Protein AF-0000000078756073 (afdb_homodimer)

Sequence (544 aa):
MAKLLISSIESFDTPELEPYRTLRQVDEHEQAGIFVATNAKVVQRLLASRFGVISVLLTKEWFAAIESALRSRVEDEIIVYIGDKVLLEKITGYHVHQGALAVGKILAQPNIDTLLASSSRPLLVAAVEGIASAENLGAIVRSCAAFGAHFLIVGETCVSPFQRRSVSGSMGSIFEMPIVRSENLLATISRLRAHGVRCLATDLSPDAKKLSAVDLCGDVCFVFGAEGPGLSDAVISACDEIVEIPMPSHMNSLNVAAAAAVFLYEAVRQREMAKLLISSIESFDTPELEPYRTLRQVDEHEQAGIFVATNAKVVQRLLASRFGVISVLLTKEWFAAIESALRSRVEDEIIVYIGDKVLLEKITGYHVHQGALAVGKILAQPNIDTLLASSSRPLLVAAVEGIASAENLGAIVRSCAAFGAHFLIVGETCVSPFQRRSVSGSMGSIFEMPIVRSENLLATISRLRAHGVRCLATDLSPDAKKLSAVDLCGDVCFVFGAEGPGLSDAVISACDEIVEIPMPSHMNSLNVAAAAAVFLYEAVRQRE

pLDDT: mean 91.68, std 8.89, range [47.03, 98.94]

Radius of gyration: 24.16 Å; Cα contacts (8 Å, |Δi|>4): 1203; chains: 2; bounding box: 54×58×61 Å

Foldseek 3Di:
DAQEAEDEDPDLDDPVLVCLQPLVPQVVQVVVQKFKAQALLLVLLCLVFPWEWAEKFFEPVSCVVCVVSVVVPNVHHYYYYYYDQVSSCVNNVDNSVHGMMTMTGHDDADDPVVLLVPDDPPAEEEEEEQAEDLLLLLLLLLLCLVLVHQEYEYEPNYDDCRRRNNSVSVSNSPRVHHYHYDDHVLVVLVVCVVSVAAEEFEADDPQAAELLPDDLQHHYYYYWYYDPPIDDPSNNVSGPGYHYHDDPDPDGDDRRSVVSNVNSVSNSVNND/DAQEAEDEDPDLDDPVLVCLQPLVPQVVQVVVQKFKAQALLLVLLCLVFPWEWAEKFFEPVSCVVCVVSVVVNNVYHYYYYYYDQVSSCVNNVDNSVHGMMTMTGHDDADDPVVLLVPDDPPAAEEEEEQAEDLLLLLLLLLLCLVLVHQEYEYEPNYDDCRRRNNSVNVSNSPRVHHYHYDPHVLVVLVVCVVSVAAEEFEADDPQAAELLPDDLQHHYYYYWYYDPPIDDPSNNVSGPGYHYHDDPDPDGDDRRSVVSNVNSVSSSVNND

Solvent-accessible surface area (backbone atoms only — not comparable to full-atom values): 27976 Å² total; per-residue (Å²): 117,21,57,68,48,77,39,76,52,89,65,83,80,48,75,87,48,44,72,52,53,40,66,84,45,46,66,60,32,52,74,71,40,30,32,43,34,64,33,44,68,27,34,52,43,44,55,71,37,85,54,49,46,49,33,36,43,25,22,66,70,50,42,68,73,42,41,69,52,53,36,67,34,54,89,31,69,30,38,34,36,33,32,52,70,67,54,51,22,65,40,50,70,37,87,58,80,50,52,26,32,27,36,31,42,61,73,81,66,63,55,65,66,56,50,66,70,70,50,71,78,59,39,39,35,39,32,39,35,41,38,69,50,36,51,42,52,7,30,34,40,18,35,36,39,20,51,50,34,64,36,39,37,40,20,62,66,30,55,58,71,57,29,41,55,5,33,50,44,14,60,29,31,64,65,75,42,54,57,32,76,30,87,45,47,65,60,50,48,50,52,41,43,75,71,64,31,46,32,32,24,52,40,89,51,94,81,31,40,48,48,91,75,53,86,53,64,51,34,35,28,45,35,40,30,16,83,87,76,36,58,51,69,69,55,47,68,67,28,76,44,42,29,22,77,83,45,86,30,88,47,87,64,63,52,60,30,24,46,47,31,34,55,45,47,51,34,48,61,65,64,102,117,21,58,68,49,76,40,77,52,87,66,82,77,49,74,90,48,43,71,51,52,42,66,83,45,45,67,60,33,51,75,72,39,30,32,46,31,65,33,44,67,27,35,52,43,44,55,72,35,86,53,51,45,48,32,36,42,23,23,66,71,51,43,67,72,43,41,68,50,53,37,67,34,53,91,32,69,30,37,34,36,32,31,52,70,67,54,51,22,66,40,49,71,38,88,58,80,53,49,26,32,27,35,33,43,61,72,80,68,60,56,65,68,56,49,66,69,69,50,71,79,60,40,39,34,38,32,39,35,40,39,68,49,34,50,41,51,8,32,35,42,18,34,36,38,20,52,52,34,63,36,39,36,39,20,63,65,30,54,57,70,56,29,41,56,5,33,51,43,14,60,29,32,65,64,74,40,53,56,31,76,31,85,46,48,66,61,52,49,52,52,41,41,74,71,66,29,46,32,32,22,51,40,91,50,95,80,31,40,49,49,90,74,54,87,52,63,51,35,34,27,44,36,40,30,16,84,87,77,37,56,53,69,71,54,48,68,68,29,75,44,42,30,22,77,84,43,85,28,89,47,86,64,63,53,61,32,24,46,48,31,35,55,46,47,53,33,48,60,66,62,102

Organism: Turneriella parva (strain ATCC BAA-1111 / DSM 21527 / NCTC 11395 / H) (NCBI:txid869212)

Nearest PDB structures (foldseek):
  3nk7-assembly1_B  TM=8.217E-01  e=8.363E-16  Streptomyces actuosus
  3nk7-assembly1_A  TM=7.939E-01  e=4.586E-16  Streptomyces actuosus
  3nk6-assembly1_A  TM=8.265E-01  e=1.797E-15  Streptomyces actuosus
  3gyq-assembly1_B  TM=7.542E-01  e=1.357E-14  Streptomyces cyaneus
  7edc-assembly1_A-2  TM=8.573E-01  e=3.769E-12  Escherichia coli

InterPro domains:
  IPR001537 tRNA/rRNA methyltransferase, SpoU type [PF00588] (125-265)
  IPR004441 RNA methyltransferase TrmH [PTHR46429] (42-271)
  IPR029026 tRNA (guanine-N1-)-methyltransferase, N-terminal [G3DSA:3.40.1280.10] (108-272)
  IPR029028 Alpha/beta knot methyltransferases [SSF75217] (118-271)
  IPR029064 Ribosomal protein eL30-like superfamily [G3DSA:3.30.1330.30] (8-106)
  IPR029064 Ribosomal protein eL30-like superfamily [SSF55315] (9-106)

Secondary structure (DSSP, 8-state):
---EEEEE---S--GGGHHHH-TT-HHHHHHTTEEEE-SHHHHHHHHTSSS-EEEEEE-HHHHHHHHHHHHT-TT--EEEEE--HHHHHHHHSS--SS-EEEEEEPPPPPPHHHHHHHSPSSPEEEEESS---HHHHHHHHHHHHHTT-SEEEE-TTSPPTTSHHHHHHTTTGGGTS-EEE-S-HHHHHHHHHHTTPEEEEE---TTPEEGGGS--SSSEEEEE-BTTTBS-HHHHHHSSEEEE----SS-----HHHHHHHHHHHHHHHH-/---EEEEE---S--GGGHHHH-TT-HHHHHHTTEEEE-SHHHHHHHHTSSS-EEEEEE-HHHHHHHHHHHHT-TT--EEEEE--HHHHHHHHSS--SS-EEEEEEPPPPPPHHHHHHHSPSSPEEEEESS---HHHHHHHHHHHHHTT-SEEEE-TTSPPTTSHHHHHHTTTGGGTS-EEE-S-HHHHHHHHHHTTPEEEEE---TTPEEGGGS--SSSEEEEE-BTTTBS-HHHHHHSSEEEE----SS-----HHHHHHHHHHHHHHHH-

Structure (mmCIF, N/CA/C/O backbone):
data_AF-0000000078756073-model_v1
#
loop_
_entity.id
_entity.type
_entity.pdbx_description
1 polymer 'tRNA/rRNA methyltransferase (SpoU)'
#
loop_
_atom_site.group_PDB
_atom_site.id
_atom_site.type_symbol
_atom_site.label_atom_id
_atom_site.label_alt_id
_atom_site.label_comp_id
_atom_site.label_asym_id
_atom_site.label_entity_id
_atom_site.label_seq_id
_atom_site.pdbx_PDB_ins_code
_atom_site.Cartn_x
_atom_site.Cartn_y
_atom_site.Cartn_z
_atom_site.occupancy
_atom_site.B_iso_or_equiv
_atom_site.auth_seq_id
_atom_site.auth_comp_id
_atom_site.auth_asym_id
_atom_site.auth_atom_id
_atom_site.pdbx_PDB_model_num
ATOM 1 N N . MET A 1 1 ? -7.629 -25.094 -31.062 1 47.44 1 MET A N 1
ATOM 2 C CA . MET A 1 1 ? -8.383 -23.891 -30.734 1 47.44 1 MET A CA 1
ATOM 3 C C . MET A 1 1 ? -9.289 -24.125 -29.531 1 47.44 1 MET A C 1
ATOM 5 O O . MET A 1 1 ? -9.797 -25.234 -29.344 1 47.44 1 MET A O 1
ATOM 9 N N . ALA A 1 2 ? -9.07 -23.172 -28.469 1 57 2 ALA A N 1
ATOM 10 C CA . ALA A 1 2 ? -9.875 -23.484 -27.297 1 57 2 ALA A CA 1
ATOM 11 C C . ALA A 1 2 ? -11.359 -23.5 -27.625 1 57 2 ALA A C 1
ATOM 13 O O . ALA A 1 2 ? -11.812 -22.797 -28.531 1 57 2 ALA A O 1
ATOM 14 N N . LYS A 1 3 ? -12.062 -24.469 -27.141 1 70.44 3 LYS A N 1
ATOM 15 C CA . LYS A 1 3 ? -13.516 -24.547 -27.219 1 70.44 3 LYS A CA 1
ATOM 16 C C . LYS A 1 3 ? -14.164 -23.438 -26.391 1 70.44 3 LYS A C 1
ATOM 18 O O . LYS A 1 3 ? -14.086 -23.438 -25.156 1 70.44 3 LYS A O 1
ATOM 23 N N . LEU A 1 4 ? -14.398 -22.219 -27.109 1 75.56 4 LEU A N 1
ATOM 24 C CA . LEU A 1 4 ? -15.109 -21.109 -26.484 1 75.56 4 LEU A CA 1
ATOM 25 C C . LEU A 1 4 ? -16.625 -21.297 -26.625 1 75.56 4 LEU A C 1
ATOM 27 O O . LEU A 1 4 ? -17.125 -21.562 -27.719 1 75.56 4 LEU A O 1
ATOM 31 N N . LEU A 1 5 ? -17.266 -21.469 -25.516 1 79.5 5 LEU A N 1
ATOM 32 C CA . LEU A 1 5 ? -18.734 -21.438 -25.516 1 79.5 5 LEU A CA 1
ATOM 33 C C . LEU A 1 5 ? -19.25 -20.016 -25.328 1 79.5 5 LEU A C 1
ATOM 35 O O . LEU A 1 5 ? -19.328 -19.531 -24.203 1 79.5 5 LEU A O 1
ATOM 39 N N . ILE A 1 6 ? -19.547 -19.344 -26.453 1 79.69 6 ILE A N 1
ATOM 40 C CA . ILE A 1 6 ? -19.891 -17.922 -26.438 1 79.69 6 ILE A CA 1
ATOM 41 C C . ILE A 1 6 ? -21.406 -17.766 -26.25 1 79.69 6 ILE A C 1
ATOM 43 O O . ILE A 1 6 ? -22.188 -18.422 -26.938 1 79.69 6 ILE A O 1
ATOM 47 N N . SER A 1 7 ? -21.781 -17.109 -25.172 1 78.94 7 SER A N 1
ATOM 48 C CA . SER A 1 7 ? -23.188 -16.844 -24.906 1 78.94 7 SER A CA 1
ATOM 49 C C . SER A 1 7 ? -23.438 -15.352 -24.688 1 78.94 7 SER A C 1
ATOM 51 O O . SER A 1 7 ? -22.766 -14.719 -23.875 1 78.94 7 SER A O 1
ATOM 53 N N . SER A 1 8 ? -24.297 -14.805 -25.453 1 79.56 8 SER A N 1
ATOM 54 C CA . SER A 1 8 ? -24.781 -13.453 -25.188 1 79.56 8 SER A CA 1
ATOM 55 C C . SER A 1 8 ? -25.797 -13.445 -24.047 1 79.56 8 SER A C 1
ATOM 57 O O . SER A 1 8 ? -26.75 -14.219 -24.078 1 79.56 8 SER A O 1
ATOM 59 N N . ILE A 1 9 ? -25.453 -12.719 -23.078 1 78.5 9 ILE A N 1
ATOM 60 C CA . ILE A 1 9 ? -26.375 -12.727 -21.953 1 78.5 9 ILE A CA 1
ATOM 61 C C . ILE A 1 9 ? -27.328 -11.547 -22.031 1 78.5 9 ILE A C 1
ATOM 63 O O . ILE A 1 9 ? -26.922 -10.438 -22.391 1 78.5 9 ILE A O 1
ATOM 67 N N . GLU A 1 10 ? -28.594 -11.961 -22 1 72.75 10 GLU A N 1
ATOM 68 C CA . GLU A 1 10 ? -29.625 -10.938 -22.016 1 72.75 10 GLU A CA 1
ATOM 69 C C . GLU A 1 10 ? -30.297 -10.789 -20.656 1 72.75 10 GLU A C 1
ATOM 71 O O . GLU A 1 10 ? -31.047 -9.844 -20.422 1 72.75 10 GLU A O 1
ATOM 76 N N . SER A 1 11 ? -30.031 -11.852 -19.859 1 69.06 11 SER A N 1
ATOM 77 C CA . SER A 1 11 ? -30.688 -11.797 -18.547 1 69.06 11 SER A CA 1
ATOM 78 C C . SER A 1 11 ? -29.672 -11.859 -17.422 1 69.06 11 SER A C 1
ATOM 80 O O . SER A 1 11 ? -28.625 -12.484 -17.562 1 69.06 11 SER A O 1
ATOM 82 N N . PHE A 1 12 ? -30 -11.242 -16.281 1 67.5 12 PHE A N 1
ATOM 83 C CA . PHE A 1 12 ? -29.188 -11.094 -15.078 1 67.5 12 PHE A CA 1
ATOM 84 C C . PHE A 1 12 ? -29.219 -12.375 -14.25 1 67.5 12 PHE A C 1
ATOM 86 O O . PHE A 1 12 ? -28.266 -12.656 -13.508 1 67.5 12 PHE A O 1
ATOM 93 N N . ASP A 1 13 ? -30.094 -13.234 -14.461 1 71.94 13 ASP A N 1
ATOM 94 C CA . ASP A 1 13 ? -30.359 -14.227 -13.422 1 71.94 13 ASP A CA 1
ATOM 95 C C . ASP A 1 13 ? -29.938 -15.625 -13.875 1 71.94 13 ASP A C 1
ATOM 97 O O . ASP A 1 13 ? -30.453 -16.625 -13.375 1 71.94 13 ASP A O 1
ATOM 101 N N . THR A 1 14 ? -29 -15.75 -14.695 1 75.81 14 THR A N 1
ATOM 102 C CA . THR A 1 14 ? -28.531 -17.078 -15.07 1 75.81 14 THR A CA 1
ATOM 103 C C . THR A 1 14 ? -27.625 -17.656 -13.992 1 75.81 14 THR A C 1
ATOM 105 O O . THR A 1 14 ? -26.703 -17 -13.531 1 75.81 14 THR A O 1
ATOM 108 N N . PRO A 1 15 ? -27.922 -18.859 -13.492 1 80.06 15 PRO A N 1
ATOM 109 C CA . PRO A 1 15 ? -27.188 -19.469 -12.383 1 80.06 15 PRO A CA 1
ATOM 110 C C . PRO A 1 15 ? -25.672 -19.484 -12.625 1 80.06 15 PRO A C 1
ATOM 112 O O . PRO A 1 15 ? -24.891 -19.328 -11.688 1 80.06 15 PRO A O 1
ATOM 115 N N . GLU A 1 16 ? -25.344 -19.578 -13.891 1 80.5 16 GLU A N 1
ATOM 116 C CA . GLU A 1 16 ? -23.938 -19.688 -14.25 1 80.5 16 GLU A CA 1
ATOM 117 C C . GLU A 1 16 ? -23.188 -18.391 -13.969 1 80.5 16 GLU A C 1
ATOM 119 O O . GLU A 1 16 ? -21.969 -18.391 -13.875 1 80.5 16 GLU A O 1
ATOM 124 N N . LEU A 1 17 ? -23.953 -17.359 -13.75 1 88.5 17 LEU A N 1
ATOM 125 C CA . LEU A 1 17 ? -23.344 -16.047 -13.523 1 88.5 17 LEU A CA 1
ATOM 126 C C . LEU A 1 17 ? -23.188 -15.766 -12.031 1 88.5 17 LEU A C 1
ATOM 128 O O . LEU A 1 17 ? -22.766 -14.672 -11.641 1 88.5 17 LEU A O 1
ATOM 132 N N . GLU A 1 18 ? -23.453 -16.734 -11.242 1 88.38 18 GLU A N 1
ATOM 133 C CA . GLU A 1 18 ? -23.484 -16.594 -9.789 1 88.38 18 GLU A CA 1
ATOM 134 C C . GLU A 1 18 ? -22.141 -16.062 -9.266 1 88.38 18 GLU A C 1
ATOM 136 O O . GLU A 1 18 ? -22.109 -15.141 -8.453 1 88.38 18 GLU A O 1
ATOM 141 N N . PRO A 1 19 ? -21.031 -16.609 -9.781 1 88.94 19 PRO A N 1
ATOM 142 C CA . PRO A 1 19 ? -19.75 -16.109 -9.25 1 88.94 19 PRO A CA 1
ATOM 143 C C . PRO A 1 19 ? -19.562 -14.617 -9.492 1 88.94 19 PRO A C 1
ATOM 145 O O . PRO A 1 19 ? -18.859 -13.953 -8.727 1 88.94 19 PRO A O 1
ATOM 148 N N . TYR A 1 20 ? -20.188 -14.078 -10.484 1 89.12 20 TYR A N 1
ATOM 149 C CA . TYR A 1 20 ? -20.062 -12.664 -10.82 1 89.12 20 TYR A CA 1
ATOM 150 C C . TYR A 1 20 ? -21.031 -11.828 -9.984 1 89.12 20 TYR A C 1
ATOM 152 O O . TYR A 1 20 ? -20.844 -10.609 -9.859 1 89.12 20 TYR A O 1
ATOM 160 N N . ARG A 1 21 ? -22 -12.469 -9.422 1 86 21 ARG A N 1
ATOM 161 C CA . ARG A 1 21 ? -23 -11.773 -8.625 1 86 21 ARG A CA 1
ATOM 162 C C . ARG A 1 21 ? -22.625 -11.758 -7.148 1 86 21 ARG A C 1
ATOM 164 O O . ARG A 1 21 ? -23.141 -10.953 -6.379 1 86 21 ARG A O 1
ATOM 171 N N . THR A 1 22 ? -21.75 -12.703 -6.832 1 86.38 22 THR A N 1
ATOM 172 C CA . THR A 1 22 ? -21.422 -12.883 -5.422 1 86.38 22 THR A CA 1
ATOM 173 C C . THR A 1 22 ? -19.969 -12.477 -5.148 1 86.38 22 THR A C 1
ATOM 175 O O . THR A 1 22 ? -19.266 -13.164 -4.41 1 86.38 22 THR A O 1
ATOM 178 N N . LEU A 1 23 ? -19.562 -11.43 -5.734 1 82.56 23 LEU A N 1
ATOM 179 C CA . LEU A 1 23 ? -18.188 -10.969 -5.645 1 82.56 23 LEU A CA 1
ATOM 180 C C . LEU A 1 23 ? -17.797 -10.688 -4.195 1 82.56 23 LEU A C 1
ATOM 182 O O . LEU A 1 23 ? -16.609 -10.742 -3.84 1 82.56 23 LEU A O 1
ATOM 186 N N . ARG A 1 24 ? -18.766 -10.477 -3.357 1 78.5 24 ARG A N 1
ATOM 187 C CA . ARG A 1 24 ? -18.5 -10.125 -1.965 1 78.5 24 ARG A CA 1
ATOM 188 C C . ARG A 1 24 ? -18.422 -11.375 -1.094 1 78.5 24 ARG A C 1
ATOM 190 O O . ARG A 1 24 ? -17.984 -11.312 0.058 1 78.5 24 ARG A O 1
ATOM 197 N N . GLN A 1 25 ? -18.828 -12.492 -1.665 1 83.56 25 GLN A N 1
ATOM 198 C CA . GLN A 1 25 ? -18.812 -13.75 -0.926 1 83.56 25 GLN A CA 1
ATOM 199 C C . GLN A 1 25 ? -17.469 -14.469 -1.095 1 83.56 25 GLN A C 1
ATOM 201 O O . GLN A 1 25 ? -17.406 -15.555 -1.666 1 83.56 25 GLN A O 1
ATOM 206 N N . VAL A 1 26 ? -16.5 -13.977 -0.505 1 83.12 26 VAL A N 1
ATOM 207 C CA . VAL A 1 26 ? -15.117 -14.383 -0.695 1 83.12 26 VAL A CA 1
ATOM 208 C C . VAL A 1 26 ? -14.914 -15.797 -0.148 1 83.12 26 VAL A C 1
ATOM 210 O O . VAL A 1 26 ? -14.234 -16.609 -0.771 1 83.12 26 VAL A O 1
ATOM 213 N N . ASP A 1 27 ? -15.484 -16.016 0.942 1 86.06 27 ASP A N 1
ATOM 214 C CA . ASP A 1 27 ? -15.336 -17.328 1.576 1 86.06 27 ASP A CA 1
ATOM 215 C C . ASP A 1 27 ? -15.938 -18.438 0.705 1 86.06 27 ASP A C 1
ATOM 217 O O . ASP A 1 27 ? -15.359 -19.516 0.578 1 86.06 27 ASP A O 1
ATOM 221 N N . GLU A 1 28 ? -17.031 -18.125 0.15 1 88.19 28 GLU A N 1
ATOM 222 C CA . GLU A 1 28 ? -17.703 -19.109 -0.71 1 88.19 28 GLU A CA 1
ATOM 223 C C . GLU A 1 28 ? -16.844 -19.422 -1.941 1 88.19 28 GLU A C 1
ATOM 225 O O . GLU A 1 28 ? -16.766 -20.562 -2.371 1 88.19 28 GLU A O 1
ATOM 230 N N . HIS A 1 29 ? -16.266 -18.453 -2.51 1 92.5 29 HIS A N 1
ATOM 231 C CA . HIS A 1 29 ? -15.406 -18.656 -3.67 1 92.5 29 HIS A CA 1
ATOM 232 C C . HIS A 1 29 ? -14.203 -19.516 -3.318 1 92.5 29 HIS A C 1
ATOM 234 O O . HIS A 1 29 ? -13.867 -20.453 -4.055 1 92.5 29 HIS A O 1
ATOM 240 N N . GLU A 1 30 ? -13.633 -19.172 -2.23 1 89.31 30 GLU A N 1
ATOM 241 C CA . GLU A 1 30 ? -12.477 -19.938 -1.791 1 89.31 30 GLU A CA 1
ATOM 242 C C . GLU A 1 30 ? -12.836 -21.406 -1.562 1 89.31 30 GLU A C 1
ATOM 244 O O . GLU A 1 30 ? -12.078 -22.312 -1.929 1 89.31 30 GLU A O 1
ATOM 249 N N . GLN A 1 31 ? -13.93 -21.609 -0.914 1 91.12 31 GLN A N 1
ATOM 250 C CA . GLN A 1 31 ? -14.391 -22.969 -0.65 1 91.12 31 GLN A CA 1
ATOM 251 C C . GLN A 1 31 ? -14.656 -23.734 -1.95 1 91.12 31 GLN A C 1
ATOM 253 O O . GLN A 1 31 ? -14.422 -24.938 -2.033 1 91.12 31 GLN A O 1
ATOM 258 N N . ALA A 1 32 ? -15.109 -23.047 -2.902 1 93.75 32 ALA A N 1
ATOM 259 C CA . ALA A 1 32 ? -15.406 -23.641 -4.199 1 93.75 32 ALA A CA 1
ATOM 260 C C . ALA A 1 32 ? -14.141 -23.797 -5.035 1 93.75 32 ALA A C 1
ATOM 262 O O . ALA A 1 32 ? -14.18 -24.375 -6.125 1 93.75 32 ALA A O 1
ATOM 263 N N . GLY A 1 33 ? -13.008 -23.281 -4.531 1 95.12 33 GLY A N 1
ATOM 264 C CA . GLY A 1 33 ? -11.742 -23.391 -5.234 1 95.12 33 GLY A CA 1
ATOM 265 C C . GLY A 1 33 ? -11.633 -22.469 -6.426 1 95.12 33 GLY A C 1
ATOM 266 O O . GLY A 1 33 ? -10.961 -22.781 -7.406 1 95.12 33 GLY A O 1
ATOM 267 N N . ILE A 1 34 ? -12.422 -21.328 -6.309 1 96.19 34 ILE A N 1
ATOM 268 C CA . ILE A 1 34 ? -12.398 -20.406 -7.434 1 96.19 34 ILE A CA 1
ATOM 269 C C . ILE A 1 34 ? -12.039 -19 -6.945 1 96.19 34 ILE A C 1
ATOM 271 O O . ILE A 1 34 ? -12.031 -18.75 -5.738 1 96.19 34 ILE A O 1
ATOM 275 N N . PHE A 1 35 ? -11.641 -18.141 -7.852 1 95.75 35 PHE A N 1
ATOM 276 C CA . PHE A 1 35 ? -11.461 -16.719 -7.605 1 95.75 35 PHE A CA 1
ATOM 277 C C . PHE A 1 35 ? -11.992 -15.898 -8.773 1 95.75 35 PHE A C 1
ATOM 279 O O . PHE A 1 35 ? -12.242 -16.438 -9.852 1 95.75 35 PHE A O 1
ATOM 286 N N . VAL A 1 36 ? -12.227 -14.633 -8.539 1 94.19 36 VAL A N 1
ATOM 287 C CA . VAL A 1 36 ? -12.734 -13.758 -9.586 1 94.19 36 VAL A CA 1
ATOM 288 C C . VAL A 1 36 ? -11.742 -12.625 -9.844 1 94.19 36 VAL A C 1
ATOM 290 O O . VAL A 1 36 ? -11.281 -11.969 -8.906 1 94.19 36 VAL A O 1
ATOM 293 N N . ALA A 1 37 ? -11.359 -12.5 -11.086 1 94.25 37 ALA A N 1
ATOM 294 C CA . ALA A 1 37 ? -10.586 -11.344 -11.555 1 94.25 37 ALA A CA 1
ATOM 295 C C . ALA A 1 37 ? -11.508 -10.258 -12.094 1 94.25 37 ALA A C 1
ATOM 297 O O . ALA A 1 37 ? -12.391 -10.523 -12.914 1 94.25 37 ALA A O 1
ATOM 298 N N . THR A 1 38 ? -11.312 -9.023 -11.711 1 89.69 38 THR A N 1
ATOM 299 C CA . THR A 1 38 ? -12.328 -8.016 -11.984 1 89.69 38 THR A CA 1
ATOM 300 C C . THR A 1 38 ? -11.758 -6.879 -12.828 1 89.69 38 THR A C 1
ATOM 302 O O . THR A 1 38 ? -12.422 -5.871 -13.062 1 89.69 38 THR A O 1
ATOM 305 N N . ASN A 1 39 ? -10.562 -6.871 -13.273 1 85.19 39 ASN A N 1
ATOM 306 C CA . ASN A 1 39 ? -10 -5.855 -14.156 1 85.19 39 ASN A CA 1
ATOM 307 C C . ASN A 1 39 ? -9.391 -6.473 -15.406 1 85.19 39 ASN A C 1
ATOM 309 O O . ASN A 1 39 ? -8.906 -7.609 -15.367 1 85.19 39 ASN A O 1
ATOM 313 N N . ALA A 1 40 ? -9.461 -5.668 -16.469 1 87.38 40 ALA A N 1
ATOM 314 C CA . ALA A 1 40 ? -9.078 -6.164 -17.797 1 87.38 40 ALA A CA 1
ATOM 315 C C . ALA A 1 40 ? -7.629 -6.645 -17.797 1 87.38 40 ALA A C 1
ATOM 317 O O . ALA A 1 40 ? -7.316 -7.691 -18.359 1 87.38 40 ALA A O 1
ATOM 318 N N . LYS A 1 41 ? -6.758 -5.91 -17.172 1 88.38 41 LYS A N 1
ATOM 319 C CA . LYS A 1 41 ? -5.348 -6.281 -17.141 1 88.38 41 LYS A CA 1
ATOM 320 C C . LYS A 1 41 ? -5.141 -7.59 -16.375 1 88.38 41 LYS A C 1
ATOM 322 O O . LYS A 1 41 ? -4.352 -8.438 -16.797 1 88.38 41 LYS A O 1
ATOM 327 N N . VAL A 1 42 ? -5.859 -7.762 -15.297 1 93.25 42 VAL A N 1
ATOM 328 C CA . VAL A 1 42 ? -5.762 -8.969 -14.484 1 93.25 42 VAL A CA 1
ATOM 329 C C . VAL A 1 42 ? -6.316 -10.164 -15.258 1 93.25 42 VAL A C 1
ATOM 331 O O . VAL A 1 42 ? -5.73 -11.25 -15.234 1 93.25 42 VAL A O 1
ATOM 334 N N . VAL A 1 43 ? -7.406 -9.945 -15.977 1 94.38 43 VAL A N 1
ATOM 335 C CA . VAL A 1 43 ? -8 -11 -16.781 1 94.38 43 VAL A CA 1
ATOM 336 C C . VAL A 1 43 ? -7.02 -11.438 -17.875 1 94.38 43 VAL A C 1
ATOM 338 O O . VAL A 1 43 ? -6.832 -12.633 -18.109 1 94.38 43 VAL A O 1
ATOM 341 N N . GLN A 1 44 ? -6.41 -10.508 -18.469 1 93.12 44 GLN A N 1
ATOM 342 C CA . GLN A 1 44 ? -5.438 -10.82 -19.516 1 93.12 44 GLN A CA 1
ATOM 343 C C . GLN A 1 44 ? -4.273 -11.633 -18.953 1 93.12 44 GLN A C 1
ATOM 345 O O . GLN A 1 44 ? -3.834 -12.602 -19.578 1 93.12 44 GLN A O 1
ATOM 350 N N . ARG A 1 45 ? -3.807 -11.242 -17.828 1 93.56 45 ARG A N 1
ATOM 351 C CA . ARG A 1 45 ? -2.707 -11.969 -17.188 1 93.56 45 ARG A CA 1
ATOM 352 C C . ARG A 1 45 ? -3.141 -13.367 -16.766 1 93.56 45 ARG A C 1
ATOM 354 O O . ARG A 1 45 ? -2.352 -14.312 -16.828 1 93.56 45 ARG A O 1
ATOM 361 N N . LEU A 1 46 ? -4.355 -13.43 -16.328 1 95.81 46 LEU A N 1
ATOM 362 C CA . LEU A 1 46 ? -4.914 -14.734 -15.992 1 95.81 46 LEU A CA 1
ATOM 363 C C . LEU A 1 46 ? -4.93 -15.656 -17.203 1 95.81 46 LEU A C 1
ATOM 365 O O . LEU A 1 46 ? -4.504 -16.812 -17.125 1 95.81 46 LEU A O 1
ATOM 369 N N . LEU A 1 47 ? -5.316 -15.133 -18.344 1 95 47 LEU A N 1
ATOM 370 C CA . LEU A 1 47 ? -5.406 -15.906 -19.578 1 95 47 LEU A CA 1
ATOM 371 C C . LEU A 1 47 ? -4.023 -16.344 -20.047 1 95 47 LEU A C 1
ATOM 373 O O . LEU A 1 47 ? -3.883 -17.359 -20.719 1 95 47 LEU A O 1
ATOM 377 N N . ALA A 1 48 ? -3.041 -15.617 -19.672 1 93.69 48 ALA A N 1
ATOM 378 C CA . ALA A 1 48 ? -1.67 -15.93 -20.078 1 93.69 48 ALA A CA 1
ATOM 379 C C . ALA A 1 48 ? -0.99 -16.828 -19.047 1 93.69 48 ALA A C 1
ATOM 381 O O . ALA A 1 48 ? 0.152 -17.25 -19.234 1 93.69 48 ALA A O 1
ATOM 382 N N . SER A 1 49 ? -1.625 -17.078 -17.984 1 94.25 49 SER A N 1
ATOM 383 C CA . SER A 1 49 ? -1.027 -17.812 -16.859 1 94.25 49 SER A CA 1
ATOM 384 C C . SER A 1 49 ? -1.345 -19.312 -16.953 1 94.25 49 SER A C 1
ATOM 386 O O . SER A 1 49 ? -2.004 -19.75 -17.891 1 94.25 49 SER A O 1
ATOM 388 N N . ARG A 1 50 ? -0.858 -20.031 -15.953 1 91.88 50 ARG A N 1
ATOM 389 C CA . ARG A 1 50 ? -1.09 -21.469 -15.898 1 91.88 50 ARG A CA 1
ATOM 390 C C . ARG A 1 50 ? -2.385 -21.781 -15.164 1 91.88 50 ARG A C 1
ATOM 392 O O . ARG A 1 50 ? -2.779 -22.953 -15.062 1 91.88 50 ARG A O 1
ATOM 399 N N . PHE A 1 51 ? -3.041 -20.766 -14.656 1 95.44 51 PHE A N 1
ATOM 400 C CA . PHE A 1 51 ? -4.273 -21 -13.906 1 95.44 51 PHE A CA 1
ATOM 401 C C . PHE A 1 51 ? -5.41 -21.391 -14.844 1 95.44 51 PHE A C 1
ATOM 403 O O . PHE A 1 51 ? -5.531 -20.828 -15.938 1 95.44 51 PHE A O 1
ATOM 410 N N . GLY A 1 52 ? -6.211 -22.312 -14.391 1 95.25 52 GLY A N 1
ATOM 411 C CA . GLY A 1 52 ? -7.406 -22.641 -15.148 1 95.25 52 GLY A CA 1
ATOM 412 C C . GLY A 1 52 ? -8.43 -21.516 -15.172 1 95.25 52 GLY A C 1
ATOM 413 O O . GLY A 1 52 ? -8.602 -20.812 -14.18 1 95.25 52 GLY A O 1
ATOM 414 N N . VAL A 1 53 ? -9.078 -21.391 -16.312 1 95.88 53 VAL A N 1
ATOM 415 C CA . VAL A 1 53 ? -10.117 -20.375 -16.469 1 95.88 53 VAL A CA 1
ATOM 416 C C . VAL A 1 53 ? -11.461 -21.047 -16.719 1 95.88 53 VAL A C 1
ATOM 418 O O . VAL A 1 53 ? -11.57 -21.906 -17.609 1 95.88 53 VAL A O 1
ATOM 421 N N . ILE A 1 54 ? -12.414 -20.625 -15.938 1 94.81 54 ILE A N 1
ATOM 422 C CA . ILE A 1 54 ? -13.727 -21.25 -16.031 1 94.81 54 ILE A CA 1
ATOM 423 C C . ILE A 1 54 ? -14.625 -20.438 -16.969 1 94.81 54 ILE A C 1
ATOM 425 O O . ILE A 1 54 ? -15.289 -21 -17.844 1 94.81 54 ILE A O 1
ATOM 429 N N . SER A 1 55 ? -14.656 -19.188 -16.781 1 94.5 55 SER A N 1
ATOM 430 C CA . SER A 1 55 ? -15.531 -18.328 -17.578 1 94.5 55 SER A CA 1
ATOM 431 C C . SER A 1 55 ? -15.031 -16.891 -17.578 1 94.5 55 SER A C 1
ATOM 433 O O . SER A 1 55 ? -14.211 -16.5 -16.734 1 94.5 55 SER A O 1
ATOM 435 N N . VAL A 1 56 ? -15.516 -16.172 -18.594 1 93.88 56 VAL A N 1
ATOM 436 C CA . VAL A 1 56 ? -15.273 -14.734 -18.672 1 93.88 56 VAL A CA 1
ATOM 437 C C . VAL A 1 56 ? -16.578 -13.992 -18.922 1 93.88 56 VAL A C 1
ATOM 439 O O . VAL A 1 56 ? -17.5 -14.539 -19.547 1 93.88 56 VAL A O 1
ATOM 442 N N . LEU A 1 57 ? -16.672 -12.859 -18.344 1 92.5 57 LEU A N 1
ATOM 443 C CA . LEU A 1 57 ? -17.781 -11.93 -18.531 1 92.5 57 LEU A CA 1
ATOM 444 C C . LEU A 1 57 ? -17.297 -10.586 -19.047 1 92.5 57 LEU A C 1
ATOM 446 O O . LEU A 1 57 ? -16.562 -9.875 -18.344 1 92.5 57 LEU A O 1
ATOM 450 N N . LEU A 1 58 ? -17.719 -10.305 -20.297 1 91.88 58 LEU A N 1
ATOM 451 C CA . LEU A 1 58 ? -17.109 -9.102 -20.875 1 91.88 58 LEU A CA 1
ATOM 452 C C . LEU A 1 58 ? -18.047 -8.453 -21.891 1 91.88 58 LEU A C 1
ATOM 454 O O . LEU A 1 58 ? -19.047 -9.047 -22.281 1 91.88 58 LEU A O 1
ATOM 458 N N . THR A 1 59 ? -17.734 -7.258 -22.141 1 90.44 59 THR A N 1
ATOM 459 C CA . THR A 1 59 ? -18.422 -6.559 -23.234 1 90.44 59 THR A CA 1
ATOM 460 C C . THR A 1 59 ? -17.922 -7.047 -24.594 1 90.44 59 THR A C 1
ATOM 462 O O . THR A 1 59 ? -16.891 -7.715 -24.672 1 90.44 59 THR A O 1
ATOM 465 N N . LYS A 1 60 ? -18.656 -6.625 -25.578 1 90.12 60 LYS A N 1
ATOM 466 C CA . LYS A 1 60 ? -18.281 -7.012 -26.938 1 90.12 60 LYS A CA 1
ATOM 467 C C . LYS A 1 60 ? -16.906 -6.445 -27.312 1 90.12 60 LYS A C 1
ATOM 469 O O . LYS A 1 60 ? -16.125 -7.113 -27.969 1 90.12 60 LYS A O 1
ATOM 474 N N . GLU A 1 61 ? -16.672 -5.234 -26.906 1 89.81 61 GLU A N 1
ATOM 475 C CA . GLU A 1 61 ? -15.406 -4.566 -27.188 1 89.81 61 GLU A CA 1
ATOM 476 C C . GLU A 1 61 ? -14.242 -5.312 -26.547 1 89.81 61 GLU A C 1
ATOM 478 O O . GLU A 1 61 ? -13.211 -5.539 -27.188 1 89.81 61 GLU A O 1
ATOM 483 N N . TRP A 1 62 ? -14.453 -5.719 -25.391 1 89.69 62 TRP A N 1
ATOM 484 C CA . TRP A 1 62 ? -13.383 -6.414 -24.688 1 89.69 62 TRP A CA 1
ATOM 485 C C . TRP A 1 62 ? -13.172 -7.812 -25.266 1 89.69 62 TRP A C 1
ATOM 487 O O . TRP A 1 62 ? -12.039 -8.305 -25.312 1 89.69 62 TRP A O 1
ATOM 497 N N . PHE A 1 63 ? -14.258 -8.43 -25.609 1 90.75 63 PHE A N 1
ATOM 498 C CA . PHE A 1 63 ? -14.125 -9.742 -26.219 1 90.75 63 PHE A CA 1
ATOM 499 C C . PHE A 1 63 ? -13.219 -9.68 -27.438 1 90.75 63 PHE A C 1
ATOM 501 O O . PHE A 1 63 ? -12.328 -10.523 -27.609 1 90.75 63 PHE A O 1
ATOM 508 N N . ALA A 1 64 ? -13.453 -8.695 -28.188 1 91.38 64 ALA A N 1
ATOM 509 C CA . ALA A 1 64 ? -12.641 -8.539 -29.391 1 91.38 64 ALA A CA 1
ATOM 510 C C . ALA A 1 64 ? -11.164 -8.352 -29.031 1 91.38 64 ALA A C 1
ATOM 512 O O . ALA A 1 64 ? -10.281 -8.867 -29.719 1 91.38 64 ALA A O 1
ATOM 513 N N . ALA A 1 65 ? -10.93 -7.668 -28.016 1 90.75 65 ALA A N 1
ATOM 514 C CA . ALA A 1 65 ? -9.57 -7.328 -27.609 1 90.75 65 ALA A CA 1
ATOM 515 C C . ALA A 1 65 ? -8.844 -8.547 -27.047 1 90.75 65 ALA A C 1
ATOM 517 O O . ALA A 1 65 ? -7.621 -8.664 -27.172 1 90.75 65 ALA A O 1
ATOM 518 N N . ILE A 1 66 ? -9.586 -9.492 -26.438 1 91.88 66 ILE A N 1
ATOM 519 C CA . ILE A 1 66 ? -8.867 -10.547 -25.734 1 91.88 66 ILE A CA 1
ATOM 520 C C . ILE A 1 66 ? -9.195 -11.898 -26.359 1 91.88 66 ILE A C 1
ATOM 522 O O . ILE A 1 66 ? -8.828 -12.945 -25.828 1 91.88 66 ILE A O 1
ATOM 526 N N . GLU A 1 67 ? -9.875 -11.898 -27.438 1 91.56 67 GLU A N 1
ATOM 527 C CA . GLU A 1 67 ? -10.305 -13.141 -28.078 1 91.56 67 GLU A CA 1
ATOM 528 C C . GLU A 1 67 ? -9.117 -14.047 -28.391 1 91.56 67 GLU A C 1
ATOM 530 O O . GLU A 1 67 ? -9.18 -15.258 -28.188 1 91.56 67 GLU A O 1
ATOM 535 N N . SER A 1 68 ? -8.117 -13.477 -28.938 1 92.75 68 SER A N 1
ATOM 536 C CA . SER A 1 68 ? -6.934 -14.266 -29.266 1 92.75 68 SER A CA 1
ATOM 537 C C . SER A 1 68 ? -6.375 -14.969 -28.031 1 92.75 68 SER A C 1
ATOM 539 O O . SER A 1 68 ? -5.977 -16.125 -28.094 1 92.75 68 SER A O 1
ATOM 541 N N . ALA A 1 69 ? -6.324 -14.25 -26.953 1 92.31 69 ALA A N 1
ATOM 542 C CA . ALA A 1 69 ? -5.84 -14.82 -25.703 1 92.31 69 ALA A CA 1
ATOM 543 C C . ALA A 1 69 ? -6.75 -15.953 -25.219 1 92.31 69 ALA A C 1
ATOM 545 O O . ALA A 1 69 ? -6.27 -16.969 -24.719 1 92.31 69 ALA A O 1
ATOM 546 N N . LEU A 1 70 ? -7.996 -15.781 -25.406 1 92.69 70 LEU A N 1
ATOM 547 C CA . LEU A 1 70 ? -8.969 -16.797 -25.031 1 92.69 70 LEU A CA 1
ATOM 548 C C . LEU A 1 70 ? -8.773 -18.078 -25.859 1 92.69 70 LEU A C 1
ATOM 550 O O . LEU A 1 70 ? -8.781 -19.172 -25.312 1 92.69 70 LEU A O 1
ATOM 554 N N . ARG A 1 71 ? -8.57 -17.875 -27.047 1 91.25 71 ARG A N 1
ATOM 555 C CA . ARG A 1 71 ? -8.469 -19 -27.953 1 91.25 71 ARG A CA 1
ATOM 556 C C . ARG A 1 71 ? -7.145 -19.734 -27.766 1 91.25 71 ARG A C 1
ATOM 558 O O . ARG A 1 71 ? -7.031 -20.922 -28.109 1 91.25 71 ARG A O 1
ATOM 565 N N . SER A 1 72 ? -6.227 -19.031 -27.234 1 90.06 72 SER A N 1
ATOM 566 C CA . SER A 1 72 ? -4.93 -19.656 -26.969 1 90.06 72 SER A CA 1
ATOM 567 C C . SER A 1 72 ? -5.008 -20.641 -25.812 1 90.06 72 SER A C 1
ATOM 569 O O . SER A 1 72 ? -4.113 -21.469 -25.625 1 90.06 72 SER A O 1
ATOM 571 N N . ARG A 1 73 ? -6.133 -20.531 -25.062 1 90.38 73 ARG A N 1
ATOM 572 C CA . ARG A 1 73 ? -6.344 -21.406 -23.906 1 90.38 73 ARG A CA 1
ATOM 573 C C . ARG A 1 73 ? -6.957 -22.734 -24.328 1 90.38 73 ARG A C 1
ATOM 575 O O . ARG A 1 73 ? -8.086 -23.047 -23.938 1 90.38 73 ARG A O 1
ATOM 582 N N . VAL A 1 74 ? -6.234 -23.562 -24.953 1 78.88 74 VAL A N 1
ATOM 583 C CA . VAL A 1 74 ? -6.754 -24.766 -25.578 1 78.88 74 VAL A CA 1
ATOM 584 C C . VAL A 1 74 ? -7.094 -25.812 -24.516 1 78.88 74 VAL A C 1
ATOM 586 O O . VAL A 1 74 ? -7.957 -26.672 -24.734 1 78.88 74 VAL A O 1
ATOM 589 N N . GLU A 1 75 ? -6.539 -25.75 -23.359 1 77.81 75 GLU A N 1
ATOM 590 C CA . GLU A 1 75 ? -6.75 -26.766 -22.328 1 77.81 75 GLU A CA 1
ATOM 591 C C . GLU A 1 75 ? -7.977 -26.453 -21.484 1 77.81 75 GLU A C 1
ATOM 593 O O . GLU A 1 75 ? -8.484 -27.328 -20.766 1 77.81 75 GLU A O 1
ATOM 598 N N . ASP A 1 76 ? -8.477 -25.25 -21.594 1 82.5 76 ASP A N 1
ATOM 599 C CA . ASP A 1 76 ? -9.609 -24.812 -20.797 1 82.5 76 ASP A CA 1
ATOM 600 C C . ASP A 1 76 ? -10.906 -24.844 -21.609 1 82.5 76 ASP A C 1
ATOM 602 O O . ASP A 1 76 ? -10.906 -24.547 -22.797 1 82.5 76 ASP A O 1
ATOM 606 N N . GLU A 1 77 ? -11.922 -25.359 -21.031 1 89 77 GLU A N 1
ATOM 607 C CA . GLU A 1 77 ? -13.266 -25.062 -21.516 1 89 77 GLU A CA 1
ATOM 608 C C . GLU A 1 77 ? -13.805 -23.781 -20.875 1 89 77 GLU A C 1
ATOM 610 O O . GLU A 1 77 ? -14.273 -23.797 -19.734 1 89 77 GLU A O 1
ATOM 615 N N . ILE A 1 78 ? -13.703 -22.75 -21.688 1 92.62 78 ILE A N 1
ATOM 616 C CA . ILE A 1 78 ? -14.039 -21.453 -21.109 1 92.62 78 ILE A CA 1
ATOM 617 C C . ILE A 1 78 ? -15.406 -21 -21.594 1 92.62 78 ILE A C 1
ATOM 619 O O . ILE A 1 78 ? -15.68 -21.016 -22.797 1 92.62 78 ILE A O 1
ATOM 623 N N . ILE A 1 79 ? -16.281 -20.719 -20.719 1 93.06 79 ILE A N 1
ATOM 624 C CA . ILE A 1 79 ? -17.562 -20.109 -21.078 1 93.06 79 ILE A CA 1
ATOM 625 C C . ILE A 1 79 ? -17.406 -18.609 -21.188 1 93.06 79 ILE A C 1
ATOM 627 O O . ILE A 1 79 ? -16.875 -17.953 -20.297 1 93.06 79 ILE A O 1
ATOM 631 N N . VAL A 1 80 ? -17.859 -18.078 -22.359 1 93.44 80 VAL A N 1
ATOM 632 C CA . VAL A 1 80 ? -17.734 -16.656 -22.609 1 93.44 80 VAL A CA 1
ATOM 633 C C . VAL A 1 80 ? -19.109 -15.984 -22.547 1 93.44 80 VAL A C 1
ATOM 635 O O . VAL A 1 80 ? -19.969 -16.25 -23.391 1 93.44 80 VAL A O 1
ATOM 638 N N . TYR A 1 81 ? -19.219 -15.156 -21.531 1 92.12 81 TYR A N 1
ATOM 639 C CA . TYR A 1 81 ? -20.438 -14.359 -21.406 1 92.12 81 TYR A CA 1
ATOM 640 C C . TYR A 1 81 ? -20.219 -12.945 -21.922 1 92.12 81 TYR A C 1
ATOM 642 O O . TYR A 1 81 ? -19.359 -12.219 -21.438 1 92.12 81 TYR A O 1
ATOM 650 N N . ILE A 1 82 ? -21.062 -12.586 -22.906 1 91.38 82 ILE A N 1
ATOM 651 C CA . ILE A 1 82 ? -20.953 -11.258 -23.5 1 91.38 82 ILE A CA 1
ATOM 652 C C . ILE A 1 82 ? -22.203 -10.438 -23.172 1 91.38 82 ILE A C 1
ATOM 654 O O . ILE A 1 82 ? -23.328 -10.914 -23.359 1 91.38 82 ILE A O 1
ATOM 658 N N . GLY A 1 83 ? -22.016 -9.289 -22.578 1 87.69 83 GLY A N 1
ATOM 659 C CA . GLY A 1 83 ? -23.094 -8.367 -22.281 1 87.69 83 GLY A CA 1
ATOM 660 C C . GLY A 1 83 ? -22.688 -6.91 -22.406 1 87.69 83 GLY A C 1
ATOM 661 O O . GLY A 1 83 ? -21.516 -6.605 -22.609 1 87.69 83 GLY A O 1
ATOM 662 N N . ASP A 1 84 ? -23.703 -6.051 -22.375 1 86.94 84 ASP A N 1
ATOM 663 C CA . ASP A 1 84 ? -23.359 -4.633 -22.406 1 86.94 84 ASP A CA 1
ATOM 664 C C . ASP A 1 84 ? -22.938 -4.129 -21.031 1 86.94 84 ASP A C 1
ATOM 666 O O . ASP A 1 84 ? -23.047 -4.848 -20.047 1 86.94 84 ASP A O 1
ATOM 670 N N . LYS A 1 85 ? -22.359 -2.984 -21.094 1 85.25 85 LYS A N 1
ATOM 671 C CA . LYS A 1 85 ? -21.781 -2.418 -19.875 1 85.25 85 LYS A CA 1
ATOM 672 C C . LYS A 1 85 ? -22.828 -2.303 -18.766 1 85.25 85 LYS A C 1
ATOM 674 O O . LYS A 1 85 ? -22.547 -2.574 -17.609 1 85.25 85 LYS A O 1
ATOM 679 N N . VAL A 1 86 ? -23.953 -1.911 -19.109 1 84.88 86 VAL A N 1
ATOM 680 C CA . VAL A 1 86 ? -25.047 -1.715 -18.156 1 84.88 86 VAL A CA 1
ATOM 681 C C . VAL A 1 86 ? -25.406 -3.047 -17.5 1 84.88 86 VAL A C 1
ATOM 683 O O . VAL A 1 86 ? -25.578 -3.121 -16.281 1 84.88 86 VAL A O 1
ATOM 686 N N . LEU A 1 87 ? -25.531 -3.996 -18.312 1 84.75 87 LEU A N 1
ATOM 687 C CA . LEU A 1 87 ? -25.859 -5.324 -17.797 1 84.75 87 LEU A CA 1
ATOM 688 C C . LEU A 1 87 ? -24.75 -5.84 -16.875 1 84.75 87 LEU A C 1
ATOM 690 O O . LEU A 1 87 ? -25.031 -6.426 -15.836 1 84.75 87 LEU A O 1
ATOM 694 N N . LEU A 1 88 ? -23.5 -5.742 -17.281 1 85.94 88 LEU A N 1
ATOM 695 C CA . LEU A 1 88 ? -22.391 -6.184 -16.453 1 85.94 88 LEU A CA 1
ATOM 696 C C . LEU A 1 88 ? -22.406 -5.508 -15.086 1 85.94 88 LEU A C 1
ATOM 698 O O . LEU A 1 88 ? -22.156 -6.152 -14.062 1 85.94 88 LEU A O 1
ATOM 702 N N . GLU A 1 89 ? -22.703 -4.25 -15.078 1 84.75 89 GLU A N 1
ATOM 703 C CA . GLU A 1 89 ? -22.781 -3.504 -13.828 1 84.75 89 GLU A CA 1
ATOM 704 C C . GLU A 1 89 ? -23.922 -4.012 -12.945 1 84.75 89 GLU A C 1
ATOM 706 O O . GLU A 1 89 ? -23.781 -4.074 -11.719 1 84.75 89 GLU A O 1
ATOM 711 N N . LYS A 1 90 ? -24.984 -4.281 -13.547 1 82.19 90 LYS A N 1
ATOM 712 C CA . LYS A 1 90 ? -26.109 -4.832 -12.805 1 82.19 90 LYS A CA 1
ATOM 713 C C . LYS A 1 90 ? -25.766 -6.184 -12.188 1 82.19 90 LYS A C 1
ATOM 715 O O . LYS A 1 90 ? -26.141 -6.473 -11.055 1 82.19 90 LYS A O 1
ATOM 720 N N . ILE A 1 91 ? -25.094 -6.949 -12.938 1 81.56 91 ILE A N 1
ATOM 721 C CA . ILE A 1 91 ? -24.719 -8.289 -12.5 1 81.56 91 ILE A CA 1
ATOM 722 C C . ILE A 1 91 ? -23.719 -8.188 -11.344 1 81.56 91 ILE A C 1
ATOM 724 O O . ILE A 1 91 ? -23.859 -8.891 -10.336 1 81.56 91 ILE A O 1
ATOM 728 N N . THR A 1 92 ? -22.766 -7.344 -11.445 1 82 92 THR A N 1
ATOM 729 C CA . THR A 1 92 ? -21.656 -7.305 -10.492 1 82 92 THR A CA 1
ATOM 730 C C . THR A 1 92 ? -21.984 -6.379 -9.32 1 82 92 THR A C 1
ATOM 732 O O . THR A 1 92 ? -21.438 -6.535 -8.227 1 82 92 THR A O 1
ATOM 735 N N . GLY A 1 93 ? -22.891 -5.328 -9.609 1 72.56 93 GLY A N 1
ATOM 736 C CA . GLY A 1 93 ? -23.188 -4.312 -8.609 1 72.56 93 GLY A CA 1
ATOM 737 C C . GLY A 1 93 ? -22.109 -3.252 -8.5 1 72.56 93 GLY A C 1
ATOM 738 O O . GLY A 1 93 ? -22.094 -2.471 -7.547 1 72.56 93 GLY A O 1
ATOM 739 N N . TYR A 1 94 ? -21.141 -3.262 -9.281 1 69.31 94 TYR A N 1
ATOM 740 C CA . TYR A 1 94 ? -20.047 -2.307 -9.234 1 69.31 94 TYR A CA 1
ATOM 741 C C . TYR A 1 94 ? -19.891 -1.587 -10.57 1 69.31 94 TYR A C 1
ATOM 743 O O . TYR A 1 94 ? -20.359 -2.07 -11.602 1 69.31 94 TYR A O 1
ATOM 751 N N . HIS A 1 95 ? -19.609 -0.261 -10.336 1 60.88 95 HIS A N 1
ATOM 752 C CA . HIS A 1 95 ? -19.25 0.422 -11.57 1 60.88 95 HIS A CA 1
ATOM 753 C C . HIS A 1 95 ? -18.078 -0.285 -12.266 1 60.88 95 HIS A C 1
ATOM 755 O O . HIS A 1 95 ? -17.031 -0.504 -11.656 1 60.88 95 HIS A O 1
ATOM 761 N N . VAL A 1 96 ? -18.438 -1.276 -12.953 1 53.88 96 VAL A N 1
ATOM 762 C CA . VAL A 1 96 ? -17.422 -2.131 -13.562 1 53.88 96 VAL A CA 1
ATOM 763 C C . VAL A 1 96 ? -16.5 -1.293 -14.453 1 53.88 96 VAL A C 1
ATOM 765 O O . VAL A 1 96 ? -16.922 -0.833 -15.523 1 53.88 96 VAL A O 1
ATOM 768 N N . HIS A 1 97 ? -15.758 -0.404 -14.008 1 53.16 97 HIS A N 1
ATOM 769 C CA . HIS A 1 97 ? -14.836 0.362 -14.844 1 53.16 97 HIS A CA 1
ATOM 770 C C . HIS A 1 97 ? -14.305 -0.48 -15.992 1 53.16 97 HIS A C 1
ATOM 772 O O . HIS A 1 97 ? -14.164 0.014 -17.109 1 53.16 97 HIS A O 1
ATOM 778 N N . GLN A 1 98 ? -13.609 -1.763 -15.711 1 59 98 GLN A N 1
ATOM 779 C CA . GLN A 1 98 ? -12.898 -2.23 -16.891 1 59 98 GLN A CA 1
ATOM 780 C C . GLN A 1 98 ? -13.586 -3.455 -17.5 1 59 98 GLN A C 1
ATOM 782 O O . GLN A 1 98 ? -13.008 -4.141 -18.344 1 59 98 GLN A O 1
ATOM 787 N N . GLY A 1 99 ? -14.68 -3.5 -17.641 1 69.38 99 GLY A N 1
ATOM 788 C CA . GLY A 1 99 ? -15.578 -4.246 -18.5 1 69.38 99 GLY A CA 1
ATOM 789 C C . GLY A 1 99 ? -15.172 -5.695 -18.672 1 69.38 99 GLY A C 1
ATOM 790 O O . GLY A 1 99 ? -15.766 -6.418 -19.484 1 69.38 99 GLY A O 1
ATOM 791 N N . ALA A 1 100 ? -14.195 -6.176 -17.984 1 89.31 100 ALA A N 1
ATOM 792 C CA . ALA A 1 100 ? -13.875 -7.59 -18.156 1 89.31 100 ALA A CA 1
ATOM 793 C C . ALA A 1 100 ? -13.656 -8.281 -16.812 1 89.31 100 ALA A C 1
ATOM 795 O O . ALA A 1 100 ? -12.922 -7.766 -15.961 1 89.31 100 ALA A O 1
ATOM 796 N N . LEU A 1 101 ? -14.344 -9.391 -16.609 1 93.5 101 LEU A N 1
ATOM 797 C CA . LEU A 1 101 ? -14.18 -10.242 -15.438 1 93.5 101 LEU A CA 1
ATOM 798 C C . LEU A 1 101 ? -13.914 -11.688 -15.844 1 93.5 101 LEU A C 1
ATOM 800 O O . LEU A 1 101 ? -14.242 -12.094 -16.953 1 93.5 101 LEU A O 1
ATOM 804 N N . ALA A 1 102 ? -13.344 -12.383 -14.938 1 95.06 102 ALA A N 1
ATOM 805 C CA . ALA A 1 102 ? -13.094 -13.797 -15.195 1 95.06 102 ALA A CA 1
ATOM 806 C C . ALA A 1 102 ? -13.133 -14.609 -13.898 1 95.06 102 ALA A C 1
ATOM 808 O O . ALA A 1 102 ? -12.773 -14.102 -12.836 1 95.06 102 ALA A O 1
ATOM 809 N N . VAL A 1 103 ? -13.648 -15.781 -14.039 1 95.62 103 VAL A N 1
ATOM 810 C CA . VAL A 1 103 ? -13.586 -16.766 -12.961 1 95.62 103 VAL A CA 1
ATOM 811 C C . VAL A 1 103 ? -12.469 -17.766 -13.234 1 95.62 103 VAL A C 1
ATOM 813 O O . VAL A 1 103 ? -12.445 -18.406 -14.289 1 95.62 103 VAL A O 1
ATOM 816 N N . GLY A 1 104 ? -11.562 -17.828 -12.336 1 96.44 104 GLY A N 1
ATOM 817 C CA . GLY A 1 104 ? -10.469 -18.781 -12.445 1 96.44 104 GLY A CA 1
ATOM 818 C C . GLY A 1 104 ? -10.5 -19.844 -11.359 1 96.44 104 GLY A C 1
ATOM 819 O O . GLY A 1 104 ? -11.266 -19.734 -10.398 1 96.44 104 GLY A O 1
ATOM 820 N N . LYS A 1 105 ? -9.688 -20.891 -11.539 1 96.12 105 LYS A N 1
ATOM 821 C CA . LYS A 1 105 ? -9.523 -21.969 -10.57 1 96.12 105 LYS A CA 1
ATOM 822 C C . LYS A 1 105 ? -8.273 -21.766 -9.719 1 96.12 105 LYS A C 1
ATOM 824 O O . LYS A 1 105 ? -7.207 -21.438 -10.242 1 96.12 105 LYS A O 1
ATOM 829 N N . ILE A 1 106 ? -8.453 -21.938 -8.414 1 94.62 106 ILE A N 1
ATOM 830 C CA . ILE A 1 106 ? -7.293 -21.875 -7.531 1 94.62 106 ILE A CA 1
ATOM 831 C C . ILE A 1 106 ? -6.43 -23.109 -7.711 1 94.62 106 ILE A C 1
ATOM 833 O O . ILE A 1 106 ? -6.938 -24.234 -7.676 1 94.62 106 ILE A O 1
ATOM 837 N N . LEU A 1 107 ? -5.148 -22.922 -7.914 1 91.81 107 LEU A N 1
ATOM 838 C CA . LEU A 1 107 ? -4.223 -24.047 -8.086 1 91.81 107 LEU A CA 1
ATOM 839 C C . LEU A 1 107 ? -3.914 -24.703 -6.75 1 91.81 107 LEU A C 1
ATOM 841 O O . LEU A 1 107 ? -4.016 -24.078 -5.699 1 91.81 107 LEU A O 1
ATOM 845 N N . ALA A 1 108 ? -3.527 -25.953 -6.93 1 90.44 108 ALA A N 1
ATOM 846 C CA . ALA A 1 108 ? -3.047 -26.656 -5.746 1 90.44 108 ALA A CA 1
ATOM 847 C C . ALA A 1 108 ? -1.819 -25.969 -5.156 1 90.44 108 ALA A C 1
ATOM 849 O O . ALA A 1 108 ? -0.981 -25.438 -5.891 1 90.44 108 ALA A O 1
ATOM 850 N N . GLN A 1 109 ? -1.761 -26.016 -3.926 1 88.31 109 GLN A N 1
ATOM 851 C CA . GLN A 1 109 ? -0.634 -25.391 -3.236 1 88.31 109 GLN A CA 1
ATOM 852 C C . GLN A 1 109 ? 0.672 -26.109 -3.559 1 88.31 109 GLN A C 1
ATOM 854 O O . GLN A 1 109 ? 0.706 -27.344 -3.641 1 88.31 109 GLN A O 1
ATOM 859 N N . PRO A 1 110 ? 1.657 -25.375 -3.768 1 92.88 110 PRO A N 1
ATOM 860 C CA . PRO A 1 110 ? 2.945 -26.031 -3.992 1 92.88 110 PRO A CA 1
ATOM 861 C C . PRO A 1 110 ? 3.561 -26.578 -2.707 1 92.88 110 PRO A C 1
ATOM 863 O O . PRO A 1 110 ? 3.244 -26.109 -1.614 1 92.88 110 PRO A O 1
ATOM 866 N N . ASN A 1 111 ? 4.352 -27.594 -2.92 1 94.25 111 ASN A N 1
ATOM 867 C CA . ASN A 1 111 ? 5.117 -28.156 -1.81 1 94.25 111 ASN A CA 1
ATOM 868 C C . ASN A 1 111 ? 6.348 -27.297 -1.497 1 94.25 111 ASN A C 1
ATOM 870 O O . ASN A 1 111 ? 7.203 -27.109 -2.361 1 94.25 111 ASN A O 1
ATOM 874 N N . ILE A 1 112 ? 6.402 -26.875 -0.286 1 96.12 112 ILE A N 1
ATOM 875 C CA . ILE A 1 112 ? 7.457 -25.953 0.093 1 96.12 112 ILE A CA 1
ATOM 876 C C . ILE A 1 112 ? 8.82 -26.609 -0.068 1 96.12 112 ILE A C 1
ATOM 878 O O . ILE A 1 112 ? 9.789 -25.969 -0.469 1 96.12 112 ILE A O 1
ATOM 882 N N . ASP A 1 113 ? 8.898 -27.906 0.234 1 95.5 113 ASP A N 1
ATOM 883 C CA . ASP A 1 113 ? 10.164 -28.625 0.097 1 95.5 113 ASP A CA 1
ATOM 884 C C . ASP A 1 113 ? 10.602 -28.688 -1.363 1 95.5 113 ASP A C 1
ATOM 886 O O . ASP A 1 113 ? 11.789 -28.547 -1.663 1 95.5 113 ASP A O 1
ATOM 890 N N . THR A 1 114 ? 9.664 -28.922 -2.191 1 96.12 114 THR A N 1
ATOM 891 C CA . THR A 1 114 ? 9.961 -28.938 -3.619 1 96.12 114 THR A CA 1
ATOM 892 C C . THR A 1 114 ? 10.438 -27.578 -4.094 1 96.12 114 THR A C 1
ATOM 894 O O . THR A 1 114 ? 11.391 -27.469 -4.875 1 96.12 114 THR A O 1
ATOM 897 N N . LEU A 1 115 ? 9.805 -26.531 -3.611 1 96.94 115 LEU A N 1
ATOM 898 C CA . LEU A 1 115 ? 10.195 -25.188 -3.975 1 96.94 115 LEU A CA 1
ATOM 899 C C . LEU A 1 115 ? 11.609 -24.875 -3.506 1 96.94 115 LEU A C 1
ATOM 901 O O . LEU A 1 115 ? 12.414 -24.312 -4.254 1 96.94 115 LEU A O 1
ATOM 905 N N . LEU A 1 116 ? 11.883 -25.266 -2.273 1 96.56 116 LEU A N 1
ATOM 906 C CA . LEU A 1 116 ? 13.195 -25.016 -1.696 1 96.56 116 LEU A CA 1
ATOM 907 C C . LEU A 1 116 ? 14.281 -25.75 -2.477 1 96.56 116 LEU A C 1
ATOM 909 O O . LEU A 1 116 ? 15.375 -25.219 -2.686 1 96.56 116 LEU A O 1
ATOM 913 N N . ALA A 1 117 ? 13.938 -26.938 -2.975 1 94.5 117 ALA A N 1
ATOM 914 C CA . ALA A 1 117 ? 14.906 -27.781 -3.66 1 94.5 117 ALA A CA 1
ATOM 915 C C . ALA A 1 117 ? 15.102 -27.328 -5.105 1 94.5 117 ALA A C 1
ATOM 917 O O . ALA A 1 117 ? 16.203 -27.453 -5.652 1 94.5 117 ALA A O 1
ATOM 918 N N . SER A 1 118 ? 14.109 -26.781 -5.699 1 94.88 118 SER A N 1
ATOM 919 C CA . SER A 1 118 ? 14.156 -26.516 -7.133 1 94.88 118 SER A CA 1
ATOM 920 C C . SER A 1 118 ? 14.516 -25.062 -7.426 1 94.88 118 SER A C 1
ATOM 922 O O . SER A 1 118 ? 14.859 -24.719 -8.562 1 94.88 118 SER A O 1
ATOM 924 N N . SER A 1 119 ? 14.492 -24.234 -6.43 1 95.19 119 SER A N 1
ATOM 925 C CA . SER A 1 119 ? 14.742 -22.812 -6.648 1 95.19 119 SER A CA 1
ATOM 926 C C . SER A 1 119 ? 16.234 -22.516 -6.715 1 95.19 119 SER A C 1
ATOM 928 O O . SER A 1 119 ? 17.031 -23.109 -5.98 1 95.19 119 SER A O 1
ATOM 930 N N . SER A 1 120 ? 16.547 -21.625 -7.641 1 94.88 120 SER A N 1
ATOM 931 C CA . SER A 1 120 ? 17.938 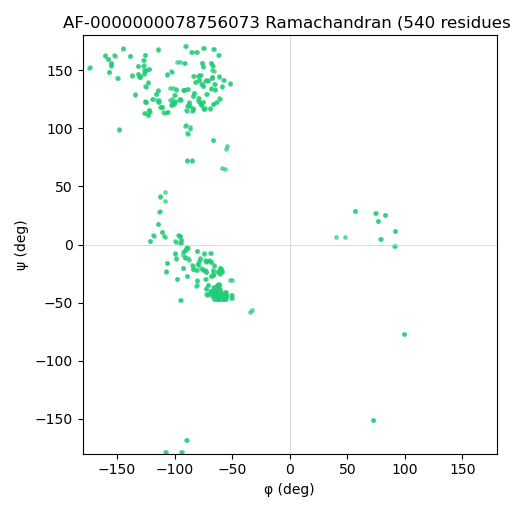-21.172 -7.715 1 94.88 120 SER A CA 1
ATOM 932 C C . SER A 1 120 ? 18.312 -20.359 -6.488 1 94.88 120 SER A C 1
ATOM 934 O O . SER A 1 120 ? 17.5 -19.609 -5.953 1 94.88 120 SER A O 1
ATOM 936 N N . ARG A 1 121 ? 19.578 -20.531 -6.074 1 95.62 121 ARG A N 1
ATOM 937 C CA . ARG A 1 121 ? 20.094 -19.797 -4.914 1 95.62 121 ARG A CA 1
ATOM 938 C C . ARG A 1 121 ? 20.969 -18.625 -5.344 1 95.62 121 ARG A C 1
ATOM 940 O O . ARG A 1 121 ? 21.547 -18.656 -6.426 1 95.62 121 ARG A O 1
ATOM 947 N N . PRO A 1 122 ? 21.031 -17.469 -4.578 1 97.69 122 PRO A N 1
ATOM 948 C CA . PRO A 1 122 ? 20.438 -17.344 -3.238 1 97.69 122 PRO A CA 1
ATOM 949 C C . PRO A 1 122 ? 18.938 -17.156 -3.266 1 97.69 122 PRO A C 1
ATOM 951 O O . PRO A 1 122 ? 18.422 -16.438 -4.125 1 97.69 122 PRO A O 1
ATOM 954 N N . LEU A 1 123 ? 18.25 -17.719 -2.246 1 98.25 123 LEU A N 1
ATOM 955 C CA . LEU A 1 123 ? 16.797 -17.625 -2.133 1 98.25 123 LEU A CA 1
ATOM 956 C C . LEU A 1 123 ? 16.359 -16.25 -1.628 1 98.25 123 LEU A C 1
ATOM 958 O O . LEU A 1 123 ? 17.016 -15.688 -0.749 1 98.25 123 LEU A O 1
ATOM 962 N N . LEU A 1 124 ? 15.375 -15.773 -2.195 1 98.25 124 LEU A N 1
ATOM 963 C CA . LEU A 1 124 ? 14.633 -14.617 -1.699 1 98.25 124 LEU A CA 1
ATOM 964 C C . LEU A 1 124 ? 13.156 -14.969 -1.507 1 98.25 124 LEU A C 1
ATOM 966 O O . LEU A 1 124 ? 12.438 -15.203 -2.48 1 98.25 124 LEU A O 1
ATOM 970 N N . VAL A 1 125 ? 12.734 -15 -0.246 1 98.56 125 VAL A N 1
ATOM 971 C CA . VAL A 1 125 ? 11.383 -15.43 0.108 1 98.56 125 VAL A CA 1
ATOM 972 C C . VAL A 1 125 ? 10.758 -14.422 1.068 1 98.56 125 VAL A C 1
ATOM 974 O O . VAL A 1 125 ? 11.461 -13.656 1.729 1 98.56 125 VAL A O 1
ATOM 977 N N . ALA A 1 126 ? 9.469 -14.352 1.062 1 98.81 126 ALA A N 1
ATOM 978 C CA . ALA A 1 126 ? 8.719 -13.578 2.047 1 98.81 126 ALA A CA 1
ATOM 979 C C . ALA A 1 126 ? 7.656 -14.43 2.725 1 98.81 126 ALA A C 1
ATOM 981 O O . ALA A 1 126 ? 7.141 -15.383 2.129 1 98.81 126 ALA A O 1
ATOM 982 N N . ALA A 1 127 ? 7.41 -14.148 3.92 1 98.94 127 ALA A N 1
ATOM 983 C CA . ALA A 1 127 ? 6.332 -14.75 4.699 1 98.94 127 ALA A CA 1
ATOM 984 C C . ALA A 1 127 ? 5.52 -13.68 5.426 1 98.94 127 ALA A C 1
ATOM 986 O O . ALA A 1 127 ? 6.059 -12.641 5.816 1 98.94 127 ALA A O 1
ATOM 987 N N . VAL A 1 128 ? 4.23 -13.969 5.551 1 98.81 128 VAL A N 1
ATOM 988 C CA . VAL A 1 128 ? 3.381 -12.961 6.191 1 98.81 128 VAL A CA 1
ATOM 989 C C . VAL A 1 128 ? 2.535 -13.625 7.277 1 98.81 128 VAL A C 1
ATOM 991 O O . VAL A 1 128 ? 2.082 -14.758 7.121 1 98.81 128 VAL A O 1
ATOM 994 N N . GLU A 1 129 ? 2.332 -12.875 8.328 1 98.75 129 GLU A N 1
ATOM 995 C CA . GLU A 1 129 ? 1.495 -13.266 9.461 1 98.75 129 GLU A CA 1
ATOM 996 C C . GLU A 1 129 ? 0.408 -12.227 9.727 1 98.75 129 GLU A C 1
ATOM 998 O O . GLU A 1 129 ? 0.704 -11.047 9.922 1 98.75 129 GLU A O 1
ATOM 1003 N N . GLY A 1 130 ? -0.791 -12.672 9.695 1 97.88 130 GLY A N 1
ATOM 1004 C CA . GLY A 1 130 ? -1.879 -11.867 10.234 1 97.88 130 GLY A CA 1
ATOM 1005 C C . GLY A 1 130 ? -2.297 -10.734 9.312 1 97.88 130 GLY A C 1
ATOM 1006 O O . GLY A 1 130 ? -2.924 -9.773 9.758 1 97.88 130 GLY A O 1
ATOM 1007 N N . ILE A 1 131 ? -1.987 -10.797 8.047 1 97.88 131 ILE A N 1
ATOM 1008 C CA . ILE A 1 131 ? -2.402 -9.742 7.125 1 97.88 131 ILE A CA 1
ATOM 1009 C C . ILE A 1 131 ? -3.916 -9.797 6.93 1 97.88 131 ILE A C 1
ATOM 1011 O O . ILE A 1 131 ? -4.441 -10.766 6.367 1 97.88 131 ILE A O 1
ATOM 1015 N N . ALA A 1 132 ? -4.598 -8.773 7.312 1 94.62 132 ALA A N 1
ATOM 1016 C CA . ALA A 1 132 ? -6.059 -8.75 7.258 1 94.62 132 ALA A CA 1
ATOM 1017 C C . ALA A 1 132 ? -6.543 -8.039 5.996 1 94.62 132 ALA A C 1
ATOM 1019 O O . ALA A 1 132 ? -7.621 -8.336 5.484 1 94.62 132 ALA A O 1
ATOM 1020 N N . SER A 1 133 ? -5.812 -7.125 5.5 1 94.69 133 SER A N 1
ATOM 1021 C CA . SER A 1 133 ? -6.199 -6.352 4.324 1 94.69 133 SER A CA 1
ATOM 1022 C C . SER A 1 133 ? -5.84 -7.09 3.037 1 94.69 133 SER A C 1
ATOM 1024 O O . SER A 1 133 ? -4.66 -7.277 2.732 1 94.69 133 SER A O 1
ATOM 1026 N N . ALA A 1 134 ? -6.879 -7.414 2.279 1 95.06 134 ALA A N 1
ATOM 1027 C CA . ALA A 1 134 ? -6.664 -8.078 0.997 1 95.06 134 ALA A CA 1
ATOM 1028 C C . ALA A 1 134 ? -5.863 -7.195 0.047 1 95.06 134 ALA A C 1
ATOM 1030 O O . ALA A 1 134 ? -5.031 -7.691 -0.72 1 95.06 134 ALA A O 1
ATOM 1031 N N . GLU A 1 135 ? -6.051 -5.941 0.12 1 93.94 135 GLU A N 1
ATOM 1032 C CA . GLU A 1 135 ? -5.312 -4.988 -0.704 1 93.94 135 GLU A CA 1
ATOM 1033 C C . GLU A 1 135 ? -3.822 -5.02 -0.382 1 93.94 135 GLU A C 1
ATOM 1035 O O . GLU A 1 135 ? -2.986 -5.035 -1.288 1 93.94 135 GLU A O 1
ATOM 1040 N N . ASN A 1 136 ? -3.555 -5.062 0.9 1 96.69 136 ASN A N 1
ATOM 1041 C CA . ASN A 1 136 ? -2.158 -5.137 1.316 1 96.69 136 ASN A CA 1
ATOM 1042 C C . ASN A 1 136 ? -1.511 -6.449 0.874 1 96.69 136 ASN A C 1
ATOM 1044 O O . ASN A 1 136 ? -0.376 -6.453 0.394 1 96.69 136 ASN A O 1
ATOM 1048 N N . LEU A 1 137 ? -2.273 -7.492 1.082 1 97.94 137 LEU A N 1
ATOM 1049 C CA . LEU A 1 137 ? -1.725 -8.781 0.666 1 97.94 137 LEU A CA 1
ATOM 1050 C C . LEU A 1 137 ? -1.453 -8.789 -0.835 1 97.94 137 LEU A C 1
ATOM 1052 O O . LEU A 1 137 ? -0.393 -9.242 -1.274 1 97.94 137 LEU A O 1
ATOM 1056 N N . GLY A 1 138 ? -2.389 -8.305 -1.617 1 97.06 138 GLY A N 1
ATOM 1057 C CA . GLY A 1 138 ? -2.168 -8.195 -3.051 1 97.06 138 GLY A CA 1
ATOM 1058 C C . GLY A 1 138 ? -0.941 -7.371 -3.402 1 97.06 138 GLY A C 1
ATOM 1059 O O . GLY A 1 138 ? -0.162 -7.754 -4.277 1 97.06 138 GLY A O 1
ATOM 1060 N N . ALA A 1 139 ? -0.77 -6.254 -2.736 1 97.31 139 ALA A N 1
ATOM 1061 C CA . ALA A 1 139 ? 0.379 -5.387 -2.984 1 97.31 139 ALA A CA 1
ATOM 1062 C C . ALA A 1 139 ? 1.684 -6.082 -2.609 1 97.31 139 ALA A C 1
ATOM 1064 O O . ALA A 1 139 ? 2.705 -5.902 -3.277 1 97.31 139 ALA A O 1
ATOM 1065 N N . ILE A 1 140 ? 1.657 -6.855 -1.564 1 98.5 140 ILE A N 1
ATOM 1066 C CA . ILE A 1 140 ? 2.832 -7.621 -1.155 1 98.5 140 ILE A CA 1
ATOM 1067 C C . ILE A 1 140 ? 3.18 -8.648 -2.23 1 98.5 140 ILE A C 1
ATOM 1069 O O . ILE A 1 140 ? 4.344 -8.789 -2.605 1 98.5 140 ILE A O 1
ATOM 1073 N N . VAL A 1 141 ? 2.168 -9.336 -2.73 1 97.44 141 VAL A N 1
ATOM 1074 C CA . VAL A 1 141 ? 2.369 -10.289 -3.818 1 97.44 141 VAL A CA 1
ATOM 1075 C C . VAL A 1 141 ? 3.027 -9.586 -5.004 1 97.44 141 VAL A C 1
ATOM 1077 O O . VAL A 1 141 ? 3.994 -10.094 -5.578 1 97.44 141 VAL A O 1
ATOM 1080 N N . ARG A 1 142 ? 2.498 -8.469 -5.32 1 96.56 142 ARG A N 1
ATOM 1081 C CA . ARG A 1 142 ? 3.008 -7.691 -6.441 1 96.56 142 ARG A CA 1
ATOM 1082 C C . ARG A 1 142 ? 4.477 -7.34 -6.238 1 96.56 142 ARG A C 1
ATOM 1084 O O . ARG A 1 142 ? 5.285 -7.469 -7.164 1 96.56 142 ARG A O 1
ATOM 1091 N N . SER A 1 143 ? 4.832 -6.914 -5.059 1 97.62 143 SER A N 1
ATOM 1092 C CA . SER A 1 143 ? 6.219 -6.586 -4.75 1 97.62 143 SER A CA 1
ATOM 1093 C C . SER A 1 143 ? 7.109 -7.824 -4.828 1 97.62 143 SER A C 1
ATOM 1095 O O . SER A 1 143 ? 8.219 -7.762 -5.355 1 97.62 143 SER A O 1
ATOM 1097 N N . CYS A 1 144 ? 6.625 -8.93 -4.273 1 97.5 144 CYS A N 1
ATOM 1098 C CA . CYS A 1 144 ? 7.387 -10.172 -4.336 1 97.5 144 CYS A CA 1
ATOM 1099 C C . CYS A 1 144 ? 7.688 -10.555 -5.777 1 97.5 144 CYS A C 1
ATOM 1101 O O . CYS A 1 144 ? 8.828 -10.867 -6.117 1 97.5 144 CYS A O 1
ATOM 1103 N N . ALA A 1 145 ? 6.684 -10.492 -6.59 1 96.25 145 ALA A N 1
ATOM 1104 C CA . ALA A 1 145 ? 6.852 -10.844 -8 1 96.25 145 ALA A CA 1
ATOM 1105 C C . ALA A 1 145 ? 7.816 -9.883 -8.688 1 96.25 145 ALA A C 1
ATOM 1107 O O . ALA A 1 145 ? 8.719 -10.312 -9.414 1 96.25 145 ALA A O 1
ATOM 1108 N N . ALA A 1 146 ? 7.625 -8.625 -8.453 1 95.81 146 ALA A N 1
ATOM 1109 C CA . ALA A 1 146 ? 8.422 -7.59 -9.109 1 95.81 146 ALA A CA 1
ATOM 1110 C C . ALA A 1 146 ? 9.898 -7.727 -8.758 1 95.81 146 ALA A C 1
ATOM 1112 O O . ALA A 1 146 ? 10.773 -7.543 -9.609 1 95.81 146 ALA A O 1
ATOM 1113 N N . PHE A 1 147 ? 10.156 -8.078 -7.512 1 97 147 PHE A N 1
ATOM 1114 C CA . PHE A 1 147 ? 11.539 -8.102 -7.035 1 97 147 PHE A CA 1
ATOM 1115 C C . PHE A 1 147 ? 12.125 -9.5 -7.16 1 97 147 PHE A C 1
ATOM 1117 O O . PHE A 1 147 ? 13.258 -9.75 -6.738 1 97 147 PHE A O 1
ATOM 1124 N N . GLY A 1 148 ? 11.367 -10.406 -7.676 1 95.5 148 GLY A N 1
ATOM 1125 C CA . GLY A 1 148 ? 11.898 -11.711 -8.023 1 95.5 148 GLY A CA 1
ATOM 1126 C C . GLY A 1 148 ? 11.961 -12.664 -6.84 1 95.5 148 GLY A C 1
ATOM 1127 O O . GLY A 1 148 ? 12.867 -13.5 -6.758 1 95.5 148 GLY A O 1
ATOM 1128 N N . ALA A 1 149 ? 11.109 -12.461 -5.832 1 96.88 149 ALA A N 1
ATOM 1129 C CA . ALA A 1 149 ? 11.008 -13.469 -4.785 1 96.88 149 ALA A CA 1
ATOM 1130 C C . ALA A 1 149 ? 10.617 -14.828 -5.363 1 96.88 149 ALA A C 1
ATOM 1132 O O . ALA A 1 149 ? 9.805 -14.906 -6.285 1 96.88 149 ALA A O 1
ATOM 1133 N N . HIS A 1 150 ? 11.195 -15.836 -4.816 1 97.44 150 HIS A N 1
ATOM 1134 C CA . HIS A 1 150 ? 10.969 -17.172 -5.352 1 97.44 150 HIS A CA 1
ATOM 1135 C C . HIS A 1 150 ? 9.547 -17.641 -5.051 1 97.44 150 HIS A C 1
ATOM 1137 O O . HIS A 1 150 ? 8.914 -18.297 -5.887 1 97.44 150 HIS A O 1
ATOM 1143 N N . PHE A 1 151 ? 9.078 -17.391 -3.852 1 97.81 151 PHE A N 1
ATOM 1144 C CA . PHE A 1 151 ? 7.703 -17.688 -3.461 1 97.81 151 PHE A CA 1
ATOM 1145 C C . PHE A 1 151 ? 7.305 -16.891 -2.229 1 97.81 151 PHE A C 1
ATOM 1147 O O . PHE A 1 151 ? 8.156 -16.281 -1.571 1 97.81 151 PHE A O 1
ATOM 1154 N N . LEU A 1 152 ? 6.023 -16.781 -1.979 1 98.44 152 LEU A N 1
ATOM 1155 C CA . LEU A 1 152 ? 5.449 -16.125 -0.811 1 98.44 152 LEU A CA 1
ATOM 1156 C C . LEU A 1 152 ? 4.723 -17.141 0.079 1 98.44 152 LEU A C 1
ATOM 1158 O O . LEU A 1 152 ? 3.969 -17.969 -0.414 1 98.44 152 LEU A O 1
ATOM 1162 N N . ILE A 1 153 ? 5.031 -17.031 1.356 1 98.81 153 ILE A N 1
ATOM 1163 C CA . ILE A 1 153 ? 4.344 -17.859 2.346 1 98.81 153 ILE A CA 1
ATOM 1164 C C . ILE A 1 153 ? 3.283 -17.016 3.062 1 98.81 153 ILE A C 1
ATOM 1166 O O . ILE A 1 153 ? 3.598 -15.984 3.66 1 98.81 153 ILE A O 1
ATOM 1170 N N . VAL A 1 154 ? 2.047 -17.5 2.961 1 98.56 154 VAL A N 1
ATOM 1171 C CA . VAL A 1 154 ? 0.931 -16.812 3.607 1 98.56 154 VAL A CA 1
ATOM 1172 C C . VAL A 1 154 ? 0.481 -17.609 4.832 1 98.56 154 VAL A C 1
ATOM 1174 O O . VAL A 1 154 ? -0.032 -18.719 4.707 1 98.56 154 VAL A O 1
ATOM 1177 N N . GLY A 1 155 ? 0.683 -17.016 5.98 1 98.44 155 GLY A N 1
ATOM 1178 C CA . GLY A 1 155 ? 0.36 -17.688 7.227 1 98.44 155 GLY A CA 1
ATOM 1179 C C . GLY A 1 155 ? -1.127 -17.938 7.406 1 98.44 155 GLY A C 1
ATOM 1180 O O . GLY A 1 155 ? -1.948 -17.328 6.711 1 98.44 155 GLY A O 1
ATOM 1181 N N . GLU A 1 156 ? -1.456 -18.734 8.383 1 97.38 156 GLU A N 1
ATOM 1182 C CA . GLU A 1 156 ? -2.809 -19.25 8.586 1 97.38 156 GLU A CA 1
ATOM 1183 C C . GLU A 1 156 ? -3.742 -18.156 9.094 1 97.38 156 GLU A C 1
ATOM 1185 O O . GLU A 1 156 ? -4.965 -18.281 9.023 1 97.38 156 GLU A O 1
ATOM 1190 N N . THR A 1 157 ? -3.232 -17.094 9.531 1 96.94 157 THR A N 1
ATOM 1191 C CA . THR A 1 157 ? -4.059 -16.047 10.117 1 96.94 157 THR A CA 1
ATOM 1192 C C . THR A 1 157 ? -4.324 -14.938 9.102 1 96.94 157 THR A C 1
ATOM 1194 O O . THR A 1 157 ? -4.977 -13.945 9.414 1 96.94 157 THR A O 1
ATOM 1197 N N . CYS A 1 158 ? -3.848 -15.094 7.867 1 97.44 158 CYS A N 1
ATOM 1198 C CA . CYS A 1 158 ? -3.979 -14.078 6.828 1 97.44 158 CYS A CA 1
ATOM 1199 C C . CYS A 1 158 ? -5.242 -14.297 6.004 1 97.44 158 CYS A C 1
ATOM 1201 O O . CYS A 1 158 ? -5.777 -15.406 5.965 1 97.44 158 CYS A O 1
ATOM 1203 N N . VAL A 1 159 ? -5.699 -13.219 5.406 1 96.19 159 VAL A N 1
ATOM 1204 C CA . VAL A 1 159 ? -6.719 -13.344 4.367 1 96.19 159 VAL A CA 1
ATOM 1205 C C . VAL A 1 159 ? -6.168 -14.164 3.201 1 96.19 159 VAL A C 1
ATOM 1207 O O . VAL A 1 159 ? -4.949 -14.328 3.072 1 96.19 159 VAL A O 1
ATOM 1210 N N . SER A 1 160 ? -7.082 -14.625 2.389 1 95.38 160 SER A N 1
ATOM 1211 C CA . SER A 1 160 ? -6.66 -15.43 1.248 1 95.38 160 SER A CA 1
ATOM 1212 C C . SER A 1 160 ? -6.062 -14.562 0.148 1 95.38 160 SER A C 1
ATOM 1214 O O . SER A 1 160 ? -6.625 -13.523 -0.208 1 95.38 160 SER A O 1
ATOM 1216 N N . PRO A 1 161 ? -4.957 -15.008 -0.431 1 96 161 PRO A N 1
ATOM 1217 C CA . PRO A 1 161 ? -4.387 -14.281 -1.569 1 96 161 PRO A CA 1
ATOM 1218 C C . PRO A 1 161 ? -5.258 -14.375 -2.822 1 96 161 PRO A C 1
ATOM 1220 O O . PRO A 1 161 ? -5.027 -13.648 -3.793 1 96 161 PRO A O 1
ATOM 1223 N N . PHE A 1 162 ? -6.289 -15.18 -2.766 1 95.56 162 PHE A N 1
ATOM 1224 C CA . PHE A 1 162 ? -7.109 -15.391 -3.953 1 95.56 162 PHE A CA 1
ATOM 1225 C C . PHE A 1 162 ? -8.484 -14.766 -3.773 1 95.56 162 PHE A C 1
ATOM 1227 O O . PHE A 1 162 ? -9.383 -14.984 -4.59 1 95.56 162 PHE A O 1
ATOM 1234 N N . GLN A 1 163 ? -8.578 -14.016 -2.738 1 94.31 163 GLN A N 1
ATOM 1235 C CA . GLN A 1 163 ? -9.766 -13.164 -2.684 1 94.31 163 GLN A CA 1
ATOM 1236 C C . GLN A 1 163 ? -9.727 -12.094 -3.775 1 94.31 163 GLN A C 1
ATOM 1238 O O . GLN A 1 163 ? -8.648 -11.656 -4.18 1 94.31 163 GLN A O 1
ATOM 1243 N N . ARG A 1 164 ? -10.906 -11.727 -4.207 1 91.19 164 ARG A N 1
ATOM 1244 C CA . ARG A 1 164 ? -11.055 -10.836 -5.355 1 91.19 164 ARG A CA 1
ATOM 1245 C C . ARG A 1 164 ? -10.188 -9.594 -5.199 1 91.19 164 ARG A C 1
ATOM 1247 O O . ARG A 1 164 ? -9.492 -9.195 -6.141 1 91.19 164 ARG A O 1
ATOM 1254 N N . ARG A 1 165 ? -10.219 -9 -4.035 1 92.38 165 ARG A N 1
ATOM 1255 C CA . ARG A 1 165 ? -9.492 -7.75 -3.82 1 92.38 165 ARG A CA 1
ATOM 1256 C C . ARG A 1 165 ? -7.988 -7.988 -3.803 1 92.38 165 ARG A C 1
ATOM 1258 O O . ARG A 1 165 ? -7.215 -7.125 -4.219 1 92.38 165 ARG A O 1
ATOM 1265 N N . SER A 1 166 ? -7.555 -9.148 -3.264 1 95.44 166 SER A N 1
ATOM 1266 C CA . SER A 1 166 ? -6.141 -9.5 -3.309 1 95.44 166 SER A CA 1
ATOM 1267 C C . SER A 1 166 ? -5.672 -9.727 -4.742 1 95.44 166 SER A C 1
ATOM 1269 O O . SER A 1 166 ? -4.613 -9.234 -5.145 1 95.44 166 SER A O 1
ATOM 1271 N N . VAL A 1 167 ? -6.492 -10.422 -5.469 1 95.25 167 VAL A N 1
ATOM 1272 C CA . VAL A 1 167 ? -6.18 -10.703 -6.867 1 95.25 167 VAL A CA 1
ATOM 1273 C C . VAL A 1 167 ? -6.078 -9.391 -7.645 1 95.25 167 VAL A C 1
ATOM 1275 O O . VAL A 1 167 ? -5.109 -9.172 -8.375 1 95.25 167 VAL A O 1
ATOM 1278 N N . SER A 1 168 ? -7.008 -8.555 -7.43 1 92.06 168 SER A N 1
ATOM 1279 C CA . SER A 1 168 ? -7.016 -7.258 -8.102 1 92.06 168 SER A CA 1
ATOM 1280 C C . SER A 1 168 ? -5.824 -6.406 -7.672 1 92.06 168 SER A C 1
ATOM 1282 O O . SER A 1 168 ? -5.152 -5.801 -8.516 1 92.06 168 SER A O 1
ATOM 1284 N N . GLY A 1 169 ? -5.559 -6.406 -6.363 1 92.25 169 GLY A N 1
ATOM 1285 C CA . GLY A 1 169 ? -4.469 -5.613 -5.816 1 92.25 169 GLY A CA 1
ATOM 1286 C C . GLY A 1 169 ? -3.102 -6.09 -6.266 1 92.25 169 GLY A C 1
ATOM 1287 O O . GLY A 1 169 ? -2.154 -5.301 -6.328 1 92.25 169 GLY A O 1
ATOM 1288 N N . SER A 1 170 ? -2.98 -7.348 -6.594 1 95 170 SER A N 1
ATOM 1289 C CA . SER A 1 170 ? -1.726 -7.902 -7.086 1 95 170 SER A CA 1
ATOM 1290 C C . SER A 1 170 ? -1.505 -7.551 -8.555 1 95 170 SER A C 1
ATOM 1292 O O . SER A 1 170 ? -0.422 -7.777 -9.094 1 95 170 SER A O 1
ATOM 1294 N N . MET A 1 171 ? -2.588 -7.035 -9.172 1 92.5 171 MET A N 1
ATOM 1295 C CA . MET A 1 171 ? -2.594 -6.742 -10.602 1 92.5 171 MET A CA 1
ATOM 1296 C C . MET A 1 171 ? -2.256 -7.992 -11.414 1 92.5 171 MET A C 1
ATOM 1298 O O . MET A 1 171 ? -1.575 -7.906 -12.438 1 92.5 171 MET A O 1
ATOM 1302 N N . GLY A 1 172 ? -2.592 -9.141 -10.875 1 92.62 172 GLY A N 1
ATOM 1303 C CA . GLY A 1 172 ? -2.426 -10.398 -11.578 1 92.62 172 GLY A CA 1
ATOM 1304 C C . GLY A 1 172 ? -1.077 -11.047 -11.328 1 92.62 172 GLY A C 1
ATOM 1305 O O . GLY A 1 172 ? -0.814 -12.156 -11.812 1 92.62 172 GLY A O 1
ATOM 1306 N N . SER A 1 173 ? -0.218 -10.398 -10.531 1 94.06 173 SER A N 1
ATOM 1307 C CA . SER A 1 173 ? 1.08 -10.992 -10.227 1 94.06 173 SER A CA 1
ATOM 1308 C C . SER A 1 173 ? 0.925 -12.266 -9.414 1 94.06 173 SER A C 1
ATOM 1310 O O . SER A 1 173 ? 1.848 -13.086 -9.352 1 94.06 173 SER A O 1
ATOM 1312 N N . ILE A 1 174 ? -0.22 -12.453 -8.82 1 94.56 174 ILE A N 1
ATOM 1313 C CA . ILE A 1 174 ? -0.538 -13.641 -8.031 1 94.56 174 ILE A CA 1
ATOM 1314 C C . ILE A 1 174 ? -0.454 -14.883 -8.922 1 94.56 174 ILE A C 1
ATOM 1316 O O . ILE A 1 174 ? -0.266 -15.992 -8.422 1 94.56 174 ILE A O 1
ATOM 1320 N N . PHE A 1 175 ? -0.531 -14.688 -10.25 1 94.62 175 PHE A N 1
ATOM 1321 C CA . PHE A 1 175 ? -0.521 -15.812 -11.172 1 94.62 175 PHE A CA 1
ATOM 1322 C C . PHE A 1 175 ? 0.904 -16.156 -11.594 1 94.62 175 PHE A C 1
ATOM 1324 O O . PHE A 1 175 ? 1.134 -17.172 -12.258 1 94.62 175 PHE A O 1
ATOM 1331 N N . GLU A 1 176 ? 1.913 -15.398 -11.148 1 91 176 GLU A N 1
ATOM 1332 C CA . GLU A 1 176 ? 3.262 -15.508 -11.703 1 91 176 GLU A CA 1
ATOM 1333 C C . GLU A 1 176 ? 4.207 -16.188 -10.711 1 91 176 GLU A C 1
ATOM 1335 O O . GLU A 1 176 ? 5.25 -16.719 -11.102 1 91 176 GLU A O 1
ATOM 1340 N N . MET A 1 177 ? 3.881 -16.156 -9.461 1 90.56 177 MET A N 1
ATOM 1341 C CA . MET A 1 177 ? 4.789 -16.734 -8.484 1 90.56 177 MET A CA 1
ATOM 1342 C C . MET A 1 177 ? 4.059 -17.734 -7.598 1 90.56 177 MET A C 1
ATOM 1344 O O . MET A 1 177 ? 2.852 -17.625 -7.383 1 90.56 177 MET A O 1
ATOM 1348 N N . PRO A 1 178 ? 4.801 -18.703 -7.051 1 95.69 178 PRO A N 1
ATOM 1349 C CA . PRO A 1 178 ? 4.18 -19.672 -6.129 1 95.69 178 PRO A CA 1
ATOM 1350 C C . PRO A 1 178 ? 3.758 -19.031 -4.809 1 95.69 178 PRO A C 1
ATOM 1352 O O . PRO A 1 178 ? 4.5 -18.219 -4.246 1 95.69 178 PRO A O 1
ATOM 1355 N N . ILE A 1 179 ? 2.59 -19.344 -4.418 1 97 179 ILE A N 1
ATOM 1356 C CA . ILE A 1 179 ? 2.07 -18.938 -3.113 1 97 179 ILE A CA 1
ATOM 1357 C C . ILE A 1 179 ? 1.871 -20.172 -2.236 1 97 179 ILE A C 1
ATOM 1359 O O . ILE A 1 179 ? 1.143 -21.094 -2.607 1 97 179 ILE A O 1
ATOM 1363 N N . VAL A 1 180 ? 2.5 -20.172 -1.13 1 97.44 180 VAL A N 1
ATOM 1364 C CA . VAL A 1 180 ? 2.359 -21.266 -0.17 1 97.44 180 VAL A CA 1
ATOM 1365 C C . VAL A 1 180 ? 1.446 -20.828 0.975 1 97.44 180 VAL A C 1
ATOM 1367 O O . VAL A 1 180 ? 1.748 -19.875 1.688 1 97.44 180 VAL A O 1
ATOM 1370 N N . ARG A 1 181 ? 0.412 -21.516 1.128 1 96.12 181 ARG A N 1
ATOM 1371 C CA . ARG A 1 181 ? -0.447 -21.281 2.285 1 96.12 181 ARG A CA 1
ATOM 1372 C C . ARG A 1 181 ? -0.014 -22.156 3.465 1 96.12 181 ARG A C 1
ATOM 1374 O O . ARG A 1 181 ? -0.125 -23.375 3.416 1 96.12 181 ARG A O 1
ATOM 1381 N N . SER A 1 182 ? 0.399 -21.484 4.457 1 97.56 182 SER A N 1
ATOM 1382 C CA . SER A 1 182 ? 0.905 -22.219 5.609 1 97.56 182 SER A CA 1
ATOM 1383 C C . SER A 1 182 ? -0.199 -22.484 6.629 1 97.56 182 SER A C 1
ATOM 1385 O O . SER A 1 182 ? -0.941 -21.562 6.992 1 97.56 182 SER A O 1
ATOM 1387 N N . GLU A 1 183 ? -0.294 -23.719 7.102 1 96 183 GLU A N 1
ATOM 1388 C CA . GLU A 1 183 ? -1.227 -24.047 8.172 1 96 183 GLU A CA 1
ATOM 1389 C C . GLU A 1 183 ? -0.627 -23.75 9.547 1 96 183 GLU A C 1
ATOM 1391 O O . GLU A 1 183 ? -1.35 -23.688 10.539 1 96 183 GLU A O 1
ATOM 1396 N N . ASN A 1 184 ? 0.616 -23.688 9.539 1 97.94 184 ASN A N 1
ATOM 1397 C CA . ASN A 1 184 ? 1.391 -23.375 10.734 1 97.94 184 ASN A CA 1
ATOM 1398 C C . ASN A 1 184 ? 2.674 -22.625 10.383 1 97.94 184 ASN A C 1
ATOM 1400 O O . ASN A 1 184 ? 3.703 -23.234 10.109 1 97.94 184 ASN A O 1
ATOM 1404 N N . LEU A 1 185 ? 2.613 -21.328 10.531 1 98.62 185 LEU A N 1
ATOM 1405 C CA . LEU A 1 185 ? 3.713 -20.484 10.078 1 98.62 185 LEU A CA 1
ATOM 1406 C C . LEU A 1 185 ? 4.988 -20.781 10.867 1 98.62 185 LEU A C 1
ATOM 1408 O O . LEU A 1 185 ? 6.082 -20.781 10.305 1 98.62 185 LEU A O 1
ATOM 1412 N N . LEU A 1 186 ? 4.855 -21.078 12.156 1 98.62 186 LEU A N 1
ATOM 1413 C CA . LEU A 1 186 ? 6.012 -21.375 12.992 1 98.62 186 LEU A CA 1
ATOM 1414 C C . LEU A 1 186 ? 6.742 -22.609 12.477 1 98.62 186 LEU A C 1
ATOM 1416 O O . LEU A 1 186 ? 7.969 -22.609 12.367 1 98.62 186 LEU A O 1
ATOM 1420 N N . ALA A 1 187 ? 5.969 -23.609 12.172 1 98.25 187 ALA A N 1
ATOM 1421 C CA . ALA A 1 187 ? 6.547 -24.828 11.625 1 98.25 187 ALA A CA 1
ATOM 1422 C C . ALA A 1 187 ? 7.203 -24.562 10.273 1 98.25 187 ALA A C 1
ATOM 1424 O O . ALA A 1 187 ? 8.25 -25.141 9.969 1 98.25 187 ALA A O 1
ATOM 1425 N N . THR A 1 188 ? 6.594 -23.75 9.484 1 98.56 188 THR A N 1
ATOM 1426 C CA . THR A 1 188 ? 7.129 -23.406 8.164 1 98.56 188 THR A CA 1
ATOM 1427 C C . THR A 1 188 ? 8.461 -22.672 8.297 1 98.56 188 THR A C 1
ATOM 1429 O O . THR A 1 188 ? 9.406 -22.953 7.551 1 98.56 188 THR A O 1
ATOM 1432 N N . ILE A 1 189 ? 8.516 -21.734 9.227 1 98.69 189 ILE A N 1
ATOM 1433 C CA . ILE A 1 189 ? 9.742 -20.984 9.477 1 98.69 189 ILE A CA 1
ATOM 1434 C C . ILE A 1 189 ? 10.844 -21.953 9.906 1 98.69 189 ILE A C 1
ATOM 1436 O O . ILE A 1 189 ? 11.977 -21.875 9.414 1 98.69 189 ILE A O 1
ATOM 1440 N N . SER A 1 190 ? 10.477 -22.859 10.789 1 98 190 SER A N 1
ATOM 1441 C CA . SER A 1 190 ? 11.438 -23.875 11.227 1 98 190 SER A CA 1
ATOM 1442 C C . SER A 1 190 ? 11.961 -24.688 10.047 1 98 190 SER A C 1
ATOM 1444 O O . SER A 1 190 ? 13.148 -25 9.984 1 98 190 SER A O 1
ATOM 1446 N N . ARG A 1 191 ? 11.102 -25.031 9.188 1 97.44 191 ARG A N 1
ATOM 1447 C CA . ARG A 1 191 ? 11.469 -25.812 8 1 97.44 191 ARG A CA 1
ATOM 1448 C C . ARG A 1 191 ? 12.422 -25.016 7.113 1 97.44 191 ARG A C 1
ATOM 1450 O O . ARG A 1 191 ? 13.398 -25.562 6.602 1 97.44 191 ARG A O 1
ATOM 1457 N N . LEU A 1 192 ? 12.148 -23.75 6.875 1 98.44 192 LEU A N 1
ATOM 1458 C CA . LEU A 1 192 ? 13.031 -22.891 6.094 1 98.44 192 LEU A CA 1
ATOM 1459 C C . LEU A 1 192 ? 14.43 -22.844 6.695 1 98.44 192 LEU A C 1
ATOM 1461 O O . LEU A 1 192 ? 15.422 -23.016 5.98 1 98.44 192 LEU A O 1
ATOM 1465 N N . ARG A 1 193 ? 14.453 -22.672 7.988 1 98 193 ARG A N 1
ATOM 1466 C CA . ARG A 1 193 ? 15.727 -22.578 8.695 1 98 193 ARG A CA 1
ATOM 1467 C C . ARG A 1 193 ? 16.516 -23.891 8.586 1 98 193 ARG A C 1
ATOM 1469 O O . ARG A 1 193 ? 17.734 -23.875 8.43 1 98 193 ARG A O 1
ATOM 1476 N N . ALA A 1 194 ? 15.766 -24.953 8.664 1 96.5 194 ALA A N 1
ATOM 1477 C CA . ALA A 1 194 ? 16.391 -26.266 8.523 1 96.5 194 ALA A CA 1
ATOM 1478 C C . ALA A 1 194 ? 17.016 -26.438 7.145 1 96.5 194 ALA A C 1
ATOM 1480 O O . ALA A 1 194 ? 17.953 -27.234 6.973 1 96.5 194 ALA A O 1
ATOM 1481 N N . HIS A 1 195 ? 16.562 -25.719 6.18 1 96.75 195 HIS A N 1
ATOM 1482 C CA . HIS A 1 195 ? 17.078 -25.766 4.82 1 96.75 195 HIS A CA 1
ATOM 1483 C C . HIS A 1 195 ? 18.109 -24.672 4.574 1 96.75 195 HIS A C 1
ATOM 1485 O O . HIS A 1 195 ? 18.438 -24.375 3.424 1 96.75 195 HIS A O 1
ATOM 1491 N N . GLY A 1 196 ? 18.516 -23.938 5.594 1 96.88 196 GLY A N 1
ATOM 1492 C CA . GLY A 1 196 ? 19.594 -22.984 5.504 1 96.88 196 GLY A CA 1
ATOM 1493 C C . GLY A 1 196 ? 19.125 -21.578 5.148 1 96.88 196 GLY A C 1
ATOM 1494 O O . GLY A 1 196 ? 19.938 -20.719 4.797 1 96.88 196 GLY A O 1
ATOM 1495 N N . VAL A 1 197 ? 17.828 -21.359 5.199 1 98.56 197 VAL A N 1
ATOM 1496 C CA . VAL A 1 197 ? 17.297 -20.031 4.906 1 98.56 197 VAL A CA 1
ATOM 1497 C C . VAL A 1 197 ? 17.281 -19.188 6.18 1 98.56 197 VAL A C 1
ATOM 1499 O O . VAL A 1 197 ? 16.734 -19.594 7.203 1 98.56 197 VAL A O 1
ATOM 1502 N N . ARG A 1 198 ? 17.984 -18.047 6.098 1 98.75 198 ARG A N 1
ATOM 1503 C CA . ARG A 1 198 ? 17.938 -17.109 7.215 1 98.75 198 ARG A CA 1
ATOM 1504 C C . ARG A 1 198 ? 16.609 -16.359 7.254 1 98.75 198 ARG A C 1
ATOM 1506 O O . ARG A 1 198 ? 16.281 -15.641 6.305 1 98.75 198 ARG A O 1
ATOM 1513 N N . CYS A 1 199 ? 15.836 -16.562 8.328 1 98.88 199 CYS A N 1
ATOM 1514 C CA . CYS A 1 199 ? 14.547 -15.891 8.477 1 98.88 199 CYS A CA 1
ATOM 1515 C C . CYS A 1 199 ? 14.688 -14.617 9.305 1 98.88 199 CYS A C 1
ATOM 1517 O O . CYS A 1 199 ? 15.203 -14.648 10.422 1 98.88 199 CYS A O 1
ATOM 1519 N N . LEU A 1 200 ? 14.258 -13.547 8.75 1 98.88 200 LEU A N 1
ATOM 1520 C CA . LEU A 1 200 ? 14.391 -12.234 9.375 1 98.88 200 LEU A CA 1
ATOM 1521 C C . LEU A 1 200 ? 13.023 -11.68 9.781 1 98.88 200 LEU A C 1
ATOM 1523 O O . LEU A 1 200 ? 12.156 -11.484 8.93 1 98.88 200 LEU A O 1
ATOM 1527 N N . ALA A 1 201 ? 12.844 -11.461 11.078 1 98.69 201 ALA A N 1
ATOM 1528 C CA . ALA A 1 201 ? 11.641 -10.789 11.57 1 98.69 201 ALA A CA 1
ATOM 1529 C C . ALA A 1 201 ? 11.703 -9.289 11.297 1 98.69 201 ALA A C 1
ATOM 1531 O O . ALA A 1 201 ? 12.648 -8.617 11.719 1 98.69 201 ALA A O 1
ATOM 1532 N N . THR A 1 202 ? 10.703 -8.805 10.578 1 97.69 202 THR A N 1
ATOM 1533 C CA . THR A 1 202 ? 10.648 -7.375 10.305 1 97.69 202 THR A CA 1
ATOM 1534 C C . THR A 1 202 ? 9.852 -6.648 11.391 1 97.69 202 THR A C 1
ATOM 1536 O O . THR A 1 202 ? 8.617 -6.699 11.398 1 97.69 202 THR A O 1
ATOM 1539 N N . ASP A 1 203 ? 10.523 -6.035 12.25 1 93.44 203 ASP A N 1
ATOM 1540 C CA . ASP A 1 203 ? 9.875 -5.426 13.406 1 93.44 203 ASP A CA 1
ATOM 1541 C C . ASP A 1 203 ? 10.703 -4.273 13.961 1 93.44 203 ASP A C 1
ATOM 1543 O O . ASP A 1 203 ? 11.914 -4.199 13.727 1 93.44 203 ASP A O 1
ATOM 1547 N N . LEU A 1 204 ? 9.922 -3.404 14.586 1 88.88 204 LEU A N 1
ATOM 1548 C CA . LEU A 1 204 ? 10.586 -2.34 15.328 1 88.88 204 LEU A CA 1
ATOM 1549 C C . LEU A 1 204 ? 10.93 -2.793 16.734 1 88.88 204 LEU A C 1
ATOM 1551 O O . LEU A 1 204 ? 10.055 -3.227 17.484 1 88.88 204 LEU A O 1
ATOM 1555 N N . SER A 1 205 ? 12.18 -2.799 17.047 1 88.12 205 SER A N 1
ATOM 1556 C CA . SER A 1 205 ? 12.656 -3.256 18.344 1 88.12 205 SER A CA 1
ATOM 1557 C C . SER A 1 205 ? 14.023 -2.66 18.672 1 88.12 205 SER A C 1
ATOM 1559 O O . SER A 1 205 ? 14.812 -2.365 17.766 1 88.12 205 SER A O 1
ATOM 1561 N N . PRO A 1 206 ? 14.219 -2.475 19.906 1 88.75 206 PRO A N 1
ATOM 1562 C CA . PRO A 1 206 ? 15.562 -2.027 20.297 1 88.75 206 PRO A CA 1
ATOM 1563 C C . PRO A 1 206 ? 16.656 -3.004 19.875 1 88.75 206 PRO A C 1
ATOM 1565 O O . PRO A 1 206 ? 17.797 -2.602 19.672 1 88.75 206 PRO A O 1
ATOM 1568 N N . ASP A 1 207 ? 16.297 -4.254 19.672 1 92.06 207 ASP A N 1
ATOM 1569 C CA . ASP A 1 207 ? 17.266 -5.293 19.328 1 92.06 207 ASP A CA 1
ATOM 1570 C C . ASP A 1 207 ? 17.359 -5.477 17.812 1 92.06 207 ASP A C 1
ATOM 1572 O O . ASP A 1 207 ? 18.109 -6.32 17.328 1 92.06 207 ASP A O 1
ATOM 1576 N N . ALA A 1 208 ? 16.672 -4.676 17.141 1 95.69 208 ALA A N 1
ATOM 1577 C CA . ALA A 1 208 ? 16.625 -4.855 15.688 1 95.69 208 ALA A CA 1
ATOM 1578 C C . ALA A 1 208 ? 17.891 -4.297 15.023 1 95.69 208 ALA A C 1
ATOM 1580 O O . ALA A 1 208 ? 18.406 -3.264 15.438 1 95.69 208 ALA A O 1
ATOM 1581 N N . LYS A 1 209 ? 18.359 -5.008 14.008 1 97.56 209 LYS A N 1
ATOM 1582 C CA . LYS A 1 209 ? 19.391 -4.473 13.141 1 97.56 209 LYS A CA 1
ATOM 1583 C C . LYS A 1 209 ? 18.797 -3.594 12.039 1 97.56 209 LYS A C 1
ATOM 1585 O O . LYS A 1 209 ? 17.703 -3.873 11.539 1 97.56 209 LYS A O 1
ATOM 1590 N N . LYS A 1 210 ? 19.578 -2.541 11.711 1 96.25 210 LYS A N 1
ATOM 1591 C CA . LYS A 1 210 ? 19.156 -1.723 10.578 1 96.25 210 LYS A CA 1
ATOM 1592 C C . LYS A 1 210 ? 19.203 -2.52 9.273 1 96.25 210 LYS A C 1
ATOM 1594 O O . LYS A 1 210 ? 20.172 -3.25 9.023 1 96.25 210 LYS A O 1
ATOM 1599 N N . LEU A 1 211 ? 18.156 -2.418 8.5 1 97.88 211 LEU A N 1
ATOM 1600 C CA . LEU A 1 211 ? 18.016 -3.156 7.246 1 97.88 211 LEU A CA 1
ATOM 1601 C C . LEU A 1 211 ? 19.25 -2.986 6.371 1 97.88 211 LEU A C 1
ATOM 1603 O O . LEU A 1 211 ? 19.766 -3.961 5.816 1 97.88 211 LEU A O 1
ATOM 1607 N N . SER A 1 212 ? 19.75 -1.763 6.293 1 95.75 212 SER A N 1
ATOM 1608 C CA . SER A 1 212 ? 20.891 -1.461 5.422 1 95.75 212 SER A CA 1
ATOM 1609 C C . SER A 1 212 ? 22.172 -2.115 5.934 1 95.75 212 SER A C 1
ATOM 1611 O O . SER A 1 212 ? 23.156 -2.211 5.199 1 95.75 212 SER A O 1
ATOM 1613 N N . ALA A 1 213 ? 22.156 -2.559 7.141 1 96.75 213 ALA A N 1
ATOM 1614 C CA . ALA A 1 213 ? 23.359 -3.109 7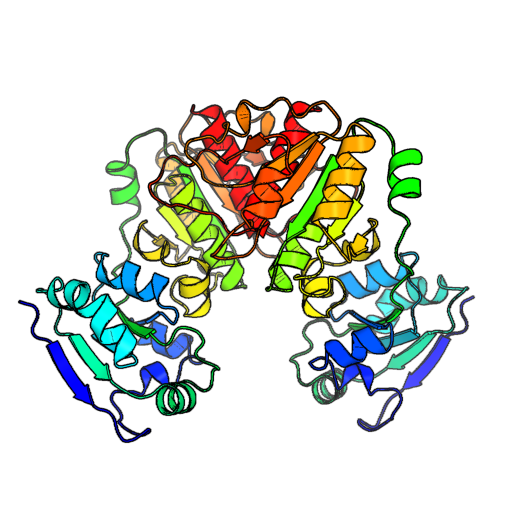.758 1 96.75 213 ALA A CA 1
ATOM 1615 C C . ALA A 1 213 ? 23.344 -4.637 7.727 1 96.75 213 ALA A C 1
ATOM 1617 O O . ALA A 1 213 ? 24.344 -5.281 8.07 1 96.75 213 ALA A O 1
ATOM 1618 N N . VAL A 1 214 ? 22.25 -5.223 7.332 1 98.06 214 VAL A N 1
ATOM 1619 C CA . VAL A 1 214 ? 22.109 -6.672 7.305 1 98.06 214 VAL A CA 1
ATOM 1620 C C . VAL A 1 214 ? 22.594 -7.219 5.961 1 98.06 214 VAL A C 1
ATOM 1622 O O . VAL A 1 214 ? 22.266 -6.664 4.91 1 98.06 214 VAL A O 1
ATOM 1625 N N . ASP A 1 215 ? 23.406 -8.281 6.02 1 98.38 215 ASP A N 1
ATOM 1626 C CA . ASP A 1 215 ? 23.812 -8.945 4.785 1 98.38 215 ASP A CA 1
ATOM 1627 C C . ASP A 1 215 ? 22.672 -9.758 4.184 1 98.38 215 ASP A C 1
ATOM 1629 O O . ASP A 1 215 ? 22.25 -10.773 4.754 1 98.38 215 ASP A O 1
ATOM 1633 N N . LEU A 1 216 ? 22.266 -9.375 3.016 1 98.5 216 LEU A N 1
ATOM 1634 C CA . LEU A 1 216 ? 21.094 -10.008 2.395 1 98.5 216 LEU A CA 1
ATOM 1635 C C . LEU A 1 216 ? 21.5 -10.766 1.136 1 98.5 216 LEU A C 1
ATOM 1637 O O . LEU A 1 216 ? 20.656 -11.094 0.304 1 98.5 216 LEU A O 1
ATOM 1641 N N . CYS A 1 217 ? 22.703 -11.062 0.958 1 98.19 217 CYS A N 1
ATOM 1642 C CA . CYS A 1 217 ? 23.219 -11.688 -0.26 1 98.19 217 CYS A CA 1
ATOM 1643 C C . CYS A 1 217 ? 22.969 -13.188 -0.253 1 98.19 217 CYS A C 1
ATOM 1645 O O . CYS A 1 217 ? 23.031 -13.836 -1.299 1 98.19 217 CYS A O 1
ATOM 1647 N N . GLY A 1 218 ? 22.766 -13.805 0.94 1 98.19 218 GLY A N 1
ATOM 1648 C CA . GLY A 1 218 ? 22.469 -15.227 1.046 1 98.19 218 GLY A CA 1
ATOM 1649 C C . GLY A 1 218 ? 20.984 -15.531 0.994 1 98.19 218 GLY A C 1
ATOM 1650 O O . GLY A 1 218 ? 20.188 -14.688 0.579 1 98.19 218 GLY A O 1
ATOM 1651 N N . ASP A 1 219 ? 20.609 -16.812 1.339 1 98.69 219 ASP A N 1
ATOM 1652 C CA . ASP A 1 219 ? 19.203 -17.219 1.396 1 98.69 219 ASP A CA 1
ATOM 1653 C C . ASP A 1 219 ? 18.469 -16.5 2.529 1 98.69 219 ASP A C 1
ATOM 1655 O O . ASP A 1 219 ? 18.828 -16.656 3.699 1 98.69 219 ASP A O 1
ATOM 1659 N N . VAL A 1 220 ? 17.453 -15.773 2.18 1 98.75 220 VAL A N 1
ATOM 1660 C CA . VAL A 1 220 ? 16.781 -15.016 3.221 1 98.75 220 VAL A CA 1
ATOM 1661 C C . VAL A 1 220 ? 15.266 -15.133 3.041 1 98.75 220 VAL A C 1
ATOM 1663 O O . VAL A 1 220 ? 14.773 -15.273 1.917 1 98.75 220 VAL A O 1
ATOM 1666 N N . CYS A 1 221 ? 14.562 -15.148 4.113 1 98.94 221 CYS A N 1
ATOM 1667 C CA . CYS A 1 221 ? 13.117 -15 4.191 1 98.94 221 CYS A CA 1
ATOM 1668 C C . CYS A 1 221 ? 12.734 -13.828 5.082 1 98.94 221 CYS A C 1
ATOM 1670 O O . CYS A 1 221 ? 13.078 -13.805 6.266 1 98.94 221 CYS A O 1
ATOM 1672 N N . PHE A 1 222 ? 12.141 -12.875 4.492 1 98.94 222 PHE A N 1
ATOM 1673 C CA . PHE A 1 222 ? 11.594 -11.789 5.301 1 98.94 222 PHE A CA 1
ATOM 1674 C C . PHE A 1 222 ? 10.227 -12.164 5.852 1 98.94 222 PHE A C 1
ATOM 1676 O O . PHE A 1 222 ? 9.336 -12.57 5.094 1 98.94 222 PHE A O 1
ATOM 1683 N N . VAL A 1 223 ? 9.984 -11.992 7.137 1 98.94 223 VAL A N 1
ATOM 1684 C CA . VAL A 1 223 ? 8.695 -12.297 7.75 1 98.94 223 VAL A CA 1
ATOM 1685 C C . VAL A 1 223 ? 8.016 -11 8.18 1 98.94 223 VAL A C 1
ATOM 1687 O O . VAL A 1 223 ? 8.539 -10.266 9.023 1 98.94 223 VAL A O 1
ATOM 1690 N N . PHE A 1 224 ? 6.863 -10.742 7.605 1 98.69 224 PHE A N 1
ATOM 1691 C CA . PHE A 1 224 ? 6.125 -9.516 7.875 1 98.69 224 PHE A CA 1
ATOM 1692 C C . PHE A 1 224 ? 4.91 -9.797 8.75 1 98.69 224 PHE A C 1
ATOM 1694 O O . PHE A 1 224 ? 4.258 -10.836 8.609 1 98.69 224 PHE A O 1
ATOM 1701 N N . GLY A 1 225 ? 4.594 -8.859 9.578 1 97.5 225 GLY A N 1
ATOM 1702 C CA . GLY A 1 225 ? 3.521 -9.055 10.539 1 97.5 225 GLY A CA 1
ATOM 1703 C C . GLY A 1 225 ? 2.275 -8.25 10.219 1 97.5 225 GLY A C 1
ATOM 1704 O O . GLY A 1 225 ? 2.227 -7.551 9.203 1 97.5 225 GLY A O 1
ATOM 1705 N N . ALA A 1 226 ? 1.291 -8.398 11.109 1 94.94 226 ALA A N 1
ATOM 1706 C CA . ALA A 1 226 ? -0.039 -7.812 10.977 1 94.94 226 ALA A CA 1
ATOM 1707 C C . ALA A 1 226 ? 0.023 -6.289 11.07 1 94.94 226 ALA A C 1
ATOM 1709 O O . ALA A 1 226 ? 0.922 -5.738 11.703 1 94.94 226 ALA A O 1
ATOM 1710 N N . GLU A 1 227 ? -1.019 -5.664 10.414 1 86.94 227 GLU A N 1
ATOM 1711 C CA . GLU A 1 227 ? -1.217 -4.23 10.594 1 86.94 227 GLU A CA 1
ATOM 1712 C C . GLU A 1 227 ? -1.555 -3.898 12.047 1 86.94 227 GLU A C 1
ATOM 1714 O O . GLU A 1 227 ? -2.473 -4.484 12.625 1 86.94 227 GLU A O 1
ATOM 1719 N N . GLY A 1 228 ? -0.815 -3.078 12.68 1 85.25 228 GLY A N 1
ATOM 1720 C CA . GLY A 1 228 ? -1.038 -2.73 14.078 1 85.25 228 GLY A CA 1
ATOM 1721 C C . GLY A 1 228 ? -0.142 -3.496 15.031 1 85.25 228 GLY A C 1
ATOM 1722 O O . GLY A 1 228 ? 0.923 -3.01 15.414 1 85.25 228 GLY A O 1
ATOM 1723 N N . PRO A 1 229 ? -0.523 -4.77 15.25 1 88.12 229 PRO A N 1
ATOM 1724 C CA . PRO A 1 229 ? 0.2 -5.535 16.266 1 88.12 229 PRO A CA 1
ATOM 1725 C C . PRO A 1 229 ? 1.57 -6.008 15.789 1 88.12 229 PRO A C 1
ATOM 1727 O O . PRO A 1 229 ? 2.438 -6.328 16.609 1 88.12 229 PRO A O 1
ATOM 1730 N N . GLY A 1 230 ? 1.751 -6.059 14.508 1 93.94 230 GLY A N 1
ATOM 1731 C CA . GLY A 1 230 ? 2.996 -6.598 13.984 1 93.94 230 GLY A CA 1
ATOM 1732 C C . GLY A 1 230 ? 3.111 -8.102 14.141 1 93.94 230 GLY A C 1
ATOM 1733 O O . GLY A 1 230 ? 2.117 -8.82 14.016 1 93.94 230 GLY A O 1
ATOM 1734 N N . LEU A 1 231 ? 4.312 -8.547 14.258 1 97.38 231 LEU A N 1
ATOM 1735 C CA . LEU A 1 231 ? 4.574 -9.977 14.406 1 97.38 231 LEU A CA 1
ATOM 1736 C C . LEU A 1 231 ? 4.32 -10.438 15.836 1 97.38 231 LEU A C 1
ATOM 1738 O O . LEU A 1 231 ? 4.613 -9.703 16.781 1 97.38 231 LEU A O 1
ATOM 1742 N N . SER A 1 232 ? 3.828 -11.633 15.938 1 97.38 232 SER A N 1
ATOM 1743 C CA . SER A 1 232 ? 3.709 -12.227 17.266 1 97.38 232 SER A CA 1
ATOM 1744 C C . SER A 1 232 ? 5.078 -12.523 17.859 1 97.38 232 SER A C 1
ATOM 1746 O O . SER A 1 232 ? 6.047 -12.742 17.141 1 97.38 232 SER A O 1
ATOM 1748 N N . ASP A 1 233 ? 5.113 -12.586 19.156 1 96.94 233 ASP A N 1
ATOM 1749 C CA . ASP A 1 233 ? 6.355 -12.906 19.859 1 96.94 233 ASP A CA 1
ATOM 1750 C C . ASP A 1 233 ? 6.875 -14.281 19.453 1 96.94 233 ASP A C 1
ATOM 1752 O O . ASP A 1 233 ? 8.086 -14.492 19.344 1 96.94 233 ASP A O 1
ATOM 1756 N N . ALA A 1 234 ? 5.988 -15.195 19.281 1 98 234 ALA A N 1
ATOM 1757 C CA . ALA A 1 234 ? 6.359 -16.562 18.891 1 98 234 ALA A CA 1
ATOM 1758 C C . ALA A 1 234 ? 7.082 -16.562 17.547 1 98 234 ALA A C 1
ATOM 1760 O O . ALA A 1 234 ? 8.109 -17.234 17.391 1 98 234 ALA A O 1
ATOM 1761 N N . VAL A 1 235 ? 6.625 -15.805 16.609 1 98.44 235 VAL A N 1
ATOM 1762 C CA . VAL A 1 235 ? 7.223 -15.75 15.281 1 98.44 235 VAL A CA 1
ATOM 1763 C C . VAL A 1 235 ? 8.562 -15.016 15.344 1 98.44 235 VAL A C 1
ATOM 1765 O O . VAL A 1 235 ? 9.539 -15.445 14.734 1 98.44 235 VAL A O 1
ATOM 1768 N N . ILE A 1 236 ? 8.562 -13.914 16.078 1 98.19 236 ILE A N 1
ATOM 1769 C CA . ILE A 1 236 ? 9.805 -13.172 16.25 1 98.19 236 ILE A CA 1
ATOM 1770 C C . ILE A 1 236 ? 10.883 -14.086 16.812 1 98.19 236 ILE A C 1
ATOM 1772 O O . ILE A 1 236 ? 12.008 -14.125 16.312 1 98.19 236 ILE A O 1
ATOM 1776 N N . SER A 1 237 ? 10.5 -14.875 17.812 1 97.62 237 SER A N 1
ATOM 1777 C CA . SER A 1 237 ? 11.445 -15.758 18.5 1 97.62 237 SER A CA 1
ATOM 1778 C C . SER A 1 237 ? 11.914 -16.875 17.578 1 97.62 237 SER A C 1
ATOM 1780 O O . SER A 1 237 ? 13.023 -17.391 17.734 1 97.62 237 SER A O 1
ATOM 1782 N N . ALA A 1 238 ? 11.125 -17.234 16.641 1 98.25 238 ALA A N 1
ATOM 1783 C CA . ALA A 1 238 ? 11.445 -18.328 15.719 1 98.25 238 ALA A CA 1
ATOM 1784 C C . ALA A 1 238 ? 12.398 -17.859 14.625 1 98.25 238 ALA A C 1
ATOM 1786 O O . ALA A 1 238 ? 13.008 -18.672 13.93 1 98.25 238 ALA A O 1
ATOM 1787 N N . CYS A 1 239 ? 12.539 -16.578 14.414 1 98.5 239 CYS A N 1
ATOM 1788 C CA . CYS A 1 239 ? 13.375 -16.031 13.359 1 98.5 239 CYS A CA 1
ATOM 1789 C C . CYS A 1 239 ? 14.82 -15.898 13.828 1 98.5 239 CYS A C 1
ATOM 1791 O O . CYS A 1 239 ? 15.109 -16.016 15.023 1 98.5 239 CYS A O 1
ATOM 1793 N N . ASP A 1 240 ? 15.711 -15.695 12.891 1 98.44 240 ASP A N 1
ATOM 1794 C CA . ASP A 1 240 ? 17.141 -15.656 13.18 1 98.44 240 ASP A CA 1
ATOM 1795 C C . ASP A 1 240 ? 17.547 -14.289 13.719 1 98.44 240 ASP A C 1
ATOM 1797 O O . ASP A 1 240 ? 18.484 -14.18 14.516 1 98.44 240 ASP A O 1
ATOM 1801 N N . GLU A 1 241 ? 16.922 -13.25 13.219 1 97.56 241 GLU A N 1
ATOM 1802 C CA . GLU A 1 241 ? 17.234 -11.883 13.609 1 97.56 241 GLU A CA 1
ATOM 1803 C C . GLU A 1 241 ? 16.031 -10.961 13.391 1 97.56 241 GLU A C 1
ATOM 1805 O O . GLU A 1 241 ? 15.125 -11.281 12.625 1 97.56 241 GLU A O 1
ATOM 1810 N N . ILE A 1 242 ? 16.094 -9.875 14.18 1 98.25 242 ILE A N 1
ATOM 1811 C CA . ILE A 1 242 ? 15.109 -8.812 13.992 1 98.25 242 ILE A CA 1
ATOM 1812 C C . ILE A 1 242 ? 15.727 -7.676 13.18 1 98.25 242 ILE A C 1
ATOM 1814 O O . ILE A 1 242 ? 16.844 -7.242 13.461 1 98.25 242 ILE A O 1
ATOM 1818 N N . VAL A 1 243 ? 15.016 -7.289 12.125 1 98.25 243 VAL A N 1
ATOM 1819 C CA . VAL A 1 243 ? 15.523 -6.258 11.227 1 98.25 243 VAL A CA 1
ATOM 1820 C C . VAL A 1 243 ? 14.5 -5.129 11.102 1 98.25 243 VAL A C 1
ATOM 1822 O O . VAL A 1 243 ? 13.305 -5.383 10.977 1 98.25 243 VAL A O 1
ATOM 1825 N N . GLU A 1 244 ? 14.93 -3.91 11.156 1 96.44 244 GLU A N 1
ATOM 1826 C CA . GLU A 1 244 ? 14.031 -2.77 11.039 1 96.44 244 GLU A CA 1
ATOM 1827 C C . GLU A 1 244 ? 14.461 -1.836 9.914 1 96.44 244 GLU A C 1
ATOM 1829 O O . GLU A 1 244 ? 15.633 -1.817 9.531 1 96.44 244 GLU A O 1
ATOM 1834 N N . ILE A 1 245 ? 13.523 -1.185 9.328 1 96.31 245 ILE A N 1
ATOM 1835 C CA . ILE A 1 245 ? 13.797 -0.09 8.406 1 96.31 245 ILE A CA 1
ATOM 1836 C C . ILE A 1 245 ? 14.156 1.171 9.188 1 96.31 245 ILE A C 1
ATOM 1838 O O . ILE A 1 245 ? 13.383 1.625 10.031 1 96.31 245 ILE A O 1
ATOM 1842 N N . PRO A 1 246 ? 15.266 1.646 8.93 1 89.81 246 PRO A N 1
ATOM 1843 C CA . PRO A 1 246 ? 15.586 2.9 9.625 1 89.81 246 PRO A CA 1
ATOM 1844 C C . PRO A 1 246 ? 14.617 4.027 9.258 1 89.81 246 PRO A C 1
ATOM 1846 O O . PRO A 1 246 ? 14.414 4.312 8.078 1 89.81 246 PRO A O 1
ATOM 1849 N N . MET A 1 247 ? 14.023 4.637 10.203 1 88.81 247 MET A N 1
ATOM 1850 C CA . MET A 1 247 ? 13.125 5.777 10.031 1 88.81 247 MET A CA 1
ATOM 1851 C C . MET A 1 247 ? 13.562 6.949 10.898 1 88.81 247 MET A C 1
ATOM 1853 O O . MET A 1 247 ? 13.516 6.867 12.133 1 88.81 247 MET A O 1
ATOM 1857 N N . PRO A 1 248 ? 13.969 7.934 10.258 1 84.81 248 PRO A N 1
ATOM 1858 C CA . PRO A 1 248 ? 14.5 9.07 11 1 84.81 248 PRO A CA 1
ATOM 1859 C C . PRO A 1 248 ? 13.43 9.789 11.828 1 84.81 248 PRO A C 1
ATOM 1861 O O . PRO A 1 248 ? 13.758 10.555 12.734 1 84.81 248 PRO A O 1
ATOM 1864 N N . SER A 1 249 ? 12.234 9.648 11.477 1 78.94 249 SER A N 1
ATOM 1865 C CA . SER A 1 249 ? 11.164 10.367 12.156 1 78.94 249 SER A CA 1
ATOM 1866 C C . SER A 1 249 ? 10.602 9.555 13.32 1 78.94 249 SER A C 1
ATOM 1868 O O . SER A 1 249 ? 11.023 8.422 13.555 1 78.94 249 SER A O 1
ATOM 1870 N N . HIS A 1 250 ? 9.766 10.266 14.078 1 73.94 250 HIS A N 1
ATOM 1871 C CA . HIS A 1 250 ? 9.133 9.648 15.234 1 73.94 250 HIS A CA 1
ATOM 1872 C C . HIS A 1 250 ? 8.023 8.695 14.812 1 73.94 250 HIS A C 1
ATOM 1874 O O . HIS A 1 250 ? 7.469 7.969 15.648 1 73.94 250 HIS A O 1
ATOM 1880 N N . MET A 1 251 ? 7.824 8.766 13.609 1 69.5 251 MET A N 1
ATOM 1881 C CA . MET A 1 251 ? 6.766 7.867 13.164 1 69.5 251 MET A CA 1
ATOM 1882 C C . MET A 1 251 ? 7.227 6.414 13.219 1 69.5 251 MET A C 1
ATOM 1884 O O . MET A 1 251 ? 8.359 6.102 12.852 1 69.5 251 MET A O 1
ATOM 1888 N N . ASN A 1 252 ? 6.219 5.605 13.648 1 70.38 252 ASN A N 1
ATOM 1889 C CA . ASN A 1 252 ? 6.715 4.324 14.141 1 70.38 252 ASN A CA 1
ATOM 1890 C C . ASN A 1 252 ? 6.383 3.188 13.18 1 70.38 252 ASN A C 1
ATOM 1892 O O . ASN A 1 252 ? 6.57 2.014 13.5 1 70.38 252 ASN A O 1
ATOM 1896 N N . SER A 1 253 ? 5.848 3.527 12.047 1 85.69 253 SER A N 1
ATOM 1897 C CA . SER A 1 253 ? 5.715 2.32 11.242 1 85.69 253 SER A CA 1
ATOM 1898 C C . SER A 1 253 ? 5.211 2.648 9.836 1 85.69 253 SER A C 1
ATOM 1900 O O . SER A 1 253 ? 4.602 3.699 9.617 1 85.69 253 SER A O 1
ATOM 1902 N N . LEU A 1 254 ? 5.559 1.849 8.898 1 95 254 LEU A N 1
ATOM 1903 C CA . LEU A 1 254 ? 5.09 1.928 7.523 1 95 254 LEU A CA 1
ATOM 1904 C C . LEU A 1 254 ? 3.898 1.001 7.301 1 95 254 LEU A C 1
ATOM 1906 O O . LEU A 1 254 ? 3.617 0.133 8.133 1 95 254 LEU A O 1
ATOM 1910 N N . ASN A 1 255 ? 3.09 1.333 6.25 1 95.56 255 ASN A N 1
ATOM 1911 C CA . ASN A 1 255 ? 2.18 0.323 5.723 1 95.56 255 ASN A CA 1
ATOM 1912 C C . ASN A 1 255 ? 2.91 -0.981 5.41 1 95.56 255 ASN A C 1
ATOM 1914 O O . ASN A 1 255 ? 4.012 -0.964 4.859 1 95.56 255 ASN A O 1
ATOM 1918 N N . VAL A 1 256 ? 2.311 -2.072 5.73 1 97.5 256 VAL A N 1
ATOM 1919 C CA . VAL A 1 256 ? 3.014 -3.35 5.664 1 97.5 256 VAL A CA 1
ATOM 1920 C C . VAL A 1 256 ? 3.426 -3.639 4.223 1 97.5 256 VAL A C 1
ATOM 1922 O O . VAL A 1 256 ? 4.484 -4.223 3.979 1 97.5 256 VAL A O 1
ATOM 1925 N N . ALA A 1 257 ? 2.562 -3.322 3.24 1 98.06 257 ALA A N 1
ATOM 1926 C CA . ALA A 1 257 ? 2.928 -3.527 1.842 1 98.06 257 ALA A CA 1
ATOM 1927 C C . ALA A 1 257 ? 4.102 -2.641 1.444 1 98.06 257 ALA A C 1
ATOM 1929 O O . ALA A 1 257 ? 4.984 -3.066 0.693 1 98.06 257 ALA A O 1
ATOM 1930 N N . ALA A 1 258 ? 4.109 -1.423 1.942 1 97.94 258 ALA A N 1
ATOM 1931 C CA . ALA A 1 258 ? 5.234 -0.517 1.719 1 97.94 258 ALA A CA 1
ATOM 1932 C C . ALA A 1 258 ? 6.512 -1.063 2.346 1 97.94 258 ALA A C 1
ATOM 1934 O O . ALA A 1 258 ? 7.578 -1.03 1.727 1 97.94 258 ALA A O 1
ATOM 1935 N N . ALA A 1 259 ? 6.406 -1.579 3.57 1 98.12 259 ALA A N 1
ATOM 1936 C CA . ALA A 1 259 ? 7.559 -2.16 4.258 1 98.12 259 ALA A CA 1
ATOM 1937 C C . ALA A 1 259 ? 8.117 -3.346 3.477 1 98.12 259 ALA A C 1
ATOM 1939 O O . ALA A 1 259 ? 9.336 -3.463 3.309 1 98.12 259 ALA A O 1
ATOM 1940 N N . ALA A 1 260 ? 7.23 -4.188 3.02 1 98.62 260 ALA A N 1
ATOM 1941 C CA . ALA A 1 260 ? 7.656 -5.359 2.254 1 98.62 260 ALA A CA 1
ATOM 1942 C C . ALA A 1 260 ? 8.445 -4.945 1.016 1 98.62 260 ALA A C 1
ATOM 1944 O O . ALA A 1 260 ? 9.484 -5.535 0.705 1 98.62 260 ALA A O 1
ATOM 1945 N N . ALA A 1 261 ? 7.961 -3.92 0.32 1 98.44 261 ALA A N 1
ATOM 1946 C CA . ALA A 1 261 ? 8.641 -3.439 -0.881 1 98.44 261 ALA A CA 1
ATOM 1947 C C . ALA A 1 261 ? 10.047 -2.943 -0.554 1 98.44 261 ALA A C 1
ATOM 1949 O O . ALA A 1 261 ? 10.992 -3.207 -1.299 1 98.44 261 ALA A O 1
ATOM 1950 N N . VAL A 1 262 ? 10.195 -2.275 0.563 1 98.56 262 VAL A N 1
ATOM 1951 C CA . VAL A 1 262 ? 11.484 -1.726 0.975 1 98.56 262 VAL A CA 1
ATOM 1952 C C . VAL A 1 262 ? 12.461 -2.861 1.266 1 98.56 262 VAL A C 1
ATOM 1954 O O . VAL A 1 262 ? 13.609 -2.832 0.811 1 98.56 262 VAL A O 1
ATOM 1957 N N . PHE A 1 263 ? 12.016 -3.861 2.01 1 98.75 263 PHE A N 1
ATOM 1958 C CA . PHE A 1 263 ? 12.867 -4.996 2.348 1 98.75 263 PHE A CA 1
ATOM 1959 C C . PHE A 1 263 ? 13.312 -5.73 1.091 1 98.75 263 PHE A C 1
ATOM 1961 O O . PHE A 1 263 ? 14.492 -6.047 0.937 1 98.75 263 PHE A O 1
ATOM 1968 N N . LEU A 1 264 ? 12.398 -5.988 0.213 1 98.44 264 LEU A N 1
ATOM 1969 C CA . LEU A 1 264 ? 12.695 -6.711 -1.018 1 98.44 264 LEU A CA 1
ATOM 1970 C C . LEU A 1 264 ? 13.633 -5.898 -1.911 1 98.44 264 LEU A C 1
ATOM 1972 O O . LEU A 1 264 ? 14.555 -6.449 -2.512 1 98.44 264 LEU A O 1
ATOM 1976 N N . TYR A 1 265 ? 13.406 -4.59 -1.977 1 98.38 265 TYR A N 1
ATOM 1977 C CA . TYR A 1 265 ? 14.273 -3.701 -2.742 1 98.38 265 TYR A CA 1
ATOM 1978 C C . TYR A 1 265 ? 15.711 -3.779 -2.24 1 98.38 265 TYR A C 1
ATOM 1980 O O . TYR A 1 265 ? 16.656 -3.883 -3.035 1 98.38 265 TYR A O 1
ATOM 1988 N N . GLU A 1 266 ? 15.828 -3.713 -0.919 1 98.5 266 GLU A N 1
ATOM 1989 C CA . GLU A 1 266 ? 17.172 -3.729 -0.342 1 98.5 266 GLU A CA 1
ATOM 1990 C C . GLU A 1 266 ? 17.891 -5.027 -0.672 1 98.5 266 GLU A C 1
ATOM 1992 O O . GLU A 1 266 ? 19.094 -5.016 -0.977 1 98.5 266 GLU A O 1
ATOM 1997 N N . ALA A 1 267 ? 17.172 -6.137 -0.6 1 98.19 267 ALA A N 1
ATOM 1998 C CA . ALA A 1 267 ? 17.781 -7.418 -0.954 1 98.19 267 ALA A CA 1
ATOM 1999 C C . ALA A 1 267 ? 18.266 -7.41 -2.398 1 98.19 267 ALA A C 1
ATOM 2001 O O . ALA A 1 267 ? 19.406 -7.812 -2.68 1 98.19 267 ALA A O 1
ATOM 2002 N N . VAL A 1 268 ? 17.438 -6.898 -3.303 1 96.88 268 VAL A N 1
ATOM 2003 C CA . VAL A 1 268 ? 17.781 -6.867 -4.719 1 96.88 268 VAL A CA 1
ATOM 2004 C C . VAL A 1 268 ? 18.969 -5.926 -4.941 1 96.88 268 VAL A C 1
ATOM 2006 O O . VAL A 1 268 ? 19.891 -6.25 -5.691 1 96.88 268 VAL A O 1
ATOM 2009 N N . ARG A 1 269 ? 18.922 -4.816 -4.289 1 96.94 269 ARG A N 1
ATOM 2010 C CA . ARG A 1 269 ? 20 -3.836 -4.418 1 96.94 269 ARG A CA 1
ATOM 2011 C C . ARG A 1 269 ? 21.344 -4.441 -4.02 1 96.94 269 ARG A C 1
ATOM 2013 O O . ARG A 1 269 ? 22.344 -4.242 -4.707 1 96.94 269 ARG A O 1
ATOM 2020 N N . GLN A 1 270 ? 21.375 -5.223 -2.914 1 97.56 270 GLN A N 1
ATOM 2021 C CA . GLN A 1 270 ? 22.609 -5.805 -2.41 1 97.56 270 GLN A CA 1
ATOM 2022 C C . GLN A 1 270 ? 23.094 -6.938 -3.311 1 97.56 270 GLN A C 1
ATOM 2024 O O . GLN A 1 270 ? 24.281 -7.254 -3.34 1 97.56 270 GLN A O 1
ATOM 2029 N N . ARG A 1 271 ? 22.188 -7.535 -4.047 1 95.81 271 ARG A N 1
ATOM 2030 C CA . ARG A 1 271 ? 22.516 -8.711 -4.844 1 95.81 271 ARG A CA 1
ATOM 2031 C C . ARG A 1 271 ? 22.922 -8.32 -6.262 1 95.81 271 ARG A C 1
ATOM 2033 O O . ARG A 1 271 ? 23.328 -9.172 -7.059 1 95.81 271 ARG A O 1
ATOM 2040 N N . GLU A 1 272 ? 22.797 -6.973 -6.668 1 87.25 272 GLU A N 1
ATOM 2041 C CA . GLU A 1 272 ? 23.234 -6.465 -7.961 1 87.25 272 GLU A CA 1
ATOM 2042 C C . GLU A 1 272 ? 24.75 -6.258 -7.988 1 87.25 272 GLU A C 1
ATOM 2044 O O . GLU A 1 272 ? 25.328 -5.801 -7.004 1 87.25 272 GLU A O 1
ATOM 2049 N N . MET B 1 1 ? -8.094 24.375 31 1 47.03 1 MET B N 1
ATOM 2050 C CA . MET B 1 1 ? -8.758 23.109 30.703 1 47.03 1 MET B CA 1
ATOM 2051 C C . MET B 1 1 ? -9.758 23.281 29.562 1 47.03 1 MET B C 1
ATOM 2053 O O . MET B 1 1 ? -10.359 24.344 29.406 1 47.03 1 MET B O 1
ATOM 2057 N N . ALA B 1 2 ? -9.531 22.344 28.516 1 56.5 2 ALA B N 1
ATOM 2058 C CA . ALA B 1 2 ? -10.422 22.578 27.375 1 56.5 2 ALA B CA 1
ATOM 2059 C C . ALA B 1 2 ? -11.883 22.484 27.797 1 56.5 2 ALA B C 1
ATOM 2061 O O . ALA B 1 2 ? -12.219 21.75 28.719 1 56.5 2 ALA B O 1
ATOM 2062 N N . LYS B 1 3 ? -12.695 23.391 27.359 1 69.19 3 LYS B N 1
ATOM 2063 C CA . LYS B 1 3 ? -14.148 23.344 27.516 1 69.19 3 LYS B CA 1
ATOM 2064 C C . LYS B 1 3 ? -14.75 22.188 26.719 1 69.19 3 LYS B C 1
ATOM 2066 O O . LYS B 1 3 ? -14.727 22.203 25.484 1 69.19 3 LYS B O 1
ATOM 2071 N N . LEU B 1 4 ? -14.859 20.938 27.406 1 73.44 4 LEU B N 1
ATOM 2072 C CA . LEU B 1 4 ? -15.516 19.797 26.797 1 73.44 4 LEU B CA 1
ATOM 2073 C C . LEU B 1 4 ? -17.016 19.859 27 1 73.44 4 LEU B C 1
ATOM 2075 O O . LEU B 1 4 ? -17.5 20.094 28.109 1 73.44 4 LEU B O 1
ATOM 2079 N N . LEU B 1 5 ? -17.734 19.984 25.922 1 77.25 5 LEU B N 1
ATOM 2080 C CA . LEU B 1 5 ? -19.188 19.844 26 1 77.25 5 LEU B CA 1
ATOM 2081 C C . LEU B 1 5 ? -19.609 18.391 25.812 1 77.25 5 LEU B C 1
ATOM 2083 O O . LEU B 1 5 ? -19.688 17.891 24.688 1 77.25 5 LEU B O 1
ATOM 2087 N N . ILE B 1 6 ? -19.797 17.703 26.969 1 79.12 6 ILE B N 1
ATOM 2088 C CA . ILE B 1 6 ? -20.047 16.266 26.953 1 79.12 6 ILE B CA 1
ATOM 2089 C C . ILE B 1 6 ? -21.547 16.016 26.828 1 79.12 6 ILE B C 1
ATOM 2091 O O . ILE B 1 6 ? -22.344 16.609 27.547 1 79.12 6 ILE B O 1
ATOM 2095 N N . SER B 1 7 ? -21.906 15.328 25.766 1 77.19 7 SER B N 1
ATOM 2096 C CA . SER B 1 7 ? -23.312 14.953 25.547 1 77.19 7 SER B CA 1
ATOM 2097 C C . SER B 1 7 ? -23.45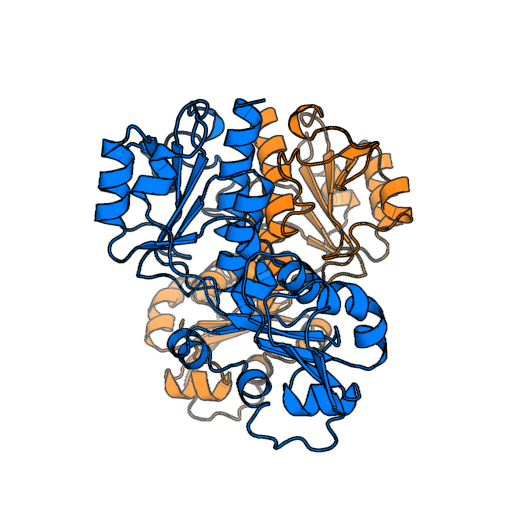3 13.453 25.344 1 77.19 7 SER B C 1
ATOM 2099 O O . SER B 1 7 ? -22.781 12.867 24.5 1 77.19 7 SER B O 1
ATOM 2101 N N . SER B 1 8 ? -24.234 12.844 26.156 1 78.5 8 SER B N 1
ATOM 2102 C CA . SER B 1 8 ? -24.625 11.461 25.906 1 78.5 8 SER B CA 1
ATOM 2103 C C . SER B 1 8 ? -25.688 11.375 24.828 1 78.5 8 SER B C 1
ATOM 2105 O O . SER B 1 8 ? -26.703 12.078 24.875 1 78.5 8 SER B O 1
ATOM 2107 N N . ILE B 1 9 ? -25.328 10.688 23.844 1 77.06 9 ILE B N 1
ATOM 2108 C CA . ILE B 1 9 ? -26.297 10.625 22.75 1 77.06 9 ILE B CA 1
ATOM 2109 C C . ILE B 1 9 ? -27.156 9.375 22.891 1 77.06 9 ILE B C 1
ATOM 2111 O O . ILE B 1 9 ? -26.641 8.297 23.219 1 77.06 9 ILE B O 1
ATOM 2115 N N . GLU B 1 10 ? -28.438 9.695 22.922 1 71.5 10 GLU B N 1
ATOM 2116 C CA . GLU B 1 10 ? -29.391 8.594 22.984 1 71.5 10 GLU B CA 1
ATOM 2117 C C . GLU B 1 10 ? -30.109 8.406 21.656 1 71.5 10 GLU B C 1
ATOM 2119 O O . GLU B 1 10 ? -30.812 7.41 21.469 1 71.5 10 GLU B O 1
ATOM 2124 N N . SER B 1 11 ? -29.969 9.492 20.859 1 68.44 11 SER B N 1
ATOM 2125 C CA . SER B 1 11 ? -30.672 9.391 19.578 1 68.44 11 SER B CA 1
ATOM 2126 C C . SER B 1 11 ? -29.703 9.547 18.406 1 68.44 11 SER B C 1
ATOM 2128 O O . SER B 1 11 ? -28.688 10.234 18.516 1 68.44 11 SER B O 1
ATOM 2130 N N . PHE B 1 12 ? -30.016 8.906 17.25 1 66.75 12 PHE B N 1
ATOM 2131 C CA . PHE B 1 12 ? -29.25 8.828 16.016 1 66.75 12 PHE B CA 1
ATOM 2132 C C . PHE B 1 12 ? -29.406 10.102 15.195 1 66.75 12 PHE B C 1
ATOM 2134 O O . PHE B 1 12 ? -28.547 10.445 14.391 1 66.75 12 PHE B O 1
ATOM 2141 N N . ASP B 1 13 ? -30.328 10.914 15.477 1 70.56 13 ASP B N 1
ATOM 2142 C CA . ASP B 1 13 ? -30.734 11.875 14.445 1 70.56 13 ASP B CA 1
ATOM 2143 C C . ASP B 1 13 ? -30.391 13.297 14.859 1 70.56 13 ASP B C 1
ATOM 2145 O O . ASP B 1 13 ? -30.984 14.258 14.383 1 70.56 13 ASP B O 1
ATOM 2149 N N . THR B 1 14 ? -29.406 13.492 15.641 1 75.06 14 THR B N 1
ATOM 2150 C CA . THR B 1 14 ? -29.031 14.859 15.977 1 75.06 14 THR B CA 1
ATOM 2151 C C . THR B 1 14 ? -28.203 15.484 14.852 1 75.06 14 THR B C 1
ATOM 2153 O O . THR B 1 14 ? -27.266 14.867 14.344 1 75.06 14 THR B O 1
ATOM 2156 N N . PRO B 1 15 ? -28.625 16.656 14.352 1 79.81 15 PRO B N 1
ATOM 2157 C CA . PRO B 1 15 ? -27.969 17.297 13.211 1 79.81 15 PRO B CA 1
ATOM 2158 C C . PRO B 1 15 ? -26.453 17.406 13.375 1 79.81 15 PRO B C 1
ATOM 2160 O O . PRO B 1 15 ? -25.719 17.297 12.398 1 79.81 15 PRO B O 1
ATOM 2163 N N . GLU B 1 16 ? -26.078 17.531 14.625 1 80.62 16 GLU B N 1
ATOM 2164 C CA . GLU B 1 16 ? -24.672 17.75 14.914 1 80.62 16 GLU B CA 1
ATOM 2165 C C . GLU B 1 16 ? -23.844 16.484 14.617 1 80.62 16 GLU B C 1
ATOM 2167 O O . GLU B 1 16 ? -22.625 16.562 14.469 1 80.62 16 GLU B O 1
ATOM 2172 N N . LEU B 1 17 ? -24.547 15.391 14.43 1 88.44 17 LEU B N 1
ATOM 2173 C CA . LEU B 1 17 ? -23.875 14.117 14.188 1 88.44 17 LEU B CA 1
ATOM 2174 C C . LEU B 1 17 ? -23.766 13.836 12.688 1 88.44 17 LEU B C 1
ATOM 2176 O O . LEU B 1 17 ? -23.297 12.773 12.289 1 88.44 17 LEU B O 1
ATOM 2180 N N . GLU B 1 18 ? -24.125 14.789 11.906 1 88.44 18 GLU B N 1
ATOM 2181 C CA . GLU B 1 18 ? -24.203 14.617 10.461 1 88.44 18 GLU B CA 1
ATOM 2182 C C . GLU B 1 18 ? -22.859 14.18 9.883 1 88.44 18 GLU B C 1
ATOM 2184 O O . GLU B 1 18 ? -22.812 13.258 9.07 1 88.44 18 GLU B O 1
ATOM 2189 N N . PRO B 1 19 ? -21.766 14.812 10.352 1 89.31 19 PRO B N 1
ATOM 2190 C CA . PRO B 1 19 ? -20.5 14.406 9.766 1 89.31 19 PRO B CA 1
ATOM 2191 C C . PRO B 1 19 ? -20.172 12.93 10.008 1 89.31 19 PRO B C 1
ATOM 2193 O O . PRO B 1 19 ? -19.469 12.312 9.203 1 89.31 19 PRO B O 1
ATOM 2196 N N . TYR B 1 20 ? -20.719 12.367 11.023 1 89.25 20 TYR B N 1
ATOM 2197 C CA . TYR B 1 20 ? -20.484 10.969 11.359 1 89.25 20 TYR B CA 1
ATOM 2198 C C . TYR B 1 20 ? -21.406 10.055 10.57 1 89.25 20 TYR B C 1
ATOM 2200 O O . TYR B 1 20 ? -21.141 8.859 10.43 1 89.25 20 TYR B O 1
ATOM 2208 N N . ARG B 1 21 ? -22.453 10.617 10.055 1 86.56 21 ARG B N 1
ATOM 2209 C CA . ARG B 1 21 ? -23.438 9.836 9.305 1 86.56 21 ARG B CA 1
ATOM 2210 C C . ARG B 1 21 ? -23.125 9.836 7.816 1 86.56 21 ARG B C 1
ATOM 2212 O O . ARG B 1 21 ? -23.609 8.984 7.074 1 86.56 21 ARG B O 1
ATOM 2219 N N . THR B 1 22 ? -22.328 10.852 7.449 1 86.69 22 THR B N 1
ATOM 2220 C CA . THR B 1 22 ? -22.078 11.039 6.023 1 86.69 22 THR B CA 1
ATOM 2221 C C . THR B 1 22 ? -20.625 10.742 5.691 1 86.69 22 THR B C 1
ATOM 2223 O O . THR B 1 22 ? -20 11.469 4.918 1 86.69 22 THR B O 1
ATOM 2226 N N . LEU B 1 23 ? -20.109 9.719 6.262 1 83.12 23 LEU B N 1
ATOM 2227 C CA . LEU B 1 23 ? -18.703 9.359 6.117 1 83.12 23 LEU B CA 1
ATOM 2228 C C . LEU B 1 23 ? -18.359 9.102 4.652 1 83.12 23 LEU B C 1
ATOM 2230 O O . LEU B 1 23 ? -17.203 9.242 4.25 1 83.12 23 LEU B O 1
ATOM 2234 N N . ARG B 1 24 ? -19.344 8.812 3.855 1 78.81 24 ARG B N 1
ATOM 2235 C CA . ARG B 1 24 ? -19.109 8.484 2.453 1 78.81 24 ARG B CA 1
ATOM 2236 C C . ARG B 1 24 ? -19.172 9.734 1.578 1 78.81 24 ARG B C 1
ATOM 2238 O O . ARG B 1 24 ? -18.781 9.695 0.409 1 78.81 24 ARG B O 1
ATOM 2245 N N . GLN B 1 25 ? -19.641 10.82 2.162 1 83.81 25 GLN B N 1
ATOM 2246 C CA . GLN B 1 25 ? -19.75 12.07 1.425 1 83.81 25 GLN B CA 1
ATOM 2247 C C . GLN B 1 25 ? -18.453 12.891 1.542 1 83.81 25 GLN B C 1
ATOM 2249 O O . GLN B 1 25 ? -18.469 13.984 2.104 1 83.81 25 GLN B O 1
ATOM 2254 N N . VAL B 1 26 ? -17.469 12.469 0.926 1 83.12 26 VAL B N 1
ATOM 2255 C CA . VAL B 1 26 ? -16.125 12.984 1.076 1 83.12 26 VAL B CA 1
ATOM 2256 C C . VAL B 1 26 ? -16.031 14.398 0.501 1 83.12 26 VAL B C 1
ATOM 2258 O O . VAL B 1 26 ? -15.398 15.281 1.082 1 83.12 26 VAL B O 1
ATOM 2261 N N . ASP B 1 27 ? -16.672 14.57 -0.567 1 86.12 27 ASP B N 1
ATOM 2262 C CA . ASP B 1 27 ? -16.656 15.883 -1.218 1 86.12 27 ASP B CA 1
ATOM 2263 C C . ASP B 1 27 ? -17.297 16.938 -0.332 1 86.12 27 ASP B C 1
ATOM 2265 O O . ASP B 1 27 ? -16.812 18.062 -0.241 1 86.12 27 ASP B O 1
ATOM 2269 N N . GLU B 1 28 ? -18.359 16.562 0.266 1 88.19 28 GLU B N 1
ATOM 2270 C CA . GLU B 1 28 ? -19.047 17.5 1.15 1 88.19 28 GLU B CA 1
ATOM 2271 C C . GLU B 1 28 ? -18.188 17.875 2.344 1 88.19 28 GLU B C 1
ATOM 2273 O O . GLU B 1 28 ? -18.172 19.031 2.768 1 88.19 28 GLU B O 1
ATOM 2278 N N . HIS B 1 29 ? -17.5 16.969 2.881 1 92.75 29 HIS B N 1
ATOM 2279 C CA . HIS B 1 29 ? -16.609 17.234 4 1 92.75 29 HIS B CA 1
ATOM 2280 C C . HIS B 1 29 ? -15.492 18.203 3.596 1 92.75 29 HIS B C 1
ATOM 2282 O O . HIS B 1 29 ? -15.195 19.156 4.312 1 92.75 29 HIS B O 1
ATOM 2288 N N . GLU B 1 30 ? -14.945 17.891 2.488 1 89.5 30 GLU B N 1
ATOM 2289 C CA . GLU B 1 30 ? -13.867 18.75 1.996 1 89.5 30 GLU B CA 1
ATOM 2290 C C . GLU B 1 30 ? -14.359 20.172 1.78 1 89.5 30 GLU B C 1
ATOM 2292 O O . GLU B 1 30 ? -13.648 21.125 2.107 1 89.5 30 GLU B O 1
ATOM 2297 N N . GLN B 1 31 ? -15.484 20.297 1.182 1 91.31 31 GLN B N 1
ATOM 2298 C CA . GLN B 1 31 ? -16.062 21.609 0.933 1 91.31 31 GLN B CA 1
ATOM 2299 C C . GLN B 1 31 ? -16.328 22.344 2.24 1 91.31 31 GLN B C 1
ATOM 2301 O O . GLN B 1 31 ? -16.188 23.578 2.309 1 91.31 31 GLN B O 1
ATOM 2306 N N . ALA B 1 32 ? -16.688 21.641 3.219 1 93.88 32 ALA B N 1
ATOM 2307 C CA . ALA B 1 32 ? -16.969 22.219 4.527 1 93.88 32 ALA B CA 1
ATOM 2308 C C . ALA B 1 32 ? -15.688 22.484 5.305 1 93.88 32 ALA B C 1
ATOM 2310 O O . ALA B 1 32 ? -15.719 23.062 6.395 1 93.88 32 ALA B O 1
ATOM 2311 N N . GLY B 1 33 ? -14.547 22.047 4.75 1 95.19 33 GLY B N 1
ATOM 2312 C CA . GLY B 1 33 ? -13.258 22.25 5.391 1 95.19 33 GLY B CA 1
ATOM 2313 C C . GLY B 1 33 ? -13.023 21.344 6.578 1 95.19 33 GLY B C 1
ATOM 2314 O O . GLY B 1 33 ? -12.336 21.719 7.527 1 95.19 33 GLY B O 1
ATOM 2315 N N . ILE B 1 34 ? -13.727 20.156 6.504 1 96.25 34 ILE B N 1
ATOM 2316 C CA . ILE B 1 34 ? -13.578 19.234 7.629 1 96.25 34 ILE B CA 1
ATOM 2317 C C . ILE B 1 34 ? -13.133 17.875 7.125 1 96.25 34 ILE B C 1
ATOM 2319 O O . ILE B 1 34 ? -13.164 17.609 5.918 1 96.25 34 ILE B O 1
ATOM 2323 N N . PHE B 1 35 ? -12.633 17.047 8.008 1 95.81 35 PHE B N 1
ATOM 2324 C CA . PHE B 1 35 ? -12.359 15.633 7.758 1 95.81 35 PHE B CA 1
ATOM 2325 C C . PHE B 1 35 ? -12.773 14.781 8.953 1 95.81 35 PHE B C 1
ATOM 2327 O O . PHE B 1 35 ? -13.016 15.305 10.039 1 95.81 35 PHE B O 1
ATOM 2334 N N . VAL B 1 36 ? -12.922 13.508 8.727 1 94.25 36 VAL B N 1
ATOM 2335 C CA . VAL B 1 36 ? -13.312 12.602 9.797 1 94.25 36 VAL B CA 1
ATOM 2336 C C . VAL B 1 36 ? -12.227 11.547 10.016 1 94.25 36 VAL B C 1
ATOM 2338 O O . VAL B 1 36 ? -11.758 10.922 9.055 1 94.25 36 VAL B O 1
ATOM 2341 N N . ALA B 1 37 ? -11.773 11.453 11.242 1 94.38 37 ALA B N 1
ATOM 2342 C CA . ALA B 1 37 ? -10.906 10.367 11.68 1 94.38 37 ALA B CA 1
ATOM 2343 C C . ALA B 1 37 ? -11.719 9.211 12.258 1 94.38 37 ALA B C 1
ATOM 2345 O O . ALA B 1 37 ? -12.586 9.414 13.109 1 94.38 37 ALA B O 1
ATOM 2346 N N . THR B 1 38 ? -11.445 7.992 11.867 1 90 38 THR B N 1
ATOM 2347 C CA . THR B 1 38 ? -12.367 6.91 12.188 1 90 38 THR B CA 1
ATOM 2348 C C . THR B 1 38 ? -11.68 5.828 13.008 1 90 38 THR B C 1
ATOM 2350 O O . THR B 1 38 ? -12.258 4.77 13.266 1 90 38 THR B O 1
ATOM 2353 N N . ASN B 1 39 ? -10.469 5.922 13.398 1 85.38 39 ASN B N 1
ATOM 2354 C CA . ASN B 1 39 ? -9.805 4.953 14.258 1 85.38 39 ASN B CA 1
ATOM 2355 C C . ASN B 1 39 ? -9.18 5.625 15.484 1 85.38 39 ASN B C 1
ATOM 2357 O O . ASN B 1 39 ? -8.789 6.789 15.422 1 85.38 39 ASN B O 1
ATOM 2361 N N . ALA B 1 40 ? -9.141 4.82 16.562 1 87.56 40 ALA B N 1
ATOM 2362 C CA . ALA B 1 40 ? -8.734 5.352 17.859 1 87.56 40 ALA B CA 1
ATOM 2363 C C . ALA B 1 40 ? -7.324 5.938 17.797 1 87.56 40 ALA B C 1
ATOM 2365 O O . ALA B 1 40 ? -7.062 7.004 18.359 1 87.56 40 ALA B O 1
ATOM 2366 N N . LYS B 1 41 ? -6.43 5.266 17.125 1 88.31 41 LYS B N 1
ATOM 2367 C CA . LYS B 1 41 ? -5.051 5.742 17.031 1 88.31 41 LYS B CA 1
ATOM 2368 C C . LYS B 1 41 ? -4.977 7.062 16.266 1 88.31 41 LYS B C 1
ATOM 2370 O O . LYS B 1 41 ? -4.234 7.965 16.656 1 88.31 41 LYS B O 1
ATOM 2375 N N . VAL B 1 42 ? -5.766 7.164 15.219 1 93.31 42 VAL B N 1
ATOM 2376 C CA . VAL B 1 42 ? -5.797 8.367 14.391 1 93.31 42 VAL B CA 1
ATOM 2377 C C . VAL B 1 42 ? -6.402 9.523 15.188 1 93.31 42 VAL B C 1
ATOM 2379 O O . VAL B 1 42 ? -5.91 10.648 15.133 1 93.31 42 VAL B O 1
ATOM 2382 N N . VAL B 1 43 ? -7.434 9.234 15.961 1 94.44 43 VAL B N 1
ATOM 2383 C CA . VAL B 1 43 ? -8.07 10.25 16.781 1 94.44 43 VAL B CA 1
ATOM 2384 C C . VAL B 1 43 ? -7.082 10.758 17.828 1 94.44 43 VAL B C 1
ATOM 2386 O O . VAL B 1 43 ? -6.977 11.969 18.047 1 94.44 43 VAL B O 1
ATOM 2389 N N . GLN B 1 44 ? -6.375 9.883 18.391 1 93.12 44 GLN B N 1
ATOM 2390 C CA . GLN B 1 44 ? -5.387 10.273 19.391 1 93.12 44 GLN B CA 1
ATOM 2391 C C . GLN B 1 44 ? -4.312 11.172 18.781 1 93.12 44 GLN B C 1
ATOM 2393 O O . GLN B 1 44 ? -3.918 12.172 19.391 1 93.12 44 GLN B O 1
ATOM 2398 N N . ARG B 1 45 ? -3.873 10.805 17.641 1 93.62 45 ARG B N 1
ATOM 2399 C CA . ARG B 1 45 ? -2.859 11.609 16.969 1 93.62 45 ARG B CA 1
ATOM 2400 C C . ARG B 1 45 ? -3.418 12.969 16.562 1 93.62 45 ARG B C 1
ATOM 2402 O O . ARG B 1 45 ? -2.699 13.969 16.578 1 93.62 45 ARG B O 1
ATOM 2409 N N . LEU B 1 46 ? -4.656 12.945 16.172 1 95.75 46 LEU B N 1
ATOM 2410 C CA . LEU B 1 46 ? -5.324 14.203 15.859 1 95.75 46 LEU B CA 1
ATOM 2411 C C . LEU B 1 46 ? -5.355 15.117 17.078 1 95.75 46 LEU B C 1
ATOM 2413 O O . LEU B 1 46 ? -5.023 16.297 16.969 1 95.75 46 LEU B O 1
ATOM 2417 N N . LEU B 1 47 ? -5.652 14.57 18.219 1 95 47 LEU B N 1
ATOM 2418 C CA . LEU B 1 47 ? -5.746 15.344 19.453 1 95 47 LEU B CA 1
ATOM 2419 C C . LEU B 1 47 ? -4.379 15.883 19.859 1 95 47 LEU B C 1
ATOM 2421 O O . LEU B 1 47 ? -4.289 16.922 20.531 1 95 47 LEU B O 1
ATOM 2425 N N . ALA B 1 48 ? -3.363 15.227 19.453 1 93.69 48 ALA B N 1
ATOM 2426 C CA . ALA B 1 48 ? -2.006 15.648 19.781 1 93.69 48 ALA B CA 1
ATOM 2427 C C . ALA B 1 48 ? -1.445 16.594 18.719 1 93.69 48 ALA B C 1
ATOM 2429 O O . ALA B 1 48 ? -0.334 17.109 18.859 1 93.69 48 ALA B O 1
ATOM 2430 N N . SER B 1 49 ? -2.145 16.797 17.703 1 94.12 49 SER B N 1
ATOM 2431 C CA . SER B 1 49 ? -1.654 17.562 16.562 1 94.12 49 SER B CA 1
ATOM 2432 C C . SER B 1 49 ? -2.076 19.031 16.672 1 94.12 49 SER B C 1
ATOM 2434 O O . SER B 1 49 ? -2.719 19.422 17.641 1 94.12 49 SER B O 1
ATOM 2436 N N . ARG B 1 50 ? -1.692 19.797 15.641 1 91.75 50 ARG B N 1
ATOM 2437 C CA . ARG B 1 50 ? -2.033 21.203 15.602 1 91.75 50 ARG B CA 1
ATOM 2438 C C . ARG B 1 50 ? -3.377 21.438 14.922 1 91.75 50 ARG B C 1
ATOM 2440 O O . ARG B 1 50 ? -3.861 22.562 14.844 1 91.75 50 ARG B O 1
ATOM 2447 N N . PHE B 1 51 ? -3.975 20.359 14.445 1 95.44 51 PHE B N 1
ATOM 2448 C CA . PHE B 1 51 ? -5.25 20.5 13.75 1 95.44 51 PHE B CA 1
ATOM 2449 C C . PHE B 1 51 ? -6.375 20.797 14.734 1 95.44 51 PHE B C 1
ATOM 2451 O O . PHE B 1 51 ? -6.406 20.25 15.836 1 95.44 51 PHE B O 1
ATOM 2458 N N . GLY B 1 52 ? -7.266 21.672 14.305 1 95.25 52 GLY B N 1
ATOM 2459 C CA . GLY B 1 52 ? -8.445 21.906 15.117 1 95.25 52 GLY B CA 1
ATOM 2460 C C . GLY B 1 52 ? -9.375 20.719 15.188 1 95.25 52 GLY B C 1
ATOM 2461 O O . GLY B 1 52 ? -9.539 19.984 14.203 1 95.25 52 GLY B O 1
ATOM 2462 N N . VAL B 1 53 ? -9.961 20.531 16.359 1 95.81 53 VAL B N 1
ATOM 2463 C CA . VAL B 1 53 ? -10.906 19.438 16.562 1 95.81 53 VAL B CA 1
ATOM 2464 C C . VAL B 1 53 ? -12.289 20.016 16.875 1 95.81 53 VAL B C 1
ATOM 2466 O O . VAL B 1 53 ? -12.422 20.859 17.766 1 95.81 53 VAL B O 1
ATOM 2469 N N . ILE B 1 54 ? -13.242 19.516 16.141 1 94.88 54 ILE B N 1
ATOM 2470 C CA . ILE B 1 54 ? -14.594 20.031 16.297 1 94.88 54 ILE B CA 1
ATOM 2471 C C . ILE B 1 54 ? -15.383 19.156 17.266 1 94.88 54 ILE B C 1
ATOM 2473 O O . ILE B 1 54 ? -16.047 19.672 18.156 1 94.88 54 ILE B O 1
ATOM 2477 N N . SER B 1 55 ? -15.328 17.891 17.078 1 94.38 55 SER B N 1
ATOM 2478 C CA . SER B 1 55 ? -16.094 16.984 17.906 1 94.38 55 SER B CA 1
ATOM 2479 C C . SER B 1 55 ? -15.492 15.578 17.891 1 94.38 55 SER B C 1
ATOM 2481 O O . SER B 1 55 ? -14.68 15.258 17.016 1 94.38 55 SER B O 1
ATOM 2483 N N . VAL B 1 56 ? -15.875 14.836 18.938 1 93.88 56 VAL B N 1
ATOM 2484 C CA . VAL B 1 56 ? -15.516 13.422 19 1 93.88 56 VAL B CA 1
ATOM 2485 C C . VAL B 1 56 ? -16.766 12.586 19.312 1 93.88 56 VAL B C 1
ATOM 2487 O O . VAL B 1 56 ? -17.688 13.062 19.969 1 93.88 56 VAL B O 1
ATOM 2490 N N . LEU B 1 57 ? -16.781 11.445 18.734 1 92.5 57 LEU B N 1
ATOM 2491 C CA . LEU B 1 57 ? -17.812 10.438 18.969 1 92.5 57 LEU B CA 1
ATOM 2492 C C . LEU B 1 57 ? -17.203 9.133 19.453 1 92.5 57 LEU B C 1
ATOM 2494 O O . LEU B 1 57 ? -16.453 8.484 18.719 1 92.5 57 LEU B O 1
ATOM 2498 N N . LEU B 1 58 ? -17.562 8.812 20.719 1 91.88 58 LEU B N 1
ATOM 2499 C CA . LEU B 1 58 ? -16.844 7.66 21.266 1 91.88 58 LEU B CA 1
ATOM 2500 C C . LEU B 1 58 ? -17.688 6.957 22.328 1 91.88 58 LEU B C 1
ATOM 2502 O O . LEU B 1 58 ? -18.703 7.484 22.766 1 91.88 58 LEU B O 1
ATOM 2506 N N . THR B 1 59 ? -17.266 5.797 22.578 1 90.38 59 THR B N 1
ATOM 2507 C CA . THR B 1 59 ? -17.844 5.059 23.688 1 90.38 59 THR B CA 1
ATOM 2508 C C . THR B 1 59 ? -17.328 5.59 25.031 1 90.38 59 THR B C 1
ATOM 2510 O O . THR B 1 59 ? -16.359 6.332 25.062 1 90.38 59 THR B O 1
ATOM 2513 N N . LYS B 1 60 ? -18 5.113 26.047 1 90.06 60 LYS B N 1
ATOM 2514 C CA . LYS B 1 60 ? -17.594 5.531 27.391 1 90.06 60 LYS B CA 1
ATOM 2515 C C . LYS B 1 60 ? -16.172 5.07 27.703 1 90.06 60 LYS B C 1
ATOM 2517 O O . LYS B 1 60 ? -15.406 5.797 28.328 1 90.06 60 LYS B O 1
ATOM 2522 N N . GLU B 1 61 ? -15.859 3.885 27.281 1 89.81 61 GLU B N 1
ATOM 2523 C CA . GLU B 1 61 ? -14.531 3.312 27.5 1 89.81 61 GLU B CA 1
ATOM 2524 C C . GLU B 1 61 ? -13.453 4.137 26.812 1 89.81 61 GLU B C 1
ATOM 2526 O O . GLU B 1 61 ? -12.414 4.441 27.406 1 89.81 61 GLU B O 1
ATOM 2531 N N . TRP B 1 62 ? -13.75 4.512 25.672 1 89.62 62 TRP B N 1
ATOM 2532 C CA . TRP B 1 62 ? -12.766 5.281 24.922 1 89.62 62 TRP B CA 1
ATOM 2533 C C . TRP B 1 62 ? -12.633 6.691 25.469 1 89.62 62 TRP B C 1
ATOM 2535 O O . TRP B 1 62 ? -11.539 7.266 25.469 1 89.62 62 TRP B O 1
ATOM 2545 N N . PHE B 1 63 ? -13.742 7.234 25.875 1 90.75 63 PHE B N 1
ATOM 2546 C CA . PHE B 1 63 ? -13.68 8.555 26.484 1 90.75 63 PHE B CA 1
ATOM 2547 C C . PHE B 1 63 ? -12.719 8.57 27.656 1 90.75 63 PHE B C 1
ATOM 2549 O O . PHE B 1 63 ? -11.891 9.477 27.781 1 90.75 63 PHE B O 1
ATOM 2556 N N . ALA B 1 64 ? -12.844 7.562 28.406 1 91.31 64 ALA B N 1
ATOM 2557 C CA . ALA B 1 64 ? -11.969 7.469 29.578 1 91.31 64 ALA B CA 1
ATOM 2558 C C . ALA B 1 64 ? -10.5 7.387 29.156 1 91.31 64 ALA B C 1
ATOM 2560 O O . ALA B 1 64 ? -9.633 7.98 29.797 1 91.31 64 ALA B O 1
ATOM 2561 N N . ALA B 1 65 ? -10.258 6.73 28.125 1 90.75 65 ALA B N 1
ATOM 2562 C CA . ALA B 1 65 ? -8.898 6.488 27.672 1 90.75 65 ALA B CA 1
ATOM 2563 C C . ALA B 1 65 ? -8.289 7.754 27.078 1 90.75 65 ALA B C 1
ATOM 2565 O O . ALA B 1 65 ? -7.074 7.961 27.156 1 90.75 65 ALA B O 1
ATOM 2566 N N . ILE B 1 66 ? -9.117 8.641 26.5 1 91.94 66 ILE B N 1
ATOM 2567 C CA . ILE B 1 66 ? -8.508 9.75 25.766 1 91.94 66 ILE B CA 1
ATOM 2568 C C . ILE B 1 66 ? -8.906 11.078 26.422 1 91.94 66 ILE B C 1
ATOM 2570 O O . ILE B 1 66 ? -8.641 12.148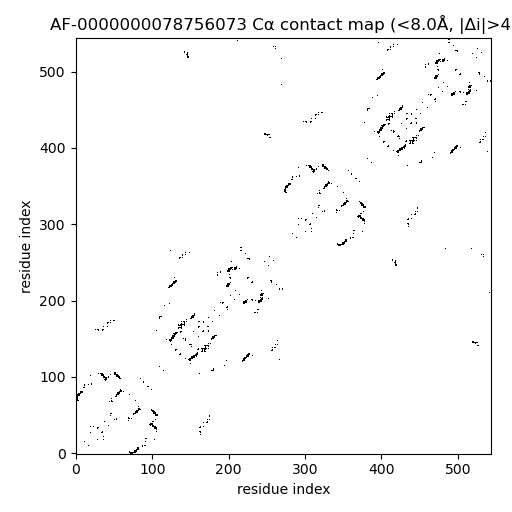 25.875 1 91.94 66 ILE B O 1
ATOM 2574 N N . GLU B 1 67 ? -9.539 11.031 27.516 1 91.62 67 GLU B N 1
ATOM 2575 C CA . GLU B 1 67 ? -10.031 12.234 28.188 1 91.62 67 GLU B CA 1
ATOM 2576 C C . GLU B 1 67 ? -8.898 13.227 28.438 1 91.62 67 GLU B C 1
ATOM 2578 O O . GLU B 1 67 ? -9.07 14.43 28.234 1 91.62 67 GLU B O 1
ATOM 2583 N N . SER B 1 68 ? -7.844 12.727 28.938 1 92.75 68 SER B N 1
ATOM 2584 C CA . SER B 1 68 ? -6.707 13.602 29.203 1 92.75 68 SER B CA 1
ATOM 2585 C C . SER B 1 68 ? -6.262 14.336 27.953 1 92.75 68 SER B C 1
ATOM 2587 O O . SER B 1 68 ? -5.945 15.531 28 1 92.75 68 SER B O 1
ATOM 2589 N N . ALA B 1 69 ? -6.211 13.633 26.875 1 92.38 69 ALA B N 1
ATOM 2590 C CA . ALA B 1 69 ? -5.828 14.234 25.594 1 92.38 69 ALA B CA 1
ATOM 2591 C C . ALA B 1 69 ? -6.836 15.297 25.172 1 92.38 69 ALA B C 1
ATOM 2593 O O . ALA B 1 69 ? -6.461 16.344 24.641 1 92.38 69 ALA B O 1
ATOM 2594 N N . LEU B 1 70 ? -8.062 15.039 25.406 1 92.75 70 LEU B N 1
ATOM 2595 C CA . LEU B 1 70 ? -9.125 15.984 25.078 1 92.75 70 LEU B CA 1
ATOM 2596 C C . LEU B 1 70 ? -8.984 17.266 25.906 1 92.75 70 LEU B C 1
ATOM 2598 O O . LEU B 1 70 ? -9.102 18.359 25.359 1 92.75 70 LEU B O 1
ATOM 2602 N N . ARG B 1 71 ? -8.711 17.078 27.078 1 91.31 71 ARG B N 1
ATOM 2603 C CA . ARG B 1 71 ? -8.648 18.219 27.984 1 91.31 71 ARG B CA 1
ATOM 2604 C C . ARG B 1 71 ? -7.398 19.062 27.734 1 91.31 71 ARG B C 1
ATOM 2606 O O . ARG B 1 71 ? -7.359 20.234 28.078 1 91.31 71 ARG B O 1
ATOM 2613 N N . SER B 1 72 ? -6.453 18.438 27.156 1 90.06 72 SER B N 1
ATOM 2614 C CA . SER B 1 72 ? -5.223 19.156 26.844 1 90.06 72 SER B CA 1
ATOM 2615 C C . SER B 1 72 ? -5.426 20.109 25.672 1 90.06 72 SER B C 1
ATOM 2617 O O . SER B 1 72 ? -4.605 21 25.453 1 90.06 72 SER B O 1
ATOM 2619 N N . ARG B 1 73 ? -6.559 19.906 24.984 1 90.31 73 ARG B N 1
ATOM 2620 C CA . ARG B 1 73 ? -6.883 20.75 23.828 1 90.31 73 ARG B CA 1
ATOM 2621 C C . ARG B 1 73 ? -7.574 22.047 24.281 1 90.31 73 ARG B C 1
ATOM 2623 O O . ARG B 1 73 ? -8.742 22.266 23.953 1 90.31 73 ARG B O 1
ATOM 2630 N N . VAL B 1 74 ? -6.895 22.922 24.844 1 78.88 74 VAL B N 1
ATOM 2631 C CA . VAL B 1 74 ? -7.469 24.094 25.5 1 78.88 74 VAL B CA 1
ATOM 2632 C C . VAL B 1 74 ? -7.93 25.109 24.453 1 78.88 74 VAL B C 1
ATOM 2634 O O . VAL B 1 74 ? -8.844 25.891 24.703 1 78.88 74 VAL B O 1
ATOM 2637 N N . GLU B 1 75 ? -7.434 25.078 23.266 1 76.94 75 GLU B N 1
ATOM 2638 C CA . GLU B 1 75 ? -7.766 26.062 22.25 1 76.94 75 GLU B CA 1
ATOM 2639 C C . GLU B 1 75 ? -9.008 25.656 21.453 1 76.94 75 GLU B C 1
ATOM 2641 O O . GLU B 1 75 ? -9.602 26.484 20.75 1 76.94 75 GLU B O 1
ATOM 2646 N N . ASP B 1 76 ? -9.422 24.438 21.625 1 81.5 76 ASP B N 1
ATOM 2647 C CA . ASP B 1 76 ? -10.555 23.922 20.875 1 81.5 76 ASP B CA 1
ATOM 2648 C C . ASP B 1 76 ? -11.812 23.859 21.75 1 81.5 76 ASP B C 1
ATOM 2650 O O . ASP B 1 76 ? -11.727 23.578 22.938 1 81.5 76 ASP B O 1
ATOM 2654 N N . GLU B 1 77 ? -12.906 24.297 21.219 1 88.75 77 GLU B N 1
ATOM 2655 C CA . GLU B 1 77 ? -14.195 23.891 21.766 1 88.75 77 GLU B CA 1
ATOM 2656 C C . GLU B 1 77 ? -14.672 22.578 21.156 1 88.75 77 GLU B C 1
ATOM 2658 O O . GLU B 1 77 ? -15.211 22.562 20.047 1 88.75 77 GLU B O 1
ATOM 2663 N N . ILE B 1 78 ? -14.43 21.547 21.938 1 92.44 78 ILE B N 1
ATOM 2664 C CA . ILE B 1 78 ? -14.688 20.234 21.375 1 92.44 78 ILE B CA 1
ATOM 2665 C C . ILE B 1 78 ? -16 19.688 21.922 1 92.44 78 ILE B C 1
ATOM 2667 O O . ILE B 1 78 ? -16.203 19.672 23.141 1 92.44 78 ILE B O 1
ATOM 2671 N N . ILE B 1 79 ? -16.891 19.328 21.094 1 92.94 79 ILE B N 1
ATOM 2672 C CA . ILE B 1 79 ? -18.109 18.625 21.5 1 92.94 79 ILE B CA 1
ATOM 2673 C C . ILE B 1 79 ? -17.828 17.141 21.609 1 92.94 79 ILE B C 1
ATOM 2675 O O . ILE B 1 79 ? -17.297 16.531 20.688 1 92.94 79 ILE B O 1
ATOM 2679 N N . VAL B 1 80 ? -18.203 16.594 22.781 1 93.31 80 VAL B N 1
ATOM 2680 C CA . VAL B 1 80 ? -17.953 15.172 23.031 1 93.31 80 VAL B CA 1
ATOM 2681 C C . VAL B 1 80 ? -19.281 14.406 23.031 1 93.31 80 VAL B C 1
ATOM 2683 O O . VAL B 1 80 ? -20.125 14.617 23.906 1 93.31 80 VAL B O 1
ATOM 2686 N N . TYR B 1 81 ? -19.359 13.562 22.031 1 92.06 81 TYR B N 1
ATOM 2687 C CA . TYR B 1 81 ? -20.516 12.672 21.953 1 92.06 81 TYR B CA 1
ATOM 2688 C C . TYR B 1 81 ? -20.172 11.281 22.469 1 92.06 81 TYR B C 1
ATOM 2690 O O . TYR B 1 81 ? -19.281 10.617 21.938 1 92.06 81 TYR B O 1
ATOM 2698 N N . ILE B 1 82 ? -20.969 10.859 23.484 1 91.19 82 ILE B N 1
ATOM 2699 C CA . ILE B 1 82 ? -20.734 9.547 24.062 1 91.19 82 ILE B CA 1
ATOM 2700 C C . ILE B 1 82 ? -21.938 8.641 23.797 1 91.19 82 ILE B C 1
ATOM 2702 O O . ILE B 1 82 ? -23.078 9.031 24.016 1 91.19 82 ILE B O 1
ATOM 2706 N N . GLY B 1 83 ? -21.672 7.504 23.188 1 87.69 83 GLY B N 1
ATOM 2707 C CA . GLY B 1 83 ? -22.703 6.504 22.938 1 87.69 83 GLY B CA 1
ATOM 2708 C C . GLY B 1 83 ? -22.188 5.078 23.047 1 87.69 83 GLY B C 1
ATOM 2709 O O . GLY B 1 83 ? -20.984 4.859 23.188 1 87.69 83 GLY B O 1
ATOM 2710 N N . ASP B 1 84 ? -23.141 4.148 23.047 1 86.88 84 ASP B N 1
ATOM 2711 C CA . ASP B 1 84 ? -22.688 2.76 23.078 1 86.88 84 ASP B CA 1
ATOM 2712 C C . ASP B 1 84 ? -22.297 2.283 21.688 1 86.88 84 ASP B C 1
ATOM 2714 O O . ASP B 1 84 ? -22.5 2.986 20.703 1 86.88 84 ASP B O 1
ATOM 2718 N N . LYS B 1 85 ? -21.625 1.185 21.703 1 85.31 85 LYS B N 1
ATOM 2719 C CA . LYS B 1 85 ? -21.062 0.656 20.469 1 85.31 85 LYS B CA 1
ATOM 2720 C C . LYS B 1 85 ? -22.156 0.461 19.422 1 85.31 85 LYS B C 1
ATOM 2722 O O . LYS B 1 85 ? -21.938 0.748 18.234 1 85.31 85 LYS B O 1
ATOM 2727 N N . VAL B 1 86 ? -23.234 -0.009 19.812 1 84.81 86 VAL B N 1
ATOM 2728 C CA . VAL B 1 86 ? -24.344 -0.287 18.906 1 84.81 86 VAL B CA 1
ATOM 2729 C C . VAL B 1 86 ? -24.828 1.014 18.266 1 84.81 86 VAL B C 1
ATOM 2731 O O . VAL B 1 86 ? -25.062 1.068 17.062 1 84.81 86 VAL B O 1
ATOM 2734 N N . LEU B 1 87 ? -24.984 1.959 19.078 1 84.75 87 LEU B N 1
ATOM 2735 C CA . LEU B 1 87 ? -25.422 3.258 18.578 1 84.75 87 LEU B CA 1
ATOM 2736 C C . LEU B 1 87 ? -24.406 3.848 17.609 1 84.75 87 LEU B C 1
ATOM 2738 O O . LEU B 1 87 ? -24.766 4.406 16.578 1 84.75 87 LEU B O 1
ATOM 2742 N N . LEU B 1 88 ? -23.141 3.836 17.953 1 85.94 88 LEU B N 1
ATOM 2743 C CA . LEU B 1 88 ? -22.078 4.352 17.078 1 85.94 88 LEU B CA 1
ATOM 2744 C C . LEU B 1 88 ? -22.125 3.67 15.711 1 85.94 88 LEU B C 1
ATOM 2746 O O . LEU B 1 88 ? -21.953 4.324 14.68 1 85.94 88 LEU B O 1
ATOM 2750 N N . GLU B 1 89 ? -22.328 2.393 15.711 1 84.81 89 GLU B N 1
ATOM 2751 C CA . GLU B 1 89 ? -22.406 1.636 14.469 1 84.81 89 GLU B CA 1
ATOM 2752 C C . GLU B 1 89 ? -23.609 2.061 13.633 1 84.81 89 GLU B C 1
ATOM 2754 O O . GLU B 1 89 ? -23.531 2.129 12.406 1 84.81 89 GLU B O 1
ATOM 2759 N N . LYS B 1 90 ? -24.672 2.258 14.281 1 82.12 90 LYS B N 1
ATOM 2760 C CA . LYS B 1 90 ? -25.859 2.729 13.586 1 82.12 90 LYS B CA 1
ATOM 2761 C C . LYS B 1 90 ? -25.625 4.098 12.961 1 82.12 90 LYS B C 1
ATOM 2763 O O . LYS B 1 90 ? -26.078 4.355 11.836 1 82.12 90 LYS B O 1
ATOM 2768 N N . ILE B 1 91 ? -24.984 4.91 13.688 1 81.62 91 ILE B N 1
ATOM 2769 C CA . ILE B 1 91 ? -24.719 6.27 13.234 1 81.62 91 ILE B CA 1
ATOM 2770 C C . ILE B 1 91 ? -23.766 6.242 12.031 1 81.62 91 ILE B C 1
ATOM 2772 O O . ILE B 1 91 ? -24 6.926 11.031 1 81.62 91 ILE B O 1
ATOM 2776 N N . THR B 1 92 ? -22.75 5.465 12.086 1 82.12 92 THR B N 1
ATOM 2777 C CA . THR B 1 92 ? -21.688 5.5 11.086 1 82.12 92 THR B CA 1
ATOM 2778 C C . THR B 1 92 ? -22 4.551 9.938 1 82.12 92 THR B C 1
ATOM 2780 O O . THR B 1 92 ? -21.516 4.738 8.82 1 82.12 92 THR B O 1
ATOM 2783 N N . GLY B 1 93 ? -22.812 3.453 10.258 1 72.81 93 GLY B N 1
ATOM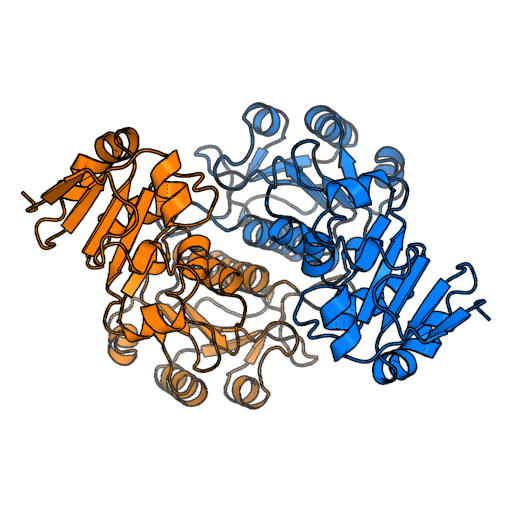 2784 C CA . GLY B 1 93 ? -23.078 2.416 9.273 1 72.81 93 GLY B CA 1
ATOM 2785 C C . GLY B 1 93 ? -21.922 1.439 9.117 1 72.81 93 GLY B C 1
ATOM 2786 O O . GLY B 1 93 ? -21.875 0.682 8.148 1 72.81 93 GLY B O 1
ATOM 2787 N N . TYR B 1 94 ? -20.922 1.524 9.867 1 70 94 TYR B N 1
ATOM 2788 C CA . TYR B 1 94 ? -19.75 0.664 9.773 1 70 94 TYR B CA 1
ATOM 2789 C C . TYR B 1 94 ? -19.484 -0.044 11.094 1 70 94 TYR B C 1
ATOM 2791 O O . TYR B 1 94 ? -19.953 0.4 12.148 1 70 94 TYR B O 1
ATOM 2799 N N . HIS B 1 95 ? -19.125 -1.335 10.836 1 61.19 95 HIS B N 1
ATOM 2800 C CA . HIS B 1 95 ? -18.656 -1.99 12.047 1 61.19 95 HIS B CA 1
ATOM 2801 C C . HIS B 1 95 ? -17.531 -1.201 12.703 1 61.19 95 HIS B C 1
ATOM 2803 O O . HIS B 1 95 ? -16.531 -0.876 12.047 1 61.19 95 HIS B O 1
ATOM 2809 N N . VAL B 1 96 ? -17.922 -0.286 13.461 1 54.44 96 VAL B N 1
ATOM 2810 C CA . VAL B 1 96 ? -16.953 0.635 14.055 1 54.44 96 VAL B CA 1
ATOM 2811 C C . VAL B 1 96 ? -15.938 -0.146 14.883 1 54.44 96 VAL B C 1
ATOM 2813 O O . VAL B 1 96 ? -16.266 -0.654 15.961 1 54.44 96 VAL B O 1
ATOM 2816 N N . HIS B 1 97 ? -15.133 -0.941 14.375 1 53.5 97 HIS B N 1
ATOM 2817 C CA . HIS B 1 97 ? -14.117 -1.643 15.156 1 53.5 97 HIS B CA 1
ATOM 2818 C C . HIS B 1 97 ? -13.602 -0.771 16.297 1 53.5 97 HIS B C 1
ATOM 2820 O O . HIS B 1 97 ? -13.406 -1.253 17.406 1 53.5 97 HIS B O 1
ATOM 2826 N N . GLN B 1 98 ? -13 0.554 16 1 59.41 98 GLN B N 1
ATOM 2827 C CA . GLN B 1 98 ? -12.25 1.049 17.156 1 59.41 98 GLN B CA 1
ATOM 2828 C C . GLN B 1 98 ? -12.984 2.211 17.828 1 59.41 98 GLN B C 1
ATOM 2830 O O . GLN B 1 98 ? -12.438 2.861 18.719 1 59.41 98 GLN B O 1
ATOM 2835 N N . GLY B 1 99 ? -14.125 2.225 17.922 1 68.88 99 GLY B N 1
ATOM 2836 C CA . GLY B 1 99 ? -15.039 2.906 18.828 1 68.88 99 GLY B CA 1
ATOM 2837 C C . GLY B 1 99 ? -14.742 4.387 18.984 1 68.88 99 GLY B C 1
ATOM 2838 O O . GLY B 1 99 ? -15.359 5.074 19.797 1 68.88 99 GLY B O 1
ATOM 2839 N N . ALA B 1 100 ? -13.828 4.945 18.25 1 89.31 100 ALA B N 1
ATOM 2840 C CA . ALA B 1 100 ? -13.617 6.383 18.422 1 89.31 100 ALA B CA 1
ATOM 2841 C C . ALA B 1 100 ? -13.508 7.082 17.062 1 89.31 100 ALA B C 1
ATOM 2843 O O . ALA B 1 100 ? -12.781 6.621 16.172 1 89.31 100 ALA B O 1
ATOM 2844 N N . LEU B 1 101 ? -14.281 8.148 16.891 1 93.5 101 LEU B N 1
ATOM 2845 C CA . LEU B 1 101 ? -14.234 9 15.711 1 93.5 101 LEU B CA 1
ATOM 2846 C C . LEU B 1 101 ? -14.055 10.461 16.109 1 93.5 101 LEU B C 1
ATOM 2848 O O . LEU B 1 101 ? -14.359 10.844 17.234 1 93.5 101 LEU B O 1
ATOM 2852 N N . ALA B 1 102 ? -13.586 11.203 15.172 1 95.06 102 ALA B N 1
ATOM 2853 C CA . ALA B 1 102 ? -13.43 12.641 15.414 1 95.06 102 ALA B CA 1
ATOM 2854 C C . ALA B 1 102 ? -13.578 13.438 14.125 1 95.06 102 ALA B C 1
ATOM 2856 O O . ALA B 1 102 ? -13.227 12.953 13.047 1 95.06 102 ALA B O 1
ATOM 2857 N N . VAL B 1 103 ? -14.18 14.57 14.289 1 95.69 103 VAL B N 1
ATOM 2858 C CA . VAL B 1 103 ? -14.234 15.547 13.203 1 95.69 103 VAL B CA 1
ATOM 2859 C C . VAL B 1 103 ? -13.188 16.625 13.43 1 95.69 103 VAL B C 1
ATOM 2861 O O . VAL B 1 103 ? -13.172 17.281 14.484 1 95.69 103 VAL B O 1
ATOM 2864 N N . GLY B 1 104 ? -12.328 16.766 12.492 1 96.44 104 GLY B N 1
ATOM 2865 C CA . GLY B 1 104 ? -11.312 17.797 12.555 1 96.44 104 GLY B CA 1
ATOM 2866 C C . GLY B 1 104 ? -11.469 18.844 11.469 1 96.44 104 GLY B C 1
ATOM 2867 O O . GLY B 1 104 ? -12.266 18.688 10.539 1 96.44 104 GLY B O 1
ATOM 2868 N N . LYS B 1 105 ? -10.727 19.953 11.609 1 96.12 105 LYS B N 1
ATOM 2869 C CA . LYS B 1 105 ? -10.695 21.047 10.625 1 96.12 105 LYS B CA 1
ATOM 2870 C C . LYS B 1 105 ? -9.469 20.922 9.727 1 96.12 105 LYS B C 1
ATOM 2872 O O . LYS B 1 105 ? -8.359 20.688 10.203 1 96.12 105 LYS B O 1
ATOM 2877 N N . ILE B 1 106 ? -9.719 21.078 8.422 1 94.62 106 ILE B N 1
ATOM 2878 C CA . ILE B 1 106 ? -8.602 21.094 7.488 1 94.62 106 ILE B CA 1
ATOM 2879 C C . ILE B 1 106 ? -7.828 22.406 7.633 1 94.62 106 ILE B C 1
ATOM 2881 O O . ILE B 1 106 ? -8.422 23.484 7.621 1 94.62 106 ILE B O 1
ATOM 2885 N N . LEU B 1 107 ? -6.531 22.328 7.789 1 91.69 107 LEU B N 1
ATOM 2886 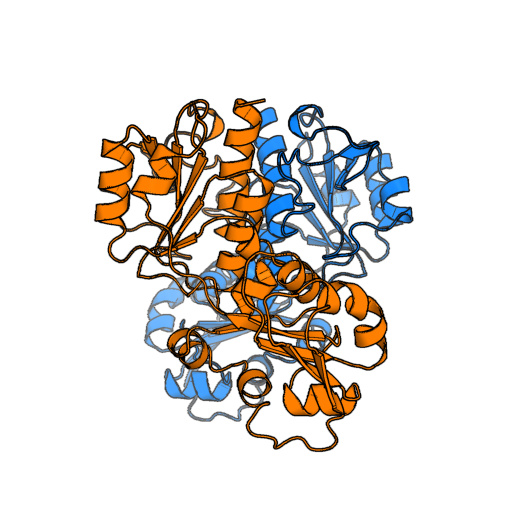C CA . LEU B 1 107 ? -5.688 23.516 7.926 1 91.69 107 LEU B CA 1
ATOM 2887 C C . LEU B 1 107 ? -5.488 24.188 6.578 1 91.69 107 LEU B C 1
ATOM 2889 O O . LEU B 1 107 ? -5.582 23.547 5.527 1 91.69 107 LEU B O 1
ATOM 2893 N N . ALA B 1 108 ? -5.191 25.453 6.746 1 90.38 108 ALA B N 1
ATOM 2894 C CA . ALA B 1 108 ? -4.816 26.188 5.543 1 90.38 108 ALA B CA 1
ATOM 2895 C C . ALA B 1 108 ? -3.566 25.594 4.902 1 90.38 108 ALA B C 1
ATOM 2897 O O . ALA B 1 108 ? -2.66 25.141 5.602 1 90.38 108 ALA B O 1
ATOM 2898 N N . GLN B 1 109 ? -3.57 25.625 3.666 1 88.38 109 GLN B N 1
ATOM 2899 C CA . GLN B 1 109 ? -2.43 25.094 2.93 1 88.38 109 GLN B CA 1
ATOM 2900 C C . GLN B 1 109 ? -1.17 25.922 3.195 1 88.38 109 GLN B C 1
ATOM 2902 O O . GLN B 1 109 ? -1.227 27.141 3.268 1 88.38 109 GLN B O 1
ATOM 2907 N N . PRO B 1 110 ? -0.12 25.25 3.359 1 93 110 PRO B N 1
ATOM 2908 C CA . PRO B 1 110 ? 1.123 26.016 3.529 1 93 110 PRO B CA 1
ATOM 2909 C C . PRO B 1 110 ? 1.637 26.609 2.219 1 93 110 PRO B C 1
ATOM 2911 O O . PRO B 1 110 ? 1.309 26.109 1.14 1 93 110 PRO B O 1
ATOM 2914 N N . ASN B 1 111 ? 2.357 27.672 2.406 1 94.25 111 ASN B N 1
ATOM 2915 C CA . ASN B 1 111 ? 3.029 28.281 1.265 1 94.25 111 ASN B CA 1
ATOM 2916 C C . ASN B 1 111 ? 4.309 27.531 0.898 1 94.25 111 ASN B C 1
ATOM 2918 O O . ASN B 1 111 ? 5.215 27.406 1.724 1 94.25 111 ASN B O 1
ATOM 2922 N N . ILE B 1 112 ? 4.344 27.109 -0.319 1 96.19 112 ILE B N 1
ATOM 2923 C CA . ILE B 1 112 ? 5.449 26.266 -0.744 1 96.19 112 ILE B CA 1
ATOM 2924 C C . ILE B 1 112 ? 6.762 27.031 -0.643 1 96.19 112 ILE B C 1
ATOM 2926 O O . ILE B 1 112 ? 7.797 26.469 -0.285 1 96.19 112 ILE B O 1
ATOM 2930 N N . ASP B 1 113 ? 6.727 28.328 -0.942 1 95.5 113 ASP B N 1
ATOM 2931 C CA . ASP B 1 113 ? 7.934 29.141 -0.861 1 95.5 113 ASP B CA 1
ATOM 2932 C C . ASP B 1 113 ? 8.438 29.234 0.579 1 95.5 113 ASP B C 1
ATOM 2934 O O . ASP B 1 113 ? 9.641 29.188 0.825 1 95.5 113 ASP B O 1
ATOM 2938 N N . THR B 1 114 ? 7.52 29.391 1.447 1 96.12 114 THR B N 1
ATOM 2939 C CA . THR B 1 114 ? 7.875 29.438 2.861 1 96.12 114 THR B CA 1
ATOM 2940 C C . THR B 1 114 ? 8.484 28.109 3.309 1 96.12 114 THR B C 1
ATOM 2942 O O . THR B 1 114 ? 9.469 28.094 4.047 1 96.12 114 THR B O 1
ATOM 2945 N N . LEU B 1 115 ? 7.914 27.031 2.859 1 96.94 115 LEU B N 1
ATOM 2946 C CA . LEU B 1 115 ? 8.422 25.719 3.201 1 96.94 115 LEU B CA 1
ATOM 2947 C C . LEU B 1 115 ? 9.844 25.531 2.666 1 96.94 115 LEU B C 1
ATOM 2949 O O . LEU B 1 115 ? 10.711 25.016 3.377 1 96.94 115 LEU B O 1
ATOM 2953 N N . LEU B 1 116 ? 10.016 25.938 1.426 1 96.56 116 LEU B N 1
ATOM 2954 C CA . LEU B 1 116 ? 11.32 25.797 0.788 1 96.56 116 LEU B CA 1
ATOM 2955 C C . LEU B 1 116 ? 12.383 26.609 1.519 1 96.56 116 LEU B C 1
ATOM 2957 O O . LEU B 1 116 ? 13.516 26.156 1.673 1 96.56 116 LEU B O 1
ATOM 2961 N N . ALA B 1 117 ? 11.953 27.75 2.037 1 94.38 117 ALA B N 1
ATOM 2962 C CA . ALA B 1 117 ? 12.883 28.688 2.68 1 94.38 117 ALA B CA 1
ATOM 2963 C C . ALA B 1 117 ? 13.188 28.25 4.113 1 94.38 117 ALA B C 1
ATOM 2965 O O . ALA B 1 117 ? 14.297 28.453 4.609 1 94.38 117 ALA B O 1
ATOM 2966 N N . SER B 1 118 ? 12.258 27.625 4.746 1 94.81 118 SER B N 1
ATOM 2967 C CA . SER B 1 118 ? 12.391 27.375 6.18 1 94.81 118 SER B CA 1
ATOM 2968 C C . SER B 1 118 ? 12.883 25.953 6.453 1 94.81 118 SER B C 1
ATOM 2970 O O . SER B 1 118 ? 13.312 25.656 7.566 1 94.81 118 SER B O 1
ATOM 2972 N N . SER B 1 119 ? 12.875 25.109 5.461 1 95.25 119 SER B N 1
ATOM 2973 C CA . SER B 1 119 ? 13.25 23.719 5.668 1 95.25 119 SER B CA 1
ATOM 2974 C C . SER B 1 119 ? 14.758 23.547 5.668 1 95.25 119 SER B C 1
ATOM 2976 O O . SER B 1 119 ? 15.469 24.203 4.895 1 95.25 119 SER B O 1
ATOM 2978 N N . SER B 1 120 ? 15.18 22.688 6.582 1 94.88 120 SER B N 1
ATOM 2979 C CA . SER B 1 120 ? 16.594 22.344 6.594 1 94.88 120 SER B CA 1
ATOM 2980 C C . SER B 1 120 ? 16.984 21.547 5.352 1 94.88 120 SER B C 1
ATOM 2982 O O . SER B 1 120 ? 16.203 20.734 4.863 1 94.88 120 SER B O 1
ATOM 2984 N N . ARG B 1 121 ? 18.219 21.812 4.883 1 95.62 121 ARG B N 1
ATOM 2985 C CA . ARG B 1 121 ? 18.719 21.109 3.705 1 95.62 121 ARG B CA 1
ATOM 2986 C C . ARG B 1 121 ? 19.703 20.016 4.098 1 95.62 121 ARG B C 1
ATOM 2988 O O . ARG B 1 121 ? 20.328 20.078 5.156 1 95.62 121 ARG B O 1
ATOM 2995 N N . PRO B 1 122 ? 19.812 18.859 3.326 1 97.75 122 PRO B N 1
ATOM 2996 C CA . PRO B 1 122 ? 19.188 18.703 2.012 1 97.75 122 PRO B CA 1
ATOM 2997 C C . PRO B 1 122 ? 17.703 18.391 2.105 1 97.75 122 PRO B C 1
ATOM 2999 O O . PRO B 1 122 ? 17.281 17.625 2.979 1 97.75 122 PRO B O 1
ATOM 3002 N N . LEU B 1 123 ? 16.922 18.906 1.114 1 98.25 123 LEU B N 1
ATOM 3003 C CA . LEU B 1 123 ? 15.477 18.703 1.064 1 98.25 123 LEU B CA 1
ATOM 3004 C C . LEU B 1 123 ? 15.141 17.297 0.578 1 98.25 123 LEU B C 1
ATOM 3006 O O . LEU B 1 123 ? 15.789 16.781 -0.329 1 98.25 123 LEU B O 1
ATOM 3010 N N . LEU B 1 124 ? 14.219 16.734 1.187 1 98.19 124 LEU B N 1
ATOM 3011 C CA . LEU B 1 124 ? 13.539 15.523 0.723 1 98.19 124 LEU B CA 1
ATOM 3012 C C . LEU B 1 124 ? 12.039 15.758 0.594 1 98.19 124 LEU B C 1
ATOM 3014 O O . LEU B 1 124 ? 11.344 15.93 1.599 1 98.19 124 LEU B O 1
ATOM 3018 N N . VAL B 1 125 ? 11.562 15.758 -0.655 1 98.56 125 VAL B N 1
ATOM 3019 C CA . VAL B 1 125 ? 10.172 16.078 -0.949 1 98.56 125 VAL B CA 1
ATOM 3020 C C . VAL B 1 125 ? 9.578 15.031 -1.881 1 98.56 125 VAL B C 1
ATOM 3022 O O . VAL B 1 125 ? 10.312 14.32 -2.574 1 98.56 125 VAL B O 1
ATOM 3025 N N . ALA B 1 126 ? 8.305 14.867 -1.812 1 98.81 126 ALA B N 1
ATOM 3026 C CA . ALA B 1 126 ? 7.57 14.031 -2.764 1 98.81 126 ALA B CA 1
ATOM 3027 C C . ALA B 1 126 ? 6.414 14.805 -3.393 1 98.81 126 ALA B C 1
ATOM 3029 O O . ALA B 1 126 ? 5.855 15.711 -2.773 1 98.81 126 ALA B O 1
ATOM 3030 N N . ALA B 1 127 ? 6.141 14.5 -4.582 1 98.94 127 ALA B N 1
ATOM 3031 C CA . ALA B 1 127 ? 4.984 15.008 -5.312 1 98.94 127 ALA B CA 1
ATOM 3032 C C . ALA B 1 127 ? 4.227 13.875 -6 1 98.94 127 ALA B C 1
ATOM 3034 O O . ALA B 1 127 ? 4.824 12.883 -6.418 1 98.94 127 ALA B O 1
ATOM 3035 N N . VAL B 1 128 ? 2.91 14.062 -6.066 1 98.81 128 VAL B N 1
ATOM 3036 C CA . VAL B 1 128 ? 2.115 13 -6.668 1 98.81 128 VAL B CA 1
ATOM 3037 C C . VAL B 1 128 ? 1.175 13.586 -7.719 1 98.81 128 VAL B C 1
ATOM 3039 O O . VAL B 1 128 ? 0.643 14.68 -7.539 1 98.81 128 VAL B O 1
ATOM 3042 N N . GLU B 1 129 ? 0.984 12.82 -8.758 1 98.75 129 GLU B N 1
ATOM 3043 C CA . GLU B 1 129 ? 0.073 13.141 -9.852 1 98.75 129 GLU B CA 1
ATOM 3044 C C . GLU B 1 129 ? -0.943 12.023 -10.07 1 98.75 129 GLU B C 1
ATOM 3046 O O . GLU B 1 129 ? -0.567 10.867 -10.273 1 98.75 129 GLU B O 1
ATOM 3051 N N . GLY B 1 130 ? -2.172 12.375 -9.984 1 97.81 130 GLY B N 1
ATOM 3052 C CA . GLY B 1 130 ? -3.219 11.492 -10.469 1 97.81 130 GLY B CA 1
ATOM 3053 C C . GLY B 1 130 ? -3.514 10.336 -9.531 1 97.81 130 GLY B C 1
ATOM 3054 O O . GLY B 1 130 ? -4.094 9.328 -9.945 1 97.81 130 GLY B O 1
ATOM 3055 N N . ILE B 1 131 ? -3.154 10.422 -8.281 1 97.88 131 ILE B N 1
ATOM 3056 C CA . ILE B 1 131 ? -3.449 9.352 -7.34 1 97.88 131 ILE B CA 1
ATOM 3057 C C . ILE B 1 131 ? -4.953 9.289 -7.078 1 97.88 131 ILE B C 1
ATOM 3059 O O . ILE B 1 131 ? -5.527 10.219 -6.5 1 97.88 131 ILE B O 1
ATOM 3063 N N . ALA B 1 132 ? -5.562 8.219 -7.426 1 94.56 132 ALA B N 1
ATOM 3064 C CA . ALA B 1 132 ? -7.012 8.086 -7.305 1 94.56 132 ALA B CA 1
ATOM 3065 C C . ALA B 1 132 ? -7.387 7.336 -6.027 1 94.56 132 ALA B C 1
ATOM 3067 O O . ALA B 1 132 ? -8.461 7.559 -5.465 1 94.56 132 ALA B O 1
ATOM 3068 N N . SER B 1 133 ? -6.574 6.477 -5.566 1 94.69 133 SER B N 1
ATOM 3069 C CA . SER B 1 133 ? -6.848 5.684 -4.371 1 94.69 133 SER B CA 1
ATOM 3070 C C . SER B 1 133 ? -6.492 6.449 -3.104 1 94.69 133 SER B C 1
ATOM 3072 O O . SER B 1 133 ? -5.316 6.727 -2.848 1 94.69 133 SER B O 1
ATOM 3074 N N . ALA B 1 134 ? -7.523 6.707 -2.299 1 95.19 134 ALA B N 1
ATOM 3075 C CA . ALA B 1 134 ? -7.305 7.391 -1.026 1 95.19 134 ALA B CA 1
ATOM 3076 C C . ALA B 1 134 ? -6.395 6.57 -0.113 1 95.19 134 ALA B C 1
ATOM 3078 O O . ALA B 1 134 ? -5.574 7.129 0.616 1 95.19 134 ALA B O 1
ATOM 3079 N N . GLU B 1 135 ? -6.484 5.305 -0.181 1 94 135 GLU B N 1
ATOM 3080 C CA . GLU B 1 135 ? -5.645 4.414 0.609 1 94 135 GLU B CA 1
ATOM 3081 C C . GLU B 1 135 ? -4.176 4.555 0.219 1 94 135 GLU B C 1
ATOM 3083 O O . GLU B 1 135 ? -3.301 4.637 1.086 1 94 135 GLU B O 1
ATOM 3088 N N . ASN B 1 136 ? -3.965 4.609 -1.067 1 96.75 136 ASN B N 1
ATOM 3089 C CA . ASN B 1 136 ? -2.6 4.789 -1.547 1 96.75 136 ASN B CA 1
ATOM 3090 C C . ASN B 1 136 ? -2.033 6.145 -1.136 1 96.75 136 ASN B C 1
ATOM 3092 O O . ASN B 1 136 ? -0.881 6.238 -0.709 1 96.75 136 ASN B O 1
ATOM 3096 N N . LEU B 1 137 ? -2.883 7.133 -1.316 1 97.94 137 LEU B N 1
ATOM 3097 C CA . LEU B 1 137 ? -2.416 8.461 -0.924 1 97.94 137 LEU B CA 1
ATOM 3098 C C . LEU B 1 137 ? -2.08 8.5 0.562 1 97.94 137 LEU B C 1
ATOM 3100 O O . LEU B 1 137 ? -1.039 9.031 0.954 1 97.94 137 LEU B O 1
ATOM 3104 N N . GLY B 1 138 ? -2.938 7.941 1.383 1 97.06 138 GLY B N 1
ATOM 3105 C CA . GLY B 1 138 ? -2.646 7.852 2.805 1 97.06 138 GLY B CA 1
ATOM 3106 C C . GLY B 1 138 ? -1.349 7.125 3.104 1 97.06 138 GLY B C 1
ATOM 3107 O O . GLY B 1 138 ? -0.562 7.57 3.941 1 97.06 138 GLY B O 1
ATOM 3108 N N . ALA B 1 139 ? -1.12 6.023 2.428 1 97.38 139 ALA B N 1
ATOM 3109 C CA . ALA B 1 139 ? 0.1 5.246 2.627 1 97.38 139 ALA B CA 1
ATOM 3110 C C . ALA B 1 139 ? 1.332 6.039 2.197 1 97.38 139 ALA B C 1
ATOM 3112 O O . ALA B 1 139 ? 2.391 5.938 2.82 1 97.38 139 ALA B O 1
ATOM 3113 N N . ILE B 1 140 ? 1.201 6.801 1.148 1 98.5 140 ILE B N 1
ATOM 3114 C CA . ILE B 1 140 ? 2.297 7.648 0.688 1 98.5 140 ILE B CA 1
ATOM 3115 C C . ILE B 1 140 ? 2.613 8.703 1.747 1 98.5 140 ILE B C 1
ATOM 3117 O O . ILE B 1 140 ? 3.779 8.938 2.07 1 98.5 140 ILE B O 1
ATOM 3121 N N . VAL B 1 141 ? 1.571 9.32 2.299 1 97.44 141 VAL B N 1
ATOM 3122 C CA . VAL B 1 141 ? 1.748 10.289 3.377 1 97.44 141 VAL B CA 1
ATOM 3123 C C . VAL B 1 141 ? 2.504 9.641 4.535 1 97.44 141 VAL B C 1
ATOM 3125 O O . VAL B 1 141 ? 3.451 10.219 5.07 1 97.44 141 VAL B O 1
ATOM 3128 N N . ARG B 1 142 ? 2.076 8.484 4.867 1 96.5 142 ARG B N 1
ATOM 3129 C CA . ARG B 1 142 ? 2.689 7.746 5.965 1 96.5 142 ARG B CA 1
ATOM 3130 C C . ARG B 1 142 ? 4.172 7.504 5.703 1 96.5 142 ARG B C 1
ATOM 3132 O O . ARG B 1 142 ? 5.004 7.699 6.59 1 96.5 142 ARG B O 1
ATOM 3139 N N . SER B 1 143 ? 4.504 7.105 4.512 1 97.62 143 SER B N 1
ATOM 3140 C CA . SER B 1 143 ? 5.898 6.883 4.141 1 97.62 143 SER B CA 1
ATOM 3141 C C . SER B 1 143 ? 6.695 8.18 4.18 1 97.62 143 SER B C 1
ATOM 3143 O O . SER B 1 143 ? 7.832 8.203 4.66 1 97.62 143 SER B O 1
ATOM 3145 N N . CYS B 1 144 ? 6.109 9.25 3.646 1 97.5 144 CYS B N 1
ATOM 3146 C CA . CYS B 1 144 ? 6.777 10.539 3.674 1 97.5 144 CYS B CA 1
ATOM 3147 C C . CYS B 1 144 ? 7.109 10.953 5.105 1 97.5 144 CYS B C 1
ATOM 3149 O O . CYS B 1 144 ? 8.242 11.344 5.395 1 97.5 144 CYS B O 1
ATOM 3151 N N . ALA B 1 145 ? 6.152 10.828 5.961 1 96.25 145 ALA B N 1
ATOM 3152 C CA . ALA B 1 145 ? 6.355 11.188 7.363 1 96.25 145 ALA B CA 1
ATOM 3153 C C . ALA B 1 145 ? 7.418 10.305 8.008 1 96.25 145 ALA B C 1
ATOM 3155 O O . ALA B 1 145 ? 8.312 10.797 8.695 1 96.25 145 ALA B O 1
ATOM 3156 N N . ALA B 1 146 ? 7.316 9.031 7.781 1 95.81 146 ALA B N 1
ATOM 3157 C CA . ALA B 1 146 ? 8.219 8.062 8.398 1 95.81 146 ALA B CA 1
ATOM 3158 C C . ALA B 1 146 ? 9.664 8.312 7.977 1 95.81 146 ALA B C 1
ATOM 3160 O O . ALA B 1 146 ? 10.578 8.195 8.797 1 95.81 146 ALA B O 1
ATOM 3161 N N . PHE B 1 147 ? 9.836 8.68 6.727 1 96.94 147 PHE B N 1
ATOM 3162 C CA . PHE B 1 147 ? 11.188 8.805 6.188 1 96.94 147 PHE B CA 1
ATOM 3163 C C . PHE B 1 147 ? 11.672 10.25 6.289 1 96.94 147 PHE B C 1
ATOM 3165 O O . PHE B 1 147 ? 12.766 10.57 5.82 1 96.94 147 PHE B O 1
ATOM 3172 N N . GLY B 1 148 ? 10.875 11.094 6.836 1 95.44 148 GLY B N 1
ATOM 3173 C CA . GLY B 1 148 ? 11.32 12.438 7.16 1 95.44 148 GLY B CA 1
ATOM 3174 C C . GLY B 1 148 ? 11.258 13.383 5.977 1 95.44 148 GLY B C 1
ATOM 3175 O O . GLY B 1 148 ? 12.086 14.289 5.855 1 95.44 148 GLY B O 1
ATOM 3176 N N . ALA B 1 149 ? 10.391 13.117 5.004 1 96.88 149 ALA B N 1
ATOM 3177 C CA . ALA B 1 149 ? 10.156 14.109 3.957 1 96.88 149 ALA B CA 1
ATOM 3178 C C . ALA B 1 149 ? 9.688 15.438 4.555 1 96.88 149 ALA B C 1
ATOM 3180 O O . ALA B 1 149 ? 8.914 15.453 5.512 1 96.88 149 ALA B O 1
ATOM 3181 N N . HIS B 1 150 ? 10.164 16.484 3.982 1 97.44 150 HIS B N 1
ATOM 3182 C CA . HIS B 1 150 ? 9.852 17.797 4.527 1 97.44 150 HIS B CA 1
ATOM 3183 C C . HIS B 1 150 ? 8.391 18.156 4.289 1 97.44 150 HIS B C 1
ATOM 3185 O O . HIS B 1 150 ? 7.75 18.766 5.152 1 97.44 150 HIS B O 1
ATOM 3191 N N . PHE B 1 151 ? 7.895 17.875 3.115 1 97.81 151 PHE B N 1
ATOM 3192 C CA . PHE B 1 151 ? 6.488 18.062 2.785 1 97.81 151 PHE B CA 1
ATOM 3193 C C . PHE B 1 151 ? 6.102 17.234 1.57 1 97.81 151 PHE B C 1
ATOM 3195 O O . PHE B 1 151 ? 6.965 16.688 0.877 1 97.81 151 PHE B O 1
ATOM 3202 N N . LEU B 1 152 ? 4.816 17.031 1.376 1 98.44 152 LEU B N 1
ATOM 3203 C CA . LEU B 1 152 ? 4.242 16.328 0.235 1 98.44 152 LEU B CA 1
ATOM 3204 C C . LEU B 1 152 ? 3.406 17.266 -0.621 1 98.44 152 LEU B C 1
ATOM 3206 O O . LEU B 1 152 ? 2.613 18.062 -0.094 1 98.44 152 LEU B O 1
ATOM 3210 N N . ILE B 1 153 ? 3.66 17.188 -1.914 1 98.81 153 ILE B N 1
ATOM 3211 C CA . ILE B 1 153 ? 2.867 17.953 -2.869 1 98.81 153 ILE B CA 1
ATOM 3212 C C . ILE B 1 153 ? 1.847 17.047 -3.543 1 98.81 153 ILE B C 1
ATOM 3214 O O . ILE B 1 153 ? 2.215 16.047 -4.164 1 98.81 153 ILE B O 1
ATOM 3218 N N . VAL B 1 154 ? 0.585 17.422 -3.381 1 98.56 154 VAL B N 1
ATOM 3219 C CA . VAL B 1 154 ? -0.502 16.656 -3.979 1 98.56 154 VAL B CA 1
ATOM 3220 C C . VAL B 1 154 ? -1.064 17.406 -5.184 1 98.56 154 VAL B C 1
ATOM 3222 O O . VAL B 1 154 ? -1.655 18.469 -5.035 1 98.56 154 VAL B O 1
ATOM 3225 N N . GLY B 1 155 ? -0.871 16.812 -6.328 1 98.44 155 GLY B N 1
ATOM 3226 C CA . GLY B 1 155 ? -1.296 17.453 -7.562 1 98.44 155 GLY B CA 1
ATOM 3227 C C . GLY B 1 155 ? -2.803 17.594 -7.68 1 98.44 155 GLY B C 1
ATOM 3228 O O . GLY B 1 155 ? -3.547 16.922 -6.949 1 98.44 155 GLY B O 1
ATOM 3229 N N . GLU B 1 156 ? -3.234 18.359 -8.641 1 97.38 156 GLU B N 1
ATOM 3230 C CA . GLU B 1 156 ? -4.629 18.766 -8.781 1 97.38 156 GLU B CA 1
ATOM 3231 C C . GLU B 1 156 ? -5.5 17.609 -9.25 1 97.38 156 GLU B C 1
ATOM 3233 O O . GLU B 1 156 ? -6.723 17.656 -9.125 1 97.38 156 GLU B O 1
ATOM 3238 N N . THR B 1 157 ? -4.938 16.594 -9.719 1 96.88 157 THR B N 1
ATOM 3239 C CA . THR B 1 157 ? -5.707 15.484 -10.266 1 96.88 157 THR B CA 1
ATOM 3240 C C . THR B 1 157 ? -5.844 14.367 -9.234 1 96.88 157 THR B C 1
ATOM 3242 O O . THR B 1 157 ? -6.426 13.32 -9.523 1 96.88 157 THR B O 1
ATOM 3245 N N . CYS B 1 158 ? -5.32 14.555 -8.023 1 97.44 158 CYS B N 1
ATOM 3246 C CA . CYS B 1 158 ? -5.328 13.539 -6.98 1 97.44 158 CYS B CA 1
ATOM 3247 C C . CYS B 1 158 ? -6.566 13.664 -6.105 1 97.44 158 CYS B C 1
ATOM 3249 O O . CYS B 1 158 ? -7.18 14.727 -6.039 1 97.44 158 CYS B O 1
ATOM 3251 N N . VAL B 1 159 ? -6.914 12.555 -5.48 1 96.25 159 VAL B N 1
ATOM 3252 C CA . VAL B 1 159 ? -7.895 12.609 -4.398 1 96.25 159 VAL B CA 1
ATOM 3253 C C . VAL B 1 159 ? -7.355 13.469 -3.258 1 96.25 159 VAL B C 1
ATOM 3255 O O . VAL B 1 159 ? -6.148 13.727 -3.178 1 96.25 159 VAL B O 1
ATOM 3258 N N . SER B 1 160 ? -8.273 13.867 -2.414 1 95.44 160 SER B N 1
ATOM 3259 C CA . SER B 1 160 ? -7.863 14.711 -1.293 1 95.44 160 SER B CA 1
ATOM 3260 C C . SER B 1 160 ? -7.148 13.891 -0.222 1 95.44 160 SER B C 1
ATOM 3262 O O . SER B 1 160 ? -7.617 12.812 0.156 1 95.44 160 SER B O 1
ATOM 3264 N N . PRO B 1 161 ? -6.055 14.414 0.313 1 96.06 161 PRO B N 1
ATOM 3265 C CA . PRO B 1 161 ? -5.387 13.742 1.426 1 96.06 161 PRO B CA 1
ATOM 3266 C C . PRO B 1 161 ? -6.207 13.766 2.713 1 96.06 161 PRO B C 1
ATOM 3268 O O . PRO B 1 161 ? -5.879 13.07 3.676 1 96.06 161 PRO B O 1
ATOM 3271 N N . PHE B 1 162 ? -7.293 14.492 2.703 1 95.69 162 PHE B N 1
ATOM 3272 C CA . PHE B 1 162 ? -8.078 14.641 3.924 1 95.69 162 PHE B CA 1
ATOM 3273 C C . PHE B 1 162 ? -9.406 13.914 3.803 1 95.69 162 PHE B C 1
ATOM 3275 O O . PHE B 1 162 ? -10.281 14.055 4.66 1 95.69 162 PHE B O 1
ATOM 3282 N N . GLN B 1 163 ? -9.484 13.148 2.764 1 94.5 163 GLN B N 1
ATOM 3283 C CA . GLN B 1 163 ? -10.586 12.195 2.756 1 94.5 163 GLN B CA 1
ATOM 3284 C C . GLN B 1 163 ? -10.422 11.156 3.859 1 94.5 163 GLN B C 1
ATOM 3286 O O . GLN B 1 163 ? -9.297 10.805 4.234 1 94.5 163 GLN B O 1
ATOM 3291 N N . ARG B 1 164 ? -11.57 10.703 4.336 1 91.5 164 ARG B N 1
ATOM 3292 C CA . ARG B 1 164 ? -11.602 9.812 5.492 1 91.5 164 ARG B CA 1
ATOM 3293 C C . ARG B 1 164 ? -10.648 8.641 5.301 1 91.5 164 ARG B C 1
ATOM 3295 O O . ARG B 1 164 ? -9.891 8.289 6.211 1 91.5 164 ARG B O 1
ATOM 3302 N N . ARG B 1 165 ? -10.68 8.039 4.137 1 92.56 165 ARG B N 1
ATOM 3303 C CA . ARG B 1 165 ? -9.875 6.848 3.893 1 92.56 165 ARG B CA 1
ATOM 3304 C C . ARG B 1 165 ? -8.391 7.203 3.811 1 92.56 165 ARG B C 1
ATOM 3306 O O . ARG B 1 165 ? -7.535 6.402 4.199 1 92.56 165 ARG B O 1
ATOM 3313 N N . SER B 1 166 ? -8.07 8.383 3.256 1 95.56 166 SER B N 1
ATOM 3314 C CA . SER B 1 166 ? -6.684 8.844 3.242 1 95.56 166 SER B CA 1
ATOM 3315 C C . SER B 1 166 ? -6.176 9.109 4.656 1 95.56 166 SER B C 1
ATOM 3317 O O . SER B 1 166 ? -5.066 8.695 5.008 1 95.56 166 SER B O 1
ATOM 3319 N N . VAL B 1 167 ? -7.02 9.75 5.414 1 95.38 167 VAL B N 1
ATOM 3320 C CA . VAL B 1 167 ? -6.672 10.055 6.797 1 95.38 167 VAL B CA 1
ATOM 3321 C C . VAL B 1 167 ? -6.434 8.758 7.57 1 95.38 167 VAL B C 1
ATOM 3323 O O . VAL B 1 167 ? -5.422 8.617 8.258 1 95.38 167 VAL B O 1
ATOM 3326 N N . SER B 1 168 ? -7.305 7.848 7.398 1 92.12 168 SER B N 1
ATOM 3327 C CA . SER B 1 168 ? -7.18 6.555 8.07 1 92.12 168 SER B CA 1
ATOM 3328 C C . SER B 1 168 ? -5.945 5.801 7.59 1 92.12 168 SER B C 1
ATOM 3330 O O . SER B 1 168 ? -5.191 5.258 8.398 1 92.12 168 SER B O 1
ATOM 3332 N N . GLY B 1 169 ? -5.734 5.816 6.273 1 92.44 169 GLY B N 1
ATOM 3333 C CA . GLY B 1 169 ? -4.613 5.105 5.68 1 92.44 169 GLY B CA 1
ATOM 3334 C C . GLY B 1 169 ? -3.268 5.688 6.066 1 92.44 169 GLY B C 1
ATOM 3335 O O . GLY B 1 169 ? -2.26 4.977 6.09 1 92.44 169 GLY B O 1
ATOM 3336 N N . SER B 1 170 ? -3.236 6.953 6.383 1 95 170 SER B N 1
ATOM 3337 C CA . SER B 1 170 ? -2.01 7.605 6.824 1 95 170 SER B CA 1
ATOM 3338 C C . SER B 1 170 ? -1.697 7.277 8.281 1 95 170 SER B C 1
ATOM 3340 O O . SER B 1 170 ? -0.613 7.594 8.773 1 95 170 SER B O 1
ATOM 3342 N N . MET B 1 171 ? -2.707 6.684 8.945 1 92.56 171 MET B N 1
ATOM 3343 C CA . MET B 1 171 ? -2.627 6.398 10.375 1 92.56 171 MET B CA 1
ATOM 3344 C C . MET B 1 171 ? -2.35 7.668 11.172 1 92.56 171 MET B C 1
ATOM 3346 O O . MET B 1 171 ? -1.622 7.637 12.164 1 92.56 171 MET B O 1
ATOM 3350 N N . GLY B 1 172 ? -2.787 8.781 10.641 1 92.56 172 GLY B N 1
ATOM 3351 C CA . GLY B 1 172 ? -2.688 10.055 11.344 1 92.56 172 GLY B CA 1
ATOM 3352 C C . GLY B 1 172 ? -1.406 10.805 11.031 1 92.56 172 GLY B C 1
ATOM 3353 O O . GLY B 1 172 ? -1.206 11.922 11.508 1 92.56 172 GLY B O 1
ATOM 3354 N N . SER B 1 173 ? -0.537 10.219 10.188 1 94.06 173 SER B N 1
ATOM 3355 C CA . SER B 1 173 ? 0.695 10.914 9.82 1 94.06 173 SER B CA 1
ATOM 3356 C C . SER B 1 173 ? 0.402 12.172 9.023 1 94.06 173 SER B C 1
ATOM 3358 O O . SER B 1 173 ? 1.254 13.062 8.914 1 94.06 173 SER B O 1
ATOM 3360 N N . ILE B 1 174 ? -0.781 12.266 8.477 1 94.56 174 ILE B N 1
ATOM 3361 C CA . ILE B 1 174 ? -1.228 13.422 7.715 1 94.56 174 ILE B CA 1
ATOM 3362 C C . ILE B 1 174 ? -1.203 14.664 8.594 1 94.56 174 ILE B C 1
ATOM 3364 O O . ILE B 1 174 ? -1.128 15.789 8.094 1 94.56 174 ILE B O 1
ATOM 3368 N N . PHE B 1 175 ? -1.201 14.469 9.93 1 94.5 175 PHE B N 1
ATOM 3369 C CA . PHE B 1 175 ? -1.237 15.594 10.859 1 94.5 175 PHE B CA 1
ATOM 3370 C C . PHE B 1 175 ? 0.173 16.047 11.211 1 94.5 175 PHE B C 1
ATOM 3372 O O . PHE B 1 175 ? 0.353 17.078 11.867 1 94.5 175 PHE B O 1
ATOM 3379 N N . GLU B 1 176 ? 1.223 15.367 10.727 1 90.75 176 GLU B N 1
ATOM 3380 C CA . GLU B 1 176 ? 2.584 15.586 11.211 1 90.75 176 GLU B CA 1
ATOM 3381 C C . GLU B 1 176 ? 3.424 16.328 10.18 1 90.75 176 GLU B C 1
ATOM 3383 O O . GLU B 1 176 ? 4.422 16.969 10.523 1 90.75 176 GLU B O 1
ATOM 3388 N N . MET B 1 177 ? 3.062 16.25 8.953 1 90.44 177 MET B N 1
ATOM 3389 C CA . MET B 1 177 ? 3.879 16.906 7.934 1 90.44 177 MET B CA 1
ATOM 3390 C C . MET B 1 177 ? 3.035 17.844 7.078 1 90.44 177 MET B C 1
ATOM 3392 O O . MET B 1 177 ? 1.834 17.625 6.914 1 90.44 177 MET B O 1
ATOM 3396 N N . PRO B 1 178 ? 3.68 18.859 6.504 1 95.62 178 PRO B N 1
ATOM 3397 C CA . PRO B 1 178 ? 2.947 19.766 5.613 1 95.62 178 PRO B CA 1
ATOM 3398 C C . PRO B 1 178 ? 2.518 19.094 4.312 1 95.62 178 PRO B C 1
ATOM 3400 O O . PRO B 1 178 ? 3.293 18.328 3.717 1 95.62 178 PRO B O 1
ATOM 3403 N N . ILE B 1 179 ? 1.311 19.328 3.973 1 97.06 179 ILE B N 1
ATOM 3404 C CA . ILE B 1 179 ? 0.767 18.875 2.693 1 97.06 179 ILE B CA 1
ATOM 3405 C C . ILE B 1 179 ? 0.431 20.094 1.827 1 97.06 179 ILE B C 1
ATOM 3407 O O . ILE B 1 179 ? -0.351 20.953 2.234 1 97.06 179 ILE B O 1
ATOM 3411 N N . VAL B 1 180 ? 1.013 20.141 0.689 1 97.44 180 VAL B N 1
ATOM 3412 C CA . VAL B 1 180 ? 0.743 21.219 -0.261 1 97.44 180 VAL B CA 1
ATOM 3413 C C . VAL B 1 180 ? -0.187 20.719 -1.362 1 97.44 180 VAL B C 1
ATOM 3415 O O . VAL B 1 180 ? 0.154 19.781 -2.092 1 97.44 180 VAL B O 1
ATOM 3418 N N . ARG B 1 181 ? -1.278 21.312 -1.468 1 96.12 181 ARG B N 1
ATOM 3419 C CA . ARG B 1 181 ? -2.17 21.016 -2.586 1 96.12 181 ARG B CA 1
ATOM 3420 C C . ARG B 1 181 ? -1.855 21.906 -3.783 1 96.12 181 ARG B C 1
ATOM 3422 O O . ARG B 1 181 ? -2.064 23.125 -3.732 1 96.12 181 ARG B O 1
ATOM 3429 N N . SER B 1 182 ? -1.434 21.281 -4.785 1 97.56 182 SER B N 1
ATOM 3430 C CA . SER B 1 182 ? -1.036 22.047 -5.961 1 97.56 182 SER B CA 1
ATOM 3431 C C . SER B 1 182 ? -2.199 22.219 -6.934 1 97.56 182 SER B C 1
ATOM 3433 O O . SER B 1 182 ? -2.887 21.25 -7.258 1 97.56 182 SER B O 1
ATOM 3435 N N . GLU B 1 183 ? -2.404 23.438 -7.406 1 95.94 183 GLU B N 1
ATOM 3436 C CA . GLU B 1 183 ? -3.406 23.703 -8.43 1 95.94 183 GLU B CA 1
ATOM 3437 C C . GLU B 1 183 ? -2.846 23.438 -9.828 1 95.94 183 GLU B C 1
ATOM 3439 O O . GLU B 1 183 ? -3.602 23.312 -10.797 1 95.94 183 GLU B O 1
ATOM 3444 N N . ASN B 1 184 ? -1.605 23.469 -9.883 1 97.94 184 ASN B N 1
ATOM 3445 C CA . ASN B 1 184 ? -0.861 23.203 -11.109 1 97.94 184 ASN B CA 1
ATOM 3446 C C . ASN B 1 184 ? 0.489 22.547 -10.812 1 97.94 184 ASN B C 1
ATOM 3448 O O . ASN B 1 184 ? 1.479 23.25 -10.578 1 97.94 184 ASN B O 1
ATOM 3452 N N . LEU B 1 185 ? 0.521 21.25 -10.969 1 98.62 185 LEU B N 1
ATOM 3453 C CA . LEU B 1 185 ? 1.701 20.5 -10.57 1 98.62 185 LEU B CA 1
ATOM 3454 C C . LEU B 1 185 ? 2.912 20.891 -11.406 1 98.62 185 LEU B C 1
ATOM 3456 O O . LEU B 1 185 ? 4.027 20.984 -10.891 1 98.62 185 LEU B O 1
ATOM 3460 N N . LEU B 1 186 ? 2.705 21.172 -12.68 1 98.62 186 LEU B N 1
ATOM 3461 C CA . LEU B 1 186 ? 3.797 21.562 -13.57 1 98.62 186 LEU B CA 1
ATOM 3462 C C . LEU B 1 186 ? 4.449 22.859 -13.086 1 98.62 186 LEU B C 1
ATOM 3464 O O . LEU B 1 186 ? 5.68 22.953 -13.039 1 98.62 186 LEU B O 1
ATOM 3468 N N . ALA B 1 187 ? 3.617 23.781 -12.75 1 98.25 187 ALA B N 1
ATOM 3469 C CA . ALA B 1 187 ? 4.121 25.047 -12.227 1 98.25 187 ALA B CA 1
ATOM 3470 C C . ALA B 1 187 ? 4.859 24.844 -10.906 1 98.25 187 ALA B C 1
ATOM 3472 O O . ALA B 1 187 ? 5.871 25.5 -10.648 1 98.25 187 ALA B O 1
ATOM 3473 N N . THR B 1 188 ? 4.352 23.984 -10.086 1 98.56 188 THR B N 1
ATOM 3474 C CA . THR B 1 188 ? 4.969 23.688 -8.797 1 98.56 188 THR B CA 1
ATOM 3475 C C . THR B 1 188 ? 6.344 23.047 -8.984 1 98.56 188 THR B C 1
ATOM 3477 O O . THR B 1 188 ? 7.293 23.406 -8.289 1 98.56 188 THR B O 1
ATOM 3480 N N . ILE B 1 189 ? 6.426 22.109 -9.922 1 98.69 189 ILE B N 1
ATOM 3481 C CA . ILE B 1 189 ? 7.699 21.469 -10.227 1 98.69 189 ILE B CA 1
ATOM 3482 C C . ILE B 1 189 ? 8.703 22.516 -10.703 1 98.69 189 ILE B C 1
ATOM 3484 O O . ILE B 1 189 ? 9.859 22.516 -10.266 1 98.69 189 ILE B O 1
ATOM 3488 N N . SER B 1 190 ? 8.227 23.391 -11.57 1 98 190 SER B N 1
ATOM 3489 C CA . SER B 1 190 ? 9.086 24.469 -12.055 1 98 190 SER B CA 1
ATOM 3490 C C . SER B 1 190 ? 9.594 25.328 -10.898 1 98 190 SER B C 1
ATOM 3492 O O . SER B 1 190 ? 10.766 25.719 -10.883 1 98 190 SER B O 1
ATOM 3494 N N . ARG B 1 191 ? 8.75 25.625 -10 1 97.44 191 ARG B N 1
ATOM 3495 C CA . ARG B 1 191 ? 9.109 26.422 -8.828 1 97.44 191 ARG B CA 1
ATOM 3496 C C . ARG B 1 191 ? 10.164 25.703 -7.988 1 97.44 191 ARG B C 1
ATOM 3498 O O . ARG B 1 191 ? 11.117 26.328 -7.516 1 97.44 191 ARG B O 1
ATOM 3505 N N . LEU B 1 192 ? 10 24.406 -7.738 1 98.44 192 LEU B N 1
ATOM 3506 C CA . LEU B 1 192 ? 10.977 23.625 -7 1 98.44 192 LEU B CA 1
ATOM 3507 C C . LEU B 1 192 ? 12.344 23.688 -7.66 1 98.44 192 LEU B C 1
ATOM 3509 O O . LEU B 1 192 ? 13.352 23.938 -6.988 1 98.44 192 LEU B O 1
ATOM 3513 N N . ARG B 1 193 ? 12.32 23.516 -8.945 1 98 193 ARG B N 1
ATOM 3514 C CA . ARG B 1 193 ? 13.57 23.516 -9.703 1 98 193 ARG B CA 1
ATOM 3515 C C . ARG B 1 193 ? 14.25 24.875 -9.633 1 98 193 ARG B C 1
ATOM 3517 O O . ARG B 1 193 ? 15.477 24.953 -9.531 1 98 193 ARG B O 1
ATOM 3524 N N . ALA B 1 194 ? 13.43 25.891 -9.688 1 96.56 194 ALA B N 1
ATOM 3525 C CA . ALA B 1 194 ? 13.961 27.25 -9.578 1 96.56 194 ALA B CA 1
ATOM 3526 C C . ALA B 1 194 ? 14.625 27.469 -8.227 1 96.56 194 ALA B C 1
ATOM 3528 O O . ALA B 1 194 ? 15.5 28.328 -8.094 1 96.56 194 ALA B O 1
ATOM 3529 N N . HIS B 1 195 ? 14.273 26.703 -7.234 1 96.69 195 HIS B N 1
ATOM 3530 C CA . HIS B 1 195 ? 14.852 26.812 -5.898 1 96.69 195 HIS B CA 1
ATOM 3531 C C . HIS B 1 195 ? 15.961 25.797 -5.699 1 96.69 195 HIS B C 1
ATOM 3533 O O . HIS B 1 195 ? 16.375 25.531 -4.566 1 96.69 195 HIS B O 1
ATOM 3539 N N . GLY B 1 196 ? 16.375 25.094 -6.73 1 96.81 196 GLY B N 1
ATOM 3540 C CA . GLY B 1 196 ? 17.531 24.219 -6.691 1 96.81 196 GLY B CA 1
ATOM 3541 C C . GLY B 1 196 ? 17.188 22.781 -6.312 1 96.81 196 GLY B C 1
ATOM 3542 O O . GLY B 1 196 ? 18.078 21.984 -6.004 1 96.81 196 GLY B O 1
ATOM 3543 N N . VAL B 1 197 ? 15.906 22.469 -6.312 1 98.56 197 VAL B N 1
ATOM 3544 C CA . VAL B 1 197 ? 15.492 21.094 -5.996 1 98.56 197 VAL B CA 1
ATOM 3545 C C . VAL B 1 197 ? 15.5 20.25 -7.266 1 98.56 197 VAL B C 1
ATOM 3547 O O . VAL B 1 197 ? 14.867 20.609 -8.266 1 98.56 197 VAL B O 1
ATOM 3550 N N . ARG B 1 198 ? 16.281 19.172 -7.211 1 98.75 198 ARG B N 1
ATOM 3551 C CA . ARG B 1 198 ? 16.266 18.234 -8.328 1 98.75 198 ARG B CA 1
ATOM 3552 C C . ARG B 1 198 ? 15 17.391 -8.305 1 98.75 198 ARG B C 1
ATOM 3554 O O . ARG B 1 198 ? 14.758 16.656 -7.34 1 98.75 198 ARG B O 1
ATOM 3561 N N . CYS B 1 199 ? 14.156 17.516 -9.352 1 98.88 199 CYS B N 1
ATOM 3562 C CA . CYS B 1 199 ? 12.922 16.75 -9.445 1 98.88 199 CYS B CA 1
ATOM 3563 C C . CYS B 1 199 ? 13.117 15.484 -10.273 1 98.88 199 CYS B C 1
ATOM 3565 O O . CYS B 1 199 ? 13.586 15.555 -11.414 1 98.88 199 CYS B O 1
ATOM 3567 N N . LEU B 1 200 ? 12.789 14.391 -9.703 1 98.88 200 LEU B N 1
ATOM 3568 C CA . LEU B 1 200 ? 12.992 13.094 -10.328 1 98.88 200 LEU B CA 1
ATOM 3569 C C . LEU B 1 200 ? 11.664 12.438 -10.672 1 98.88 200 LEU B C 1
ATOM 3571 O O . LEU B 1 200 ? 10.844 12.18 -9.789 1 98.88 200 LEU B O 1
ATOM 3575 N N . ALA B 1 201 ? 11.438 12.195 -11.961 1 98.69 201 ALA B N 1
ATOM 3576 C CA . ALA B 1 201 ? 10.273 11.43 -12.398 1 98.69 201 ALA B CA 1
ATOM 3577 C C . ALA B 1 201 ? 10.461 9.938 -12.133 1 98.69 201 ALA B C 1
ATOM 3579 O O . ALA B 1 201 ? 11.43 9.336 -12.594 1 98.69 201 ALA B O 1
ATOM 3580 N N . THR B 1 202 ? 9.531 9.391 -11.367 1 97.62 202 THR B N 1
ATOM 3581 C CA . THR B 1 202 ? 9.594 7.957 -11.094 1 97.62 202 THR B CA 1
ATOM 3582 C C . THR B 1 202 ? 8.805 7.172 -12.141 1 97.62 202 THR B C 1
ATOM 3584 O O . THR B 1 202 ? 7.578 7.125 -12.094 1 97.62 202 THR B O 1
ATOM 3587 N N . ASP B 1 203 ? 9.484 6.602 -13.031 1 93.31 203 ASP B N 1
ATOM 3588 C CA . ASP B 1 203 ? 8.828 5.945 -14.156 1 93.31 203 ASP B CA 1
ATOM 3589 C C . ASP B 1 203 ? 9.719 4.855 -14.75 1 93.31 203 ASP B C 1
ATOM 3591 O O . ASP B 1 203 ? 10.938 4.875 -14.562 1 93.31 203 ASP B O 1
ATOM 3595 N N . LEU B 1 204 ? 8.984 3.932 -15.344 1 88.81 204 LEU B N 1
ATOM 3596 C CA . LEU B 1 204 ? 9.703 2.922 -16.109 1 88.81 204 LEU B CA 1
ATOM 3597 C C . LEU B 1 204 ? 9.945 3.4 -17.547 1 88.81 204 LEU B C 1
ATOM 3599 O O . LEU B 1 204 ? 9.008 3.77 -18.25 1 88.81 204 LEU B O 1
ATOM 3603 N N . SER B 1 205 ? 11.172 3.494 -17.906 1 88.19 205 SER B N 1
ATOM 3604 C CA . SER B 1 205 ? 11.562 3.984 -19.219 1 88.19 205 SER B CA 1
ATOM 3605 C C . SER B 1 205 ? 12.953 3.486 -19.609 1 88.19 205 SER B C 1
ATOM 3607 O O . SER B 1 205 ? 13.797 3.252 -18.75 1 88.19 205 SER B O 1
ATOM 3609 N N . PRO B 1 206 ? 13.109 3.314 -20.844 1 88.81 206 PRO B N 1
ATOM 3610 C CA . PRO B 1 206 ? 14.461 2.967 -21.297 1 88.81 206 PRO B CA 1
ATOM 3611 C C . PRO B 1 206 ? 15.492 4.023 -20.922 1 88.81 206 PRO B C 1
ATOM 3613 O O . PRO B 1 206 ? 16.672 3.709 -20.766 1 88.81 206 PRO B O 1
ATOM 3616 N N . ASP B 1 207 ? 15.055 5.246 -20.703 1 92.12 207 ASP B N 1
ATOM 3617 C CA . ASP B 1 207 ? 15.953 6.352 -20.406 1 92.12 207 ASP B CA 1
ATOM 3618 C C . ASP B 1 207 ? 16.094 6.551 -18.906 1 92.12 207 ASP B C 1
ATOM 3620 O O . ASP B 1 207 ? 16.797 7.453 -18.453 1 92.12 207 ASP B O 1
ATOM 3624 N N . ALA B 1 208 ? 15.5 5.707 -18.188 1 95.62 208 ALA B N 1
ATOM 3625 C CA . ALA B 1 208 ? 15.5 5.891 -16.734 1 95.62 208 ALA B CA 1
ATOM 3626 C C . ALA B 1 208 ? 16.828 5.43 -16.125 1 95.62 208 ALA B C 1
ATOM 3628 O O . ALA B 1 208 ? 17.406 4.438 -16.578 1 95.62 208 ALA B O 1
ATOM 3629 N N . LYS B 1 209 ? 17.281 6.18 -15.148 1 97.56 209 LYS B N 1
ATOM 3630 C CA . LYS B 1 209 ? 18.391 5.727 -14.32 1 97.56 209 LYS B CA 1
ATOM 3631 C C . LYS B 1 209 ? 17.922 4.809 -13.203 1 97.56 209 LYS B C 1
ATOM 3633 O O . LYS B 1 209 ? 16.828 5.008 -12.656 1 97.56 209 LYS B O 1
ATOM 3638 N N . LYS B 1 210 ? 18.797 3.822 -12.898 1 96.31 210 LYS B N 1
ATOM 3639 C CA . LYS B 1 210 ? 18.5 2.979 -11.742 1 96.31 210 LYS B CA 1
ATOM 3640 C C . LYS B 1 210 ? 18.531 3.781 -10.445 1 96.31 210 LYS B C 1
ATOM 3642 O O . LYS B 1 210 ? 19.453 4.582 -10.242 1 96.31 210 LYS B O 1
ATOM 3647 N N . LEU B 1 211 ? 17.531 3.596 -9.625 1 97.88 211 LEU B N 1
ATOM 3648 C CA . LEU B 1 211 ? 17.391 4.328 -8.367 1 97.88 211 LEU B CA 1
ATOM 3649 C C . LEU B 1 211 ? 18.672 4.254 -7.547 1 97.88 211 LEU B C 1
ATOM 3651 O O . LEU B 1 211 ? 19.125 5.27 -7.02 1 97.88 211 LEU B O 1
ATOM 3655 N N . SER B 1 212 ? 19.266 3.082 -7.484 1 95.69 212 SER B N 1
ATOM 3656 C CA . SER B 1 212 ? 20.453 2.871 -6.664 1 95.69 212 SER B CA 1
ATOM 3657 C C . SER B 1 212 ? 21.656 3.617 -7.23 1 95.69 212 SER B C 1
ATOM 3659 O O . SER B 1 212 ? 22.672 3.793 -6.543 1 95.69 212 SER B O 1
ATOM 3661 N N . ALA B 1 213 ? 21.562 4.047 -8.438 1 96.75 213 ALA B N 1
ATOM 3662 C CA . ALA B 1 213 ? 22.703 4.688 -9.109 1 96.75 213 ALA B CA 1
ATOM 3663 C C . ALA B 1 213 ? 22.562 6.207 -9.078 1 96.75 213 ALA B C 1
ATOM 3665 O O . ALA B 1 213 ? 23.5 6.922 -9.453 1 96.75 213 ALA B O 1
ATOM 3666 N N . VAL B 1 214 ? 21.453 6.707 -8.633 1 98.06 214 VAL B N 1
ATOM 3667 C CA . VAL B 1 214 ? 21.188 8.148 -8.602 1 98.06 214 VAL B CA 1
ATOM 3668 C C . VAL B 1 214 ? 21.688 8.727 -7.277 1 98.06 214 VAL B C 1
ATOM 3670 O O . VAL B 1 214 ? 21.453 8.148 -6.215 1 98.06 214 VAL B O 1
ATOM 3673 N N . ASP B 1 215 ? 22.406 9.852 -7.363 1 98.38 215 ASP B N 1
ATOM 3674 C CA . ASP B 1 215 ? 22.828 10.547 -6.152 1 98.38 215 ASP B CA 1
ATOM 3675 C C . ASP B 1 215 ? 21.656 11.273 -5.5 1 98.38 215 ASP B C 1
ATOM 3677 O O . ASP B 1 215 ? 21.141 12.25 -6.051 1 98.38 215 ASP B O 1
ATOM 3681 N N . LEU B 1 216 ? 21.328 10.867 -4.316 1 98.5 216 LEU B N 1
ATOM 3682 C CA . LEU B 1 216 ? 20.141 11.406 -3.646 1 98.5 216 LEU B CA 1
ATOM 3683 C C . LEU B 1 216 ? 20.547 12.203 -2.406 1 98.5 216 LEU B C 1
ATOM 3685 O O . LEU B 1 216 ? 19.719 12.469 -1.537 1 98.5 216 LEU B O 1
ATOM 3689 N N . CYS B 1 217 ? 21.734 12.594 -2.285 1 98.19 217 CYS B N 1
ATOM 3690 C CA . CYS B 1 217 ? 22.266 13.25 -1.092 1 98.19 217 CYS B CA 1
ATOM 3691 C C . CYS B 1 217 ? 21.906 14.734 -1.09 1 98.19 217 CYS B C 1
ATOM 3693 O O . CYS B 1 217 ? 21.969 15.391 -0.049 1 98.19 217 CYS B O 1
ATOM 3695 N N . GLY B 1 218 ? 21.609 15.328 -2.266 1 98.19 218 GLY B N 1
ATOM 3696 C CA . GLY B 1 218 ? 21.188 16.719 -2.361 1 98.19 218 GLY B CA 1
ATOM 3697 C C . GLY B 1 218 ? 19.688 16.906 -2.242 1 98.19 218 GLY B C 1
ATOM 3698 O O . GLY B 1 218 ? 18.984 16.016 -1.79 1 98.19 218 GLY B O 1
ATOM 3699 N N . ASP B 1 219 ? 19.203 18.172 -2.58 1 98.69 219 ASP B N 1
ATOM 3700 C CA . ASP B 1 2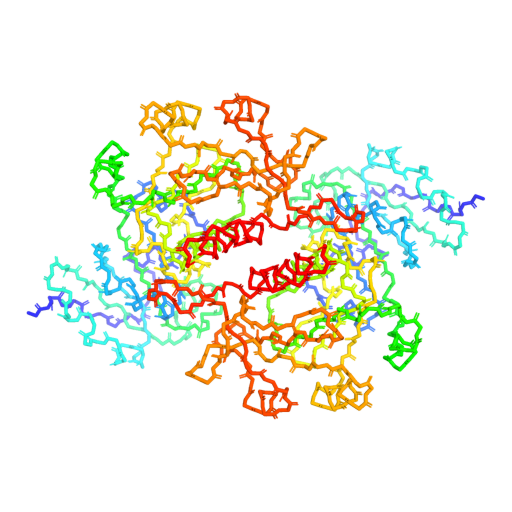19 ? 17.766 18.469 -2.576 1 98.69 219 ASP B CA 1
ATOM 3701 C C . ASP B 1 219 ? 17.047 17.688 -3.676 1 98.69 219 ASP B C 1
ATOM 3703 O O . ASP B 1 219 ? 17.344 17.859 -4.859 1 98.69 219 ASP B O 1
ATOM 3707 N N . VAL B 1 220 ? 16.094 16.875 -3.277 1 98.75 220 VAL B N 1
ATOM 3708 C CA . VAL B 1 220 ? 15.43 16.062 -4.285 1 98.75 220 VAL B CA 1
ATOM 3709 C C . VAL B 1 220 ? 13.922 16.062 -4.039 1 98.75 220 VAL B C 1
ATOM 3711 O O . VAL B 1 220 ? 13.477 16.172 -2.896 1 98.75 220 VAL B O 1
ATOM 3714 N N . CYS B 1 221 ? 13.18 16.031 -5.086 1 98.88 221 CYS B N 1
ATOM 3715 C CA . CYS B 1 221 ? 11.75 15.766 -5.098 1 98.88 221 CYS B CA 1
ATOM 3716 C C . CYS B 1 221 ? 11.414 14.562 -5.973 1 98.88 221 CYS B C 1
ATOM 3718 O O . CYS B 1 221 ? 11.719 14.562 -7.168 1 98.88 221 CYS B O 1
ATOM 3720 N N . PHE B 1 222 ? 10.922 13.578 -5.352 1 98.94 222 PHE B N 1
ATOM 3721 C CA . PHE B 1 222 ? 10.422 12.453 -6.137 1 98.94 222 PHE B CA 1
ATOM 3722 C C . PHE B 1 222 ? 9 12.719 -6.621 1 98.94 222 PHE B C 1
ATOM 3724 O O . PHE B 1 222 ? 8.125 13.062 -5.832 1 98.94 222 PHE B O 1
ATOM 3731 N N . VAL B 1 223 ? 8.727 12.523 -7.902 1 98.94 223 VAL B N 1
ATOM 3732 C CA . VAL B 1 223 ? 7.391 12.719 -8.461 1 98.94 223 VAL B CA 1
ATOM 3733 C C . VAL B 1 223 ? 6.789 11.375 -8.859 1 98.94 223 VAL B C 1
ATOM 3735 O O . VAL B 1 223 ? 7.332 10.68 -9.719 1 98.94 223 VAL B O 1
ATOM 3738 N N . PHE B 1 224 ? 5.688 11.039 -8.227 1 98.69 224 PHE B N 1
ATOM 3739 C CA . PHE B 1 224 ? 5.035 9.758 -8.461 1 98.69 224 PHE B CA 1
ATOM 3740 C C . PHE B 1 224 ? 3.766 9.945 -9.281 1 98.69 224 PHE B C 1
ATOM 3742 O O . PHE B 1 224 ? 3.043 10.922 -9.109 1 98.69 224 PHE B O 1
ATOM 3749 N N . GLY B 1 225 ? 3.492 8.977 -10.102 1 97.44 225 GLY B N 1
ATOM 3750 C CA . GLY B 1 225 ? 2.367 9.086 -11.016 1 97.44 225 GLY B CA 1
ATOM 3751 C C . GLY B 1 225 ? 1.203 8.195 -10.633 1 97.44 225 GLY B C 1
ATOM 3752 O O . GLY B 1 225 ? 1.252 7.5 -9.617 1 97.44 225 GLY B O 1
ATOM 3753 N N . ALA B 1 226 ? 0.174 8.258 -11.492 1 94.75 226 ALA B N 1
ATOM 3754 C CA . ALA B 1 226 ? -1.1 7.574 -11.289 1 94.75 226 ALA B CA 1
ATOM 3755 C C . ALA B 1 226 ? -0.929 6.062 -11.383 1 94.75 226 ALA B C 1
ATOM 3757 O O . ALA B 1 226 ? -0.018 5.574 -12.062 1 94.75 226 ALA B O 1
ATOM 3758 N N . GLU B 1 227 ? -1.894 5.359 -10.688 1 86.69 227 GLU B N 1
ATOM 3759 C CA . GLU B 1 227 ? -1.991 3.912 -10.859 1 86.69 227 GLU B CA 1
ATOM 3760 C C . GLU B 1 227 ? -2.367 3.549 -12.289 1 86.69 227 GLU B C 1
ATOM 3762 O O . GLU B 1 227 ? -3.355 4.055 -12.828 1 86.69 227 GLU B O 1
ATOM 3767 N N . GLY B 1 228 ? -1.604 2.785 -12.969 1 84.75 228 GLY B N 1
ATOM 3768 C CA . GLY B 1 228 ? -1.86 2.418 -14.352 1 84.75 228 GLY B CA 1
ATOM 3769 C C . GLY B 1 228 ? -1.065 3.242 -15.344 1 84.75 228 GLY B C 1
ATOM 3770 O O . GLY B 1 228 ? 0.02 2.838 -15.766 1 84.75 228 GLY B O 1
ATOM 3771 N N . PRO B 1 229 ? -1.546 4.488 -15.539 1 87.88 229 PRO B N 1
ATOM 3772 C CA . PRO B 1 229 ? -0.926 5.297 -16.594 1 87.88 229 PRO B CA 1
ATOM 3773 C C . PRO B 1 229 ? 0.424 5.875 -16.172 1 87.88 229 PRO B C 1
ATOM 3775 O O . PRO B 1 229 ? 1.23 6.25 -17.031 1 87.88 229 PRO B O 1
ATOM 3778 N N . GLY B 1 230 ? 0.656 5.949 -14.898 1 93.81 230 GLY B N 1
ATOM 3779 C CA . GLY B 1 230 ? 1.881 6.582 -14.438 1 93.81 230 GLY B CA 1
ATOM 3780 C C . GLY B 1 230 ? 1.873 8.086 -14.594 1 93.81 230 GLY B C 1
ATOM 3781 O O . GLY B 1 230 ? 0.835 8.734 -14.422 1 93.81 230 GLY B O 1
ATOM 3782 N N . LEU B 1 231 ? 3.035 8.625 -14.773 1 97.38 231 LEU B N 1
ATOM 3783 C CA . LEU B 1 231 ? 3.178 10.07 -14.93 1 97.38 231 LEU B CA 1
ATOM 3784 C C . LEU B 1 231 ? 2.826 10.5 -16.344 1 97.38 231 LEU B C 1
ATOM 3786 O O . LEU B 1 231 ? 3.133 9.789 -17.312 1 97.38 231 LEU B O 1
ATOM 3790 N N . SER B 1 232 ? 2.234 11.656 -16.422 1 97.31 232 SER B N 1
ATOM 3791 C CA . SER B 1 232 ? 2.01 12.234 -17.75 1 97.31 232 SER B CA 1
ATOM 3792 C C . SER B 1 232 ? 3.326 12.633 -18.406 1 97.31 232 SER B C 1
ATOM 3794 O O . SER B 1 232 ? 4.305 12.922 -17.719 1 97.31 232 SER B O 1
ATOM 3796 N N . ASP B 1 233 ? 3.293 12.695 -19.703 1 96.94 233 ASP B N 1
ATOM 3797 C CA . ASP B 1 233 ? 4.473 13.109 -20.453 1 96.94 233 ASP B CA 1
ATOM 3798 C C . ASP B 1 233 ? 4.902 14.523 -20.062 1 96.94 233 ASP B C 1
ATOM 3800 O O . ASP B 1 233 ? 6.098 14.828 -20.016 1 96.94 233 ASP B O 1
ATOM 3804 N N . ALA B 1 234 ? 3.963 15.375 -19.859 1 98 234 ALA B N 1
ATOM 3805 C CA . ALA B 1 234 ? 4.242 16.75 -19.484 1 98 234 ALA B CA 1
ATOM 3806 C C . ALA B 1 234 ? 5.027 16.828 -18.172 1 98 234 ALA B C 1
ATOM 3808 O O . ALA B 1 234 ? 6 17.562 -18.062 1 98 234 ALA B O 1
ATOM 3809 N N . VAL B 1 235 ? 4.66 16.031 -17.219 1 98.44 235 VAL B N 1
ATOM 3810 C CA . VAL B 1 235 ? 5.32 16.031 -15.914 1 98.44 235 VAL B CA 1
ATOM 3811 C C . VAL B 1 235 ? 6.703 15.398 -16.031 1 98.44 235 VAL B C 1
ATOM 3813 O O . VAL B 1 235 ? 7.676 15.906 -15.469 1 98.44 235 VAL B O 1
ATOM 3816 N N . ILE B 1 236 ? 6.766 14.297 -16.781 1 98.19 236 ILE B N 1
ATOM 3817 C CA . ILE B 1 236 ? 8.055 13.648 -17 1 98.19 236 ILE B CA 1
ATOM 3818 C C . ILE B 1 236 ? 9.039 14.648 -17.609 1 98.19 236 ILE B C 1
ATOM 3820 O O . ILE B 1 236 ? 10.172 14.773 -17.156 1 98.19 236 ILE B O 1
ATOM 3824 N N . SER B 1 237 ? 8.555 15.398 -18.578 1 97.62 237 SER B N 1
ATOM 3825 C CA . SER B 1 237 ? 9.391 16.344 -19.312 1 97.62 237 SER B CA 1
ATOM 3826 C C . SER B 1 237 ? 9.812 17.5 -18.406 1 97.62 237 SER B C 1
ATOM 3828 O O . SER B 1 237 ? 10.867 18.109 -18.625 1 97.62 237 SER B O 1
ATOM 3830 N N . ALA B 1 238 ? 9.039 17.797 -17.438 1 98.25 238 ALA B N 1
ATOM 3831 C CA . ALA B 1 238 ? 9.32 18.922 -16.531 1 98.25 238 ALA B CA 1
ATOM 3832 C C . ALA B 1 238 ? 10.352 18.531 -15.484 1 98.25 238 ALA B C 1
ATOM 3834 O O . ALA B 1 238 ? 10.93 19.391 -14.82 1 98.25 238 ALA B O 1
ATOM 3835 N N . CYS B 1 239 ? 10.594 17.266 -15.273 1 98.5 239 CYS B N 1
ATOM 3836 C CA . CYS B 1 239 ? 11.523 16.781 -14.258 1 98.5 239 CYS B CA 1
ATOM 3837 C C . CYS B 1 239 ? 12.953 16.766 -14.789 1 98.5 239 CYS B C 1
ATOM 3839 O O . CYS B 1 239 ? 13.172 16.891 -16 1 98.5 239 CYS B O 1
ATOM 3841 N N . ASP B 1 240 ? 13.891 16.641 -13.898 1 98.44 240 ASP B N 1
ATOM 3842 C CA . ASP B 1 240 ? 15.305 16.703 -14.258 1 98.44 240 ASP B CA 1
ATOM 3843 C C . ASP B 1 240 ? 15.797 15.375 -14.812 1 98.44 240 ASP B C 1
ATOM 3845 O O . ASP B 1 240 ? 16.703 15.336 -15.648 1 98.44 240 ASP B O 1
ATOM 3849 N N . GLU B 1 241 ? 15.266 14.289 -14.289 1 97.56 241 GLU B N 1
ATOM 3850 C CA . GLU B 1 241 ? 15.664 12.945 -14.695 1 97.56 241 GLU B CA 1
ATOM 3851 C C . GLU B 1 241 ? 14.555 11.938 -14.422 1 97.56 241 GLU B C 1
ATOM 3853 O O . GLU B 1 241 ? 13.656 12.195 -13.617 1 97.56 241 GLU B O 1
ATOM 3858 N N . ILE B 1 242 ? 14.648 10.859 -15.211 1 98.25 242 ILE B N 1
ATOM 3859 C CA . ILE B 1 242 ? 13.758 9.727 -14.984 1 98.25 242 ILE B CA 1
ATOM 3860 C C . ILE B 1 242 ? 14.5 8.641 -14.203 1 98.25 242 ILE B C 1
ATOM 3862 O O . ILE B 1 242 ? 15.633 8.297 -14.531 1 98.25 242 ILE B O 1
ATOM 3866 N N . VAL B 1 243 ? 13.867 8.203 -13.109 1 98.25 243 VAL B N 1
ATOM 3867 C CA . VAL B 1 243 ? 14.492 7.219 -12.242 1 98.25 243 VAL B CA 1
ATOM 3868 C C . VAL B 1 243 ? 13.562 6.02 -12.062 1 98.25 243 VAL B C 1
ATOM 3870 O O . VAL B 1 243 ? 12.352 6.18 -11.891 1 98.25 243 VAL B O 1
ATOM 3873 N N . GLU B 1 244 ? 14.086 4.832 -12.133 1 96.44 244 GLU B N 1
ATOM 3874 C CA . GLU B 1 244 ? 13.281 3.627 -11.977 1 96.44 244 GLU B CA 1
ATOM 3875 C C . GLU B 1 244 ? 13.828 2.732 -10.875 1 96.44 244 GLU B C 1
ATOM 3877 O O . GLU B 1 244 ? 15.016 2.805 -10.539 1 96.44 244 GLU B O 1
ATOM 3882 N N . ILE B 1 245 ? 12.977 2.012 -10.242 1 96.31 245 ILE B N 1
ATOM 3883 C CA . ILE B 1 245 ? 13.367 0.945 -9.328 1 96.31 245 ILE B CA 1
ATOM 3884 C C . ILE B 1 245 ? 13.797 -0.285 -10.125 1 96.31 245 ILE B C 1
ATOM 3886 O O . ILE B 1 245 ? 13.031 -0.801 -10.945 1 96.31 2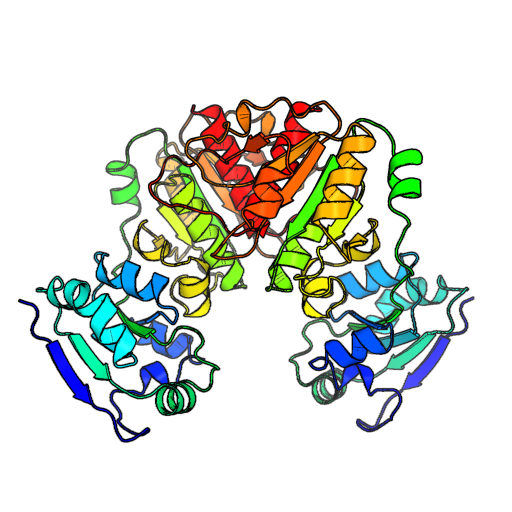45 ILE B O 1
ATOM 3890 N N . PRO B 1 246 ? 14.961 -0.658 -9.922 1 89.81 246 PRO B N 1
ATOM 3891 C CA . PRO B 1 246 ? 15.352 -1.885 -10.625 1 89.81 246 PRO B CA 1
ATOM 3892 C C . PRO B 1 246 ? 14.492 -3.086 -10.234 1 89.81 246 PRO B C 1
ATOM 3894 O O . PRO B 1 246 ? 14.359 -3.385 -9.039 1 89.81 246 PRO B O 1
ATOM 3897 N N . MET B 1 247 ? 13.898 -3.744 -11.148 1 88.94 247 MET B N 1
ATOM 3898 C CA . MET B 1 247 ? 13.102 -4.949 -10.945 1 88.94 247 MET B CA 1
ATOM 3899 C C . MET B 1 247 ? 13.586 -6.086 -11.836 1 88.94 247 MET B C 1
ATOM 3901 O O . MET B 1 247 ? 13.484 -6.004 -13.062 1 88.94 247 MET B O 1
ATOM 3905 N N . PRO B 1 248 ? 14.094 -7.035 -11.211 1 84.94 248 PRO B N 1
ATOM 3906 C CA . PRO B 1 248 ? 14.672 -8.133 -11.984 1 84.94 248 PRO B CA 1
ATOM 3907 C C . PRO B 1 248 ? 13.625 -8.93 -12.758 1 84.94 248 PRO B C 1
ATOM 3909 O O . PRO B 1 248 ? 13.969 -9.664 -13.688 1 84.94 248 PRO B O 1
ATOM 3912 N N . SER B 1 249 ? 12.438 -8.875 -12.367 1 79.56 249 SER B N 1
ATOM 3913 C CA . SER B 1 249 ? 11.391 -9.672 -13 1 79.56 249 SER B CA 1
ATOM 3914 C C . SER B 1 249 ? 10.734 -8.914 -14.148 1 79.56 249 SER B C 1
ATOM 3916 O O . SER B 1 249 ? 11.062 -7.75 -14.398 1 79.56 249 SER B O 1
ATOM 3918 N N . HIS B 1 250 ? 9.922 -9.672 -14.867 1 74.81 250 HIS B N 1
ATOM 3919 C CA . HIS B 1 250 ? 9.203 -9.109 -16 1 74.81 250 HIS B CA 1
ATOM 3920 C C . HIS B 1 250 ? 8.047 -8.234 -15.539 1 74.81 250 HIS B C 1
ATOM 3922 O O . HIS B 1 250 ? 7.414 -7.551 -16.344 1 74.81 250 HIS B O 1
ATOM 3928 N N . MET B 1 251 ? 7.902 -8.344 -14.32 1 70.06 251 MET B N 1
ATOM 3929 C CA . MET B 1 251 ? 6.801 -7.527 -13.82 1 70.06 251 MET B CA 1
ATOM 3930 C C . MET B 1 251 ? 7.16 -6.047 -13.875 1 70.06 251 MET B C 1
ATOM 3932 O O . MET B 1 251 ? 8.273 -5.66 -13.531 1 70.06 251 MET B O 1
ATOM 3936 N N . ASN B 1 252 ? 6.078 -5.297 -14.258 1 70.25 252 ASN B N 1
ATOM 3937 C CA . ASN B 1 252 ? 6.469 -3.982 -14.75 1 70.25 252 ASN B CA 1
ATOM 3938 C C . ASN B 1 252 ? 6.062 -2.879 -13.773 1 70.25 252 ASN B C 1
ATOM 3940 O O . ASN B 1 252 ? 6.133 -1.694 -14.109 1 70.25 252 ASN B O 1
ATOM 3944 N N . SER B 1 253 ? 5.598 -3.273 -12.633 1 85.75 253 SER B N 1
ATOM 3945 C CA . SER B 1 253 ? 5.375 -2.082 -11.82 1 85.75 253 SER B CA 1
ATOM 3946 C C . SER B 1 253 ? 4.973 -2.449 -10.398 1 85.75 253 SER B C 1
ATOM 3948 O O . SER B 1 253 ? 4.484 -3.553 -10.148 1 85.75 253 SER B O 1
ATOM 3950 N N . LEU B 1 254 ? 5.266 -1.608 -9.484 1 95.06 254 LEU B N 1
ATOM 3951 C CA . LEU B 1 254 ? 4.867 -1.722 -8.086 1 95.06 254 LEU B CA 1
ATOM 3952 C C . LEU B 1 254 ? 3.623 -0.886 -7.809 1 95.06 254 LEU B C 1
ATOM 3954 O O . LEU B 1 254 ? 3.242 -0.041 -8.625 1 95.06 254 LEU B O 1
ATOM 3958 N N . ASN B 1 255 ? 2.896 -1.279 -6.723 1 95.5 255 ASN B N 1
ATOM 3959 C CA . ASN B 1 255 ? 1.938 -0.341 -6.152 1 95.5 255 ASN B CA 1
ATOM 3960 C C . ASN B 1 255 ? 2.578 1.015 -5.871 1 95.5 255 ASN B C 1
ATOM 3962 O O . ASN B 1 255 ? 3.701 1.083 -5.367 1 95.5 255 ASN B O 1
ATOM 3966 N N . VAL B 1 256 ? 1.892 2.057 -6.16 1 97.5 256 VAL B N 1
ATOM 3967 C CA . VAL B 1 256 ? 2.498 3.383 -6.125 1 97.5 256 VAL B CA 1
ATOM 3968 C C . VAL B 1 256 ? 2.949 3.709 -4.703 1 97.5 256 VAL B C 1
ATOM 3970 O O . VAL B 1 256 ? 3.973 4.371 -4.508 1 97.5 256 VAL B O 1
ATOM 3973 N N . ALA B 1 257 ? 2.152 3.33 -3.686 1 98.06 257 ALA B N 1
ATOM 3974 C CA . ALA B 1 257 ? 2.561 3.568 -2.303 1 98.06 257 ALA B CA 1
ATOM 3975 C C . ALA B 1 257 ? 3.814 2.771 -1.957 1 98.06 257 ALA B C 1
ATOM 3977 O O . ALA B 1 257 ? 4.691 3.264 -1.244 1 98.06 257 ALA B O 1
ATOM 3978 N N . ALA B 1 258 ? 3.893 1.562 -2.455 1 97.94 258 ALA B N 1
ATOM 3979 C CA . ALA B 1 258 ? 5.09 0.743 -2.279 1 97.94 258 ALA B CA 1
ATOM 3980 C C . ALA B 1 258 ? 6.297 1.38 -2.961 1 97.94 258 ALA B C 1
ATOM 3982 O O . ALA B 1 258 ? 7.387 1.427 -2.391 1 97.94 258 ALA B O 1
ATOM 3983 N N . ALA B 1 259 ? 6.098 1.884 -4.18 1 98.12 259 ALA B N 1
ATOM 3984 C CA . ALA B 1 259 ? 7.168 2.547 -4.918 1 98.12 259 ALA B CA 1
ATOM 3985 C C . ALA B 1 259 ? 7.676 3.773 -4.164 1 98.12 259 ALA B C 1
ATOM 3987 O O . ALA B 1 259 ? 8.883 3.984 -4.047 1 98.12 259 ALA B O 1
ATOM 3988 N N . ALA B 1 260 ? 6.754 4.547 -3.664 1 98.62 260 ALA B N 1
ATOM 3989 C CA . ALA B 1 260 ? 7.121 5.746 -2.92 1 98.62 260 ALA B CA 1
ATOM 3990 C C . ALA B 1 260 ? 7.992 5.398 -1.716 1 98.62 260 ALA B C 1
ATOM 3992 O O . ALA B 1 260 ? 8.992 6.07 -1.45 1 98.62 260 ALA B O 1
ATOM 3993 N N . ALA B 1 261 ? 7.625 4.344 -1.003 1 98.44 261 ALA B N 1
ATOM 3994 C CA . ALA B 1 261 ? 8.391 3.92 0.167 1 98.44 261 ALA B CA 1
ATOM 3995 C C . ALA B 1 261 ? 9.812 3.529 -0.222 1 98.44 261 ALA B C 1
ATOM 3997 O O . ALA B 1 261 ? 10.773 3.865 0.481 1 98.44 261 ALA B O 1
ATOM 3998 N N . VAL B 1 262 ? 9.961 2.873 -1.349 1 98.56 262 VAL B N 1
ATOM 3999 C CA . VAL B 1 262 ? 11.266 2.422 -1.817 1 98.56 262 VAL B CA 1
ATOM 4000 C C . VAL B 1 262 ? 12.141 3.629 -2.15 1 98.56 262 VAL B C 1
ATOM 4002 O O . VAL B 1 262 ? 13.305 3.689 -1.747 1 98.56 262 VAL B O 1
ATOM 4005 N N . PHE B 1 263 ? 11.586 4.59 -2.873 1 98.75 263 PHE B N 1
ATOM 4006 C CA . PHE B 1 263 ? 12.328 5.785 -3.248 1 98.75 263 PHE B CA 1
ATOM 4007 C C . PHE B 1 263 ? 12.773 6.555 -2.012 1 98.75 263 PHE B C 1
ATOM 4009 O O . PHE B 1 263 ? 13.938 6.961 -1.91 1 98.75 263 PHE B O 1
ATOM 4016 N N . LEU B 1 264 ? 11.891 6.746 -1.089 1 98.44 264 LEU B N 1
ATOM 4017 C CA . LEU B 1 264 ? 12.188 7.492 0.128 1 98.44 264 LEU B CA 1
ATOM 4018 C C . LEU B 1 264 ? 13.219 6.754 0.979 1 98.44 264 LEU B C 1
ATOM 4020 O O . LEU B 1 264 ? 14.125 7.375 1.538 1 98.44 264 LEU B O 1
ATOM 4024 N N . TYR B 1 265 ? 13.094 5.43 1.048 1 98.38 265 TYR B N 1
ATOM 4025 C CA . TYR B 1 265 ? 14.062 4.613 1.775 1 98.38 265 TYR B CA 1
ATOM 4026 C C . TYR B 1 265 ? 15.461 4.797 1.211 1 98.38 265 TYR B C 1
ATOM 4028 O O . TYR B 1 265 ? 16.422 4.973 1.964 1 98.38 265 TYR B O 1
ATOM 4036 N N . GLU B 1 266 ? 15.523 4.734 -0.114 1 98.5 266 GLU B N 1
ATOM 4037 C CA . GLU B 1 266 ? 16.828 4.852 -0.749 1 98.5 266 GLU B CA 1
ATOM 4038 C C . GLU B 1 266 ? 17.469 6.203 -0.444 1 98.5 266 GLU B C 1
ATOM 4040 O O . GLU B 1 266 ? 18.688 6.281 -0.192 1 98.5 266 GLU B O 1
ATOM 4045 N N . ALA B 1 267 ? 16.672 7.262 -0.479 1 98.19 267 ALA B N 1
ATOM 4046 C CA . ALA B 1 267 ? 17.203 8.586 -0.149 1 98.19 267 ALA B CA 1
ATOM 4047 C C . ALA B 1 267 ? 17.75 8.617 1.274 1 98.19 267 ALA B C 1
ATOM 4049 O O . ALA B 1 267 ? 18.859 9.102 1.508 1 98.19 267 ALA B O 1
ATOM 4050 N N . VAL B 1 268 ? 16.984 8.031 2.213 1 96.88 268 VAL B N 1
ATOM 4051 C CA . VAL B 1 268 ? 17.391 8.031 3.613 1 96.88 268 VAL B CA 1
ATOM 4052 C C . VAL B 1 268 ? 18.656 7.184 3.783 1 96.88 268 VAL B C 1
ATOM 4054 O O . VAL B 1 268 ? 19.578 7.578 4.492 1 96.88 268 VAL B O 1
ATOM 4057 N N . ARG B 1 269 ? 18.672 6.07 3.131 1 96.94 269 ARG B N 1
ATOM 4058 C CA . ARG B 1 269 ? 19.828 5.176 3.207 1 96.94 269 ARG B CA 1
ATOM 4059 C C . ARG B 1 269 ? 21.094 5.883 2.752 1 96.94 269 ARG B C 1
ATOM 4061 O O . ARG B 1 269 ? 22.141 5.762 3.391 1 96.94 269 ARG B O 1
ATOM 4068 N N . GLN B 1 270 ? 21.016 6.664 1.653 1 97.56 270 GLN B N 1
ATOM 4069 C CA . GLN B 1 270 ? 22.188 7.344 1.097 1 97.56 270 GLN B CA 1
ATOM 4070 C C . GLN B 1 270 ? 22.609 8.516 1.976 1 97.56 270 GLN B C 1
ATOM 4072 O O . GLN B 1 270 ? 23.781 8.914 1.957 1 97.56 270 GLN B O 1
ATOM 4077 N N . ARG B 1 271 ? 21.703 9.039 2.748 1 95.75 271 ARG B N 1
ATOM 4078 C CA . ARG B 1 271 ? 21.969 10.242 3.531 1 95.75 271 ARG B CA 1
ATOM 4079 C C . ARG B 1 271 ? 22.469 9.883 4.926 1 95.75 271 ARG B C 1
ATOM 4081 O O . ARG B 1 271 ? 22.844 10.766 5.703 1 95.75 271 ARG B O 1
ATOM 4088 N N . GLU B 1 272 ? 22.438 8.539 5.348 1 87.25 272 GLU B N 1
ATOM 4089 C CA . GLU B 1 272 ? 22.969 8.062 6.625 1 87.25 272 GLU B CA 1
ATOM 4090 C C . GLU B 1 272 ? 24.5 7.953 6.578 1 87.25 272 GLU B C 1
ATOM 4092 O O . GLU B 1 272 ? 25.062 7.531 5.57 1 87.25 272 GLU B O 1
#